Protein AF-A0A2N1XSC2-F1 (afdb_monomer)

Foldseek 3Di:
DDDPVPVVVVVVVVVVVVVVVVVVVVVVPPPPPPPPPDDDDDDDPPVDPDPVVVVVVVVVVVVVVVVVVVVVVVVVVVVVVVVVVVVVVVVVVVVVVVVVVVVVVVVVVVVVVVVVVVVVVVVVVVVVVVVVVVVVVVVVVVVVVVVVVVVVVVVVVVVVVVVVVVVVVVVVVVVVVVVVVVVVVVVVVVVVVVVVVVVVVVVVVPPPPPDDDDDDDDDDDDDDDDPPPPPPPPPPPVVVVVVPVVVVVVVVVVVVVVVVVVVVVVVVVVVVVVVVVVVVVVVVVVVVVVVVVVVVVVVVVVVVVVVVVVVVVVVVVVVVVVVVVVVVVVVVVVVVVVVVVVVVVVVVVVVVVLVVQVVVLLVQQLVLLLVLFDDDPPDDDFFKFKWKFAADLQQQTPAIDTPGGSPDPVVRVRSRVSSNSSPSGDHGPDSVSCVPDPRIHMDMHTSD

Mean predicted aligned error: 22.4 Å

Secondary structure (DSSP, 8-state):
---HHHHHHHHHHHHHHHHHHHHHHHHT-----------PPP---------HHHHHHHHHHHHHHHHHHHHHHHHHHHHHHHHHHHHHHHHHHHHHHHHHHHHHHHHHHHHHHHHHHHHHHHHHHHHHHHHHHHHHHHHHHHHHHHHHHHHHHHHHHHHHHHHHHHHHHHHHHHHHHHHHHHHHHHHHHHHHHHHHHHHHHHTSSSSS-SS---------------TT-SSSSSSSSTTTSHHHHHHHHHHHHHHHHHHHHHHHHHHHHHHHHHHHHHHHHHHHHHHHHHHHHHHHHHHHHHHHHHHHHHHHHHHHHHHHHHHHHHHHHHHHHHHHHHHHHHHHHHHHHHHHHHHHHHHHHHHHHHHHHHHH----TT--S---EEEEEEE-TTS-EEEEEEEE--S-HHHHHHHHHHHHHTPSPP--S-HHHIIIIISEEEEEE---

Sequence (448 aa):
MGNKLKFSRSFILALLLHLLLLSVFMLSFDSDSPIMESKPAPEMIEATVVDESRVEAEARRLKNQEQDRRLQEQQRQQALEAKRQQEEERLKQIRQQQVQEQQKAEALLKQRAEAAISEQKRLAELKQQQAQEAARLESMKKAQEQEQARLEQLKKQQETLKAQAARQTAADEKRKAEQAAKKLEQEKAAQKQAAADKLKAEQVAVEKRKQEEVSRQAAAQKLKAEQVAAEKRKQEEATRQKAADEKRKAEQAAKKLEQEKAAQKQAAAEKFKAEQAATEKRKAEQAEAERLAAAQRKQEAEEKRLAELARQQAEQLRQAETTRKKAAAEAEAERQKAQALRQAEQAKAEAARRQQAIDAASLAIKQKVTRSWIRPVAATGKLHCTIRVNLLSDGTVMNATVVKSSGDPIFDRSAENAVRKASPLPLPDDKALIASEFRSFTFEFSPD

Radius of gyration: 76.2 Å; Cα contacts (8 Å, |Δi|>4): 158; chains: 1; bounding box: 152×79×203 Å

Solvent-accessible surface area (backbone atoms only — not comparable to full-atom values): 25332 Å² total; per-residue (Å²): 141,90,69,75,73,64,58,51,55,57,49,52,52,51,51,52,52,50,51,52,51,50,52,52,49,61,75,64,64,75,83,78,70,80,72,81,77,70,77,80,70,83,80,72,88,71,84,67,82,76,57,64,69,58,55,52,52,49,54,51,49,53,53,51,53,51,50,53,50,52,51,51,53,50,51,51,50,52,53,51,50,52,50,52,51,52,51,51,52,50,52,50,51,51,51,51,49,52,52,50,53,50,50,52,51,51,52,51,50,49,53,51,50,52,50,51,52,52,49,51,49,52,52,50,50,50,51,50,49,52,50,51,50,51,51,49,50,51,52,51,50,52,51,51,52,51,49,51,53,50,54,50,50,50,49,52,52,52,52,51,51,50,52,50,50,52,48,50,53,52,50,50,51,52,50,52,50,52,51,49,50,51,50,53,50,51,50,51,50,51,49,50,50,53,48,52,53,47,54,60,52,54,74,68,59,74,86,77,79,85,80,83,85,88,80,78,94,82,79,89,87,81,85,89,85,78,96,78,75,86,83,77,70,82,80,70,61,76,70,60,61,67,66,55,59,58,55,53,54,55,52,54,54,52,52,50,55,51,51,51,54,52,51,51,52,49,54,52,52,50,50,52,51,53,50,51,53,52,51,52,50,51,52,50,54,50,53,50,52,50,50,51,52,52,49,50,54,48,50,55,52,49,51,51,50,51,52,49,51,51,48,53,50,53,49,52,50,51,49,52,50,51,52,50,52,51,53,50,52,50,52,49,53,49,50,52,50,53,49,51,50,50,50,53,50,50,52,50,52,50,51,51,52,50,49,51,45,51,54,53,25,52,50,48,34,51,52,44,26,56,73,44,42,66,83,56,94,82,68,79,76,95,57,46,32,32,35,39,37,33,33,46,98,80,25,40,60,75,45,61,44,76,77,38,77,49,85,42,72,68,54,47,53,36,52,37,49,7,50,58,63,29,46,56,40,62,68,62,91,51,66,69,55,38,68,72,57,51,34,64,37,73,49,77,51,56,88,116

pLDDT: mean 79.94, std 16.71, range [29.7, 96.19]

Structure (mmCIF, N/CA/C/O backbone):
data_AF-A0A2N1XSC2-F1
#
_entry.id   AF-A0A2N1XSC2-F1
#
loop_
_atom_site.group_PDB
_atom_site.id
_atom_site.type_symbol
_atom_site.label_atom_id
_atom_site.label_alt_id
_atom_site.label_comp_id
_atom_site.label_asym_id
_atom_site.label_entity_id
_atom_site.label_seq_id
_atom_site.pdbx_PDB_ins_code
_atom_site.Cartn_x
_atom_site.Cartn_y
_atom_site.Cartn_z
_atom_site.occupancy
_atom_site.B_iso_or_equiv
_atom_site.auth_seq_id
_atom_site.auth_comp_id
_atom_site.auth_asym_id
_atom_site.auth_atom_id
_atom_site.pdbx_PDB_model_num
ATOM 1 N N . MET A 1 1 ? -29.210 6.982 -48.493 1.00 52.16 1 MET A N 1
ATOM 2 C CA . MET A 1 1 ? -28.073 7.934 -48.540 1.00 52.16 1 MET A CA 1
ATOM 3 C C . MET A 1 1 ? -27.266 7.773 -47.254 1.00 52.16 1 MET A C 1
ATOM 5 O O . MET A 1 1 ? -27.825 8.054 -46.209 1.00 52.16 1 MET A O 1
ATOM 9 N N . GLY A 1 2 ? -26.027 7.258 -47.272 1.00 56.19 2 GLY A N 1
ATOM 10 C CA . GLY A 1 2 ? -25.336 7.011 -45.990 1.00 56.19 2 GLY A CA 1
ATOM 11 C C . GLY A 1 2 ? -23.876 6.545 -45.975 1.00 56.19 2 GLY A C 1
ATOM 12 O O . GLY A 1 2 ? -23.414 6.183 -44.906 1.00 56.19 2 GLY A O 1
ATOM 13 N N . ASN A 1 3 ? -23.123 6.562 -47.086 1.00 55.81 3 ASN A N 1
ATOM 14 C CA . ASN A 1 3 ? -21.733 6.053 -47.091 1.00 55.81 3 ASN A CA 1
ATOM 15 C C . ASN A 1 3 ? -20.649 7.050 -47.547 1.00 55.81 3 ASN A C 1
ATOM 17 O O . ASN A 1 3 ? -19.484 6.676 -47.648 1.00 55.81 3 ASN A O 1
ATOM 21 N N . LYS A 1 4 ? -20.969 8.335 -47.757 1.00 58.47 4 LYS A N 1
ATOM 22 C CA . LYS A 1 4 ? -19.961 9.330 -48.185 1.00 58.47 4 LYS A CA 1
ATOM 23 C C . LYS A 1 4 ? -19.020 9.807 -47.058 1.00 58.47 4 LYS A C 1
ATOM 25 O O . LYS A 1 4 ? -17.939 10.304 -47.343 1.00 58.47 4 LYS A O 1
ATOM 30 N N . LEU A 1 5 ? -19.374 9.601 -45.784 1.00 58.41 5 LEU A N 1
ATOM 31 C CA . LEU A 1 5 ? -18.612 10.117 -44.629 1.00 58.41 5 LEU A CA 1
ATOM 32 C C . LEU A 1 5 ? -17.408 9.252 -44.208 1.00 58.41 5 LEU A C 1
ATOM 34 O O . LEU A 1 5 ? -16.495 9.762 -43.562 1.00 58.41 5 LEU A O 1
ATOM 38 N N . LYS A 1 6 ? -17.371 7.958 -44.564 1.00 58.78 6 LYS A N 1
ATOM 39 C CA . LYS A 1 6 ? -16.270 7.057 -44.167 1.00 58.78 6 LYS A CA 1
ATOM 40 C C . LYS A 1 6 ? -15.035 7.213 -45.061 1.00 58.78 6 LYS A C 1
ATOM 42 O O . LYS A 1 6 ? -13.930 7.312 -44.540 1.00 58.78 6 LYS A O 1
ATOM 47 N N . PHE A 1 7 ? -15.220 7.341 -46.377 1.00 60.38 7 PHE A N 1
ATOM 48 C CA . PHE A 1 7 ? -14.106 7.523 -47.318 1.00 60.38 7 PHE A CA 1
ATOM 49 C C . PHE A 1 7 ? -13.428 8.894 -47.197 1.00 60.38 7 PHE A C 1
ATOM 51 O O . PHE A 1 7 ? -12.222 8.995 -47.397 1.00 60.38 7 PHE A O 1
ATOM 58 N N . SER A 1 8 ? -14.161 9.935 -46.782 1.00 68.75 8 SER A N 1
ATOM 59 C CA . SER A 1 8 ? -13.586 11.273 -46.591 1.00 68.75 8 SER A CA 1
ATOM 60 C C . SER A 1 8 ? -12.525 11.313 -45.487 1.00 68.75 8 SER A C 1
ATOM 62 O O . SER A 1 8 ? -11.564 12.062 -45.609 1.00 68.75 8 SER A O 1
ATOM 64 N N . ARG A 1 9 ? -12.659 10.507 -44.424 1.00 75.88 9 ARG A N 1
ATOM 65 C CA . ARG A 1 9 ? -11.682 10.480 -43.319 1.00 75.88 9 ARG A CA 1
ATOM 66 C C . ARG A 1 9 ? -10.369 9.820 -43.737 1.00 75.88 9 ARG A C 1
ATOM 68 O O . ARG A 1 9 ? -9.304 10.349 -43.439 1.00 75.88 9 ARG A O 1
ATOM 75 N N . SER A 1 10 ? -10.447 8.715 -44.476 1.00 81.62 10 SER A N 1
ATOM 76 C CA . SER A 1 10 ? -9.269 8.053 -45.048 1.00 81.62 10 SER A CA 1
ATOM 77 C C . SER A 1 10 ? -8.591 8.917 -46.112 1.00 81.62 10 SER A C 1
ATOM 79 O O . SER A 1 10 ? -7.368 8.972 -46.156 1.00 81.62 10 SER A O 1
ATOM 81 N N . PHE A 1 11 ? -9.372 9.645 -46.918 1.00 84.44 11 PHE A N 1
ATOM 82 C CA . PHE A 1 11 ? -8.839 10.573 -47.914 1.00 84.44 11 PHE A CA 1
ATOM 83 C C . PHE A 1 11 ? -8.109 11.764 -47.271 1.00 84.44 11 PHE A C 1
ATOM 85 O O . PHE A 1 11 ? -7.008 12.098 -47.693 1.00 84.44 11 PHE A O 1
ATOM 92 N N . ILE A 1 12 ? -8.661 12.355 -46.203 1.00 85.56 12 ILE A N 1
ATOM 93 C CA . ILE A 1 12 ? -8.011 13.454 -45.464 1.00 85.56 12 ILE A CA 1
ATOM 94 C C . ILE A 1 12 ? -6.718 12.981 -44.785 1.00 85.56 12 ILE A C 1
ATOM 96 O O . ILE A 1 12 ? -5.711 13.682 -44.837 1.00 85.56 12 ILE A O 1
ATOM 100 N N . LEU A 1 13 ? -6.717 11.785 -44.185 1.00 85.44 13 LEU A N 1
ATOM 101 C CA . LEU A 1 13 ? -5.511 11.212 -43.576 1.00 85.44 13 LEU A CA 1
ATOM 102 C C . LEU A 1 13 ? -4.427 10.903 -44.618 1.00 85.44 13 LEU A C 1
ATOM 104 O O . LEU A 1 13 ? -3.255 11.177 -44.373 1.00 85.44 13 LEU A O 1
ATOM 108 N N . ALA A 1 14 ? -4.810 10.392 -45.791 1.00 89.31 14 ALA A N 1
ATOM 109 C CA . ALA A 1 14 ? -3.878 10.174 -46.893 1.00 89.31 14 ALA A CA 1
ATOM 110 C C . ALA A 1 14 ? -3.302 11.498 -47.420 1.00 89.31 14 ALA A C 1
ATOM 112 O O . ALA A 1 14 ? -2.099 11.580 -47.660 1.00 89.31 14 ALA A O 1
ATOM 113 N N . LEU A 1 15 ? -4.131 12.540 -47.541 1.00 91.19 15 LEU A N 1
ATOM 114 C CA . LEU A 1 15 ? -3.702 13.870 -47.976 1.00 91.19 15 LEU A CA 1
ATOM 115 C C . LEU A 1 15 ? -2.722 14.506 -46.976 1.00 91.19 15 LEU A C 1
ATOM 117 O O . LEU A 1 15 ? -1.704 15.057 -47.384 1.00 91.19 15 LEU A O 1
ATOM 121 N N . LEU A 1 16 ? -2.987 14.378 -45.671 1.00 91.69 16 LEU A N 1
ATOM 122 C CA . LEU A 1 16 ? -2.093 14.856 -44.610 1.00 91.69 16 LEU A CA 1
ATOM 123 C C . LEU A 1 16 ? -0.750 14.122 -44.605 1.00 91.69 16 LEU A C 1
ATOM 125 O O . LEU A 1 16 ? 0.290 14.757 -44.452 1.00 91.69 16 LEU A O 1
ATOM 129 N N . LEU A 1 17 ? -0.758 12.803 -44.818 1.00 93.38 17 LEU A N 1
ATOM 130 C CA . LEU A 1 17 ? 0.470 12.015 -44.925 1.00 93.38 17 LEU A CA 1
ATOM 131 C C . LEU A 1 17 ? 1.309 12.441 -46.140 1.00 93.38 17 LEU A C 1
ATOM 133 O O . LEU A 1 17 ? 2.522 12.586 -46.021 1.00 93.38 17 LEU A O 1
ATOM 137 N N . HIS A 1 18 ? 0.668 12.682 -47.289 1.00 91.69 18 HIS A N 1
ATOM 138 C CA . HIS A 1 18 ? 1.361 13.157 -48.490 1.00 91.69 18 HIS A CA 1
ATOM 139 C C . HIS A 1 18 ? 1.913 14.574 -48.307 1.00 91.69 18 HIS A C 1
ATOM 141 O O . HIS A 1 18 ? 3.036 14.837 -48.722 1.00 91.69 18 HIS A O 1
ATOM 147 N N . LEU A 1 19 ? 1.177 15.470 -47.642 1.00 91.94 19 LEU A N 1
ATOM 148 C CA . LEU A 1 19 ? 1.661 16.812 -47.296 1.00 91.94 19 LEU A CA 1
ATOM 149 C C . LEU A 1 19 ? 2.869 16.769 -46.354 1.00 91.94 19 LEU A C 1
ATOM 151 O O . LEU A 1 19 ? 3.811 17.537 -46.532 1.00 91.94 19 LEU A O 1
ATOM 155 N N . LEU A 1 20 ? 2.877 15.848 -45.389 1.00 91.50 20 LEU A N 1
ATOM 156 C CA . LEU A 1 20 ? 4.007 15.656 -44.483 1.00 91.50 20 LEU A CA 1
ATOM 157 C C . LEU A 1 20 ? 5.233 15.098 -45.222 1.00 91.50 20 LEU A C 1
ATOM 159 O O . LEU A 1 20 ? 6.339 15.593 -45.026 1.00 91.50 20 LEU A O 1
ATOM 163 N N . LEU A 1 21 ? 5.040 14.133 -46.124 1.00 87.25 21 LEU A N 1
ATOM 164 C CA . LEU A 1 21 ? 6.103 13.609 -46.990 1.00 87.25 21 LEU A CA 1
ATOM 165 C C . LEU A 1 21 ? 6.672 14.680 -47.925 1.00 87.25 21 LEU A C 1
ATOM 167 O O . LEU A 1 21 ? 7.888 14.794 -48.045 1.00 87.25 21 LEU A O 1
ATOM 171 N N . LEU A 1 22 ? 5.812 15.497 -48.537 1.00 87.12 22 LEU A N 1
ATOM 172 C CA . LEU A 1 22 ? 6.229 16.629 -49.365 1.00 87.12 22 LEU A CA 1
ATOM 173 C C . LEU A 1 22 ? 6.995 17.671 -48.545 1.00 87.12 22 LEU A C 1
ATOM 175 O O . LEU A 1 22 ? 7.999 18.184 -49.023 1.00 87.12 22 LEU A O 1
ATOM 179 N N . SER A 1 23 ? 6.576 17.945 -47.306 1.00 84.25 23 SER A N 1
ATOM 180 C CA . SER A 1 23 ? 7.293 18.847 -46.399 1.00 84.25 23 SER A CA 1
ATOM 181 C C . SER A 1 23 ? 8.683 18.322 -46.038 1.00 84.25 23 SER A C 1
ATOM 183 O O . SER A 1 23 ? 9.630 19.101 -46.030 1.00 84.25 23 SER A O 1
ATOM 185 N N . VAL A 1 24 ? 8.826 17.023 -45.763 1.00 86.00 24 VAL A N 1
ATOM 186 C CA . VAL A 1 24 ? 10.134 16.402 -45.494 1.00 86.00 24 VAL A CA 1
ATOM 187 C C . VAL A 1 24 ? 11.008 16.402 -46.750 1.00 86.00 24 VAL A C 1
ATOM 189 O O . VAL A 1 24 ? 12.196 16.691 -46.664 1.00 86.00 24 VAL A O 1
ATOM 192 N N . PHE A 1 25 ? 10.427 16.145 -47.923 1.00 84.00 25 PHE A N 1
ATOM 193 C CA . PHE A 1 25 ? 11.146 16.181 -49.196 1.00 84.00 25 PHE A CA 1
ATOM 194 C C . PHE A 1 25 ? 11.641 17.591 -49.545 1.00 84.00 25 PHE A C 1
ATOM 196 O O . PHE A 1 25 ? 12.777 17.742 -49.977 1.00 84.00 25 PHE A O 1
ATOM 203 N N . MET A 1 26 ? 10.837 18.629 -49.291 1.00 81.25 26 MET A N 1
ATOM 204 C CA . MET A 1 26 ? 11.237 20.029 -49.493 1.00 81.25 26 MET A CA 1
ATOM 205 C C . MET A 1 26 ? 12.370 20.447 -48.548 1.00 81.25 26 MET A C 1
ATOM 207 O O . MET A 1 26 ? 13.281 21.152 -48.961 1.00 81.25 26 MET A O 1
ATOM 211 N N . LEU A 1 27 ? 12.355 19.966 -47.300 1.00 79.75 27 LEU A N 1
ATOM 212 C CA . LEU A 1 27 ? 13.450 20.187 -46.346 1.00 79.75 27 LEU A CA 1
ATOM 213 C C . LEU A 1 27 ? 14.715 19.379 -46.678 1.00 79.75 27 LEU A C 1
ATOM 215 O O . LEU A 1 27 ? 15.785 19.708 -46.179 1.00 79.75 27 LEU A O 1
ATOM 219 N N . SER A 1 28 ? 14.594 18.334 -47.500 1.00 73.06 28 SER A N 1
ATOM 220 C CA . SER A 1 28 ? 15.706 17.484 -47.935 1.00 73.06 28 SER A CA 1
ATOM 221 C C . SER A 1 28 ? 16.217 17.833 -49.338 1.00 73.06 28 SER A C 1
ATOM 223 O O . SER A 1 28 ? 17.126 17.162 -49.828 1.00 73.06 28 SER A O 1
ATOM 225 N N . PHE A 1 29 ? 15.647 18.853 -49.990 1.00 69.75 29 PHE A N 1
ATOM 226 C CA . PHE A 1 29 ? 16.109 19.352 -51.283 1.00 69.75 29 PHE A CA 1
ATOM 227 C C . PHE A 1 29 ? 17.255 20.348 -51.065 1.00 69.75 29 PHE A C 1
ATOM 229 O O . PHE A 1 29 ? 17.094 21.559 -51.197 1.00 69.75 29 PHE A O 1
ATOM 236 N N . ASP A 1 30 ? 18.413 19.816 -50.679 1.00 66.12 30 ASP A N 1
ATOM 237 C CA . ASP A 1 30 ? 19.683 20.531 -50.744 1.00 66.12 30 ASP A CA 1
ATOM 238 C C . ASP A 1 30 ? 20.138 20.499 -52.210 1.00 66.12 30 ASP A C 1
ATOM 240 O O . ASP A 1 30 ? 20.576 19.470 -52.731 1.00 66.12 30 ASP A O 1
ATOM 244 N N . SER A 1 31 ? 19.881 21.595 -52.926 1.00 57.72 31 SER A N 1
ATOM 245 C CA . SER A 1 31 ? 20.269 21.770 -54.328 1.00 57.72 31 SER A CA 1
ATOM 246 C C . SER A 1 31 ? 21.780 21.990 -54.410 1.00 57.72 31 SER A C 1
ATOM 248 O O . SER A 1 31 ? 22.244 23.107 -54.635 1.00 57.72 31 SER A O 1
ATOM 250 N N . ASP A 1 32 ? 22.551 20.916 -54.269 1.00 59.81 32 ASP A N 1
ATOM 251 C CA . ASP A 1 32 ? 23.956 20.904 -54.662 1.00 59.81 32 ASP A CA 1
ATOM 252 C C . ASP A 1 32 ? 23.999 20.841 -56.195 1.00 59.81 32 ASP A C 1
ATOM 254 O O . ASP A 1 32 ? 23.996 19.783 -56.828 1.00 59.81 32 ASP A O 1
ATOM 258 N N . SER A 1 33 ? 23.920 22.015 -56.825 1.00 60.69 33 SER A N 1
ATOM 259 C CA . SER A 1 33 ? 24.246 22.142 -58.242 1.00 60.69 33 SER A CA 1
ATOM 260 C C . SER A 1 33 ? 25.738 21.844 -58.370 1.00 60.69 33 SER A C 1
ATOM 262 O O . SER A 1 33 ? 26.524 22.604 -57.804 1.00 60.69 33 SER A O 1
ATOM 264 N N . PRO A 1 34 ? 26.170 20.791 -59.090 1.00 58.88 34 PRO A N 1
ATOM 265 C CA . PRO A 1 34 ? 27.587 20.589 -59.321 1.00 58.88 34 PRO A CA 1
ATOM 266 C C . PRO A 1 34 ? 28.064 21.755 -60.181 1.00 58.88 34 PRO A C 1
ATOM 268 O O . PRO A 1 34 ? 27.792 21.824 -61.382 1.00 58.88 34 PRO A O 1
ATOM 271 N N . ILE A 1 35 ? 28.743 22.709 -59.546 1.00 59.03 35 ILE A N 1
ATOM 272 C CA . ILE A 1 35 ? 29.540 23.700 -60.249 1.00 59.03 35 ILE A CA 1
ATOM 273 C C . ILE A 1 35 ? 30.511 22.877 -61.090 1.00 59.03 35 ILE A C 1
ATOM 275 O O . ILE A 1 35 ? 31.320 22.120 -60.558 1.00 59.03 35 ILE A O 1
ATOM 279 N N . MET A 1 36 ? 30.371 22.959 -62.413 1.00 54.28 36 MET A N 1
ATOM 280 C CA . MET A 1 36 ? 31.374 22.449 -63.332 1.00 54.28 36 MET A CA 1
ATOM 281 C C . MET A 1 36 ? 32.666 23.204 -63.042 1.00 54.28 36 MET A C 1
ATOM 283 O O . MET A 1 36 ? 32.873 24.320 -63.513 1.00 54.28 36 MET A O 1
ATOM 287 N N . GLU A 1 37 ? 33.505 22.596 -62.215 1.00 56.53 37 GLU A N 1
ATOM 288 C CA . GLU A 1 37 ? 34.844 23.054 -61.912 1.00 56.53 37 GLU A CA 1
ATOM 289 C C . GLU A 1 37 ? 35.671 22.891 -63.191 1.00 56.53 37 GLU A C 1
ATOM 291 O O . GLU A 1 37 ? 36.141 21.811 -63.557 1.00 56.53 37 GLU A O 1
ATOM 296 N N . SER A 1 38 ? 35.751 23.976 -63.958 1.00 54.72 38 SER A N 1
ATOM 297 C CA . SER A 1 38 ? 36.655 24.085 -65.090 1.00 54.72 38 SER A CA 1
ATOM 298 C C . SER A 1 38 ? 38.078 23.885 -64.580 1.00 54.72 38 SER A C 1
ATOM 300 O O . SER A 1 38 ? 38.538 24.656 -63.738 1.00 54.72 38 SER A O 1
ATOM 302 N N . LYS A 1 39 ? 38.762 22.858 -65.101 1.00 54.47 39 LYS A N 1
ATOM 303 C CA . LYS A 1 39 ? 40.196 22.601 -64.904 1.00 54.47 39 LYS A CA 1
ATOM 304 C C . LYS A 1 39 ? 40.982 23.921 -64.832 1.00 54.47 39 LYS A C 1
ATOM 306 O O . LYS A 1 39 ? 40.929 24.670 -65.813 1.00 54.47 39 LYS A O 1
ATOM 311 N N . PRO A 1 40 ? 41.741 24.192 -63.755 1.00 52.38 40 PRO A N 1
ATOM 312 C CA . PRO A 1 40 ? 42.667 25.309 -63.771 1.00 52.38 40 PRO A CA 1
ATOM 313 C C . PRO A 1 40 ? 43.710 25.048 -64.865 1.00 52.38 40 PRO A C 1
ATOM 315 O O . PRO A 1 40 ? 44.277 23.956 -64.970 1.00 52.38 40 PRO A O 1
ATOM 318 N N . ALA A 1 41 ? 43.897 26.040 -65.737 1.00 61.12 41 ALA A N 1
ATOM 319 C CA . ALA A 1 41 ? 45.005 26.086 -66.684 1.00 61.12 41 ALA A CA 1
ATOM 320 C C . ALA A 1 41 ? 46.338 25.967 -65.916 1.00 61.12 41 ALA A C 1
ATOM 322 O O . ALA A 1 41 ? 46.384 26.359 -64.748 1.00 61.12 41 ALA A O 1
ATOM 323 N N . PRO A 1 42 ? 47.404 25.414 -66.526 1.00 53.59 42 PRO A N 1
ATOM 324 C CA . PRO A 1 42 ? 48.675 25.211 -65.841 1.00 53.59 42 PRO A CA 1
ATOM 325 C C . PRO A 1 42 ? 49.160 26.524 -65.229 1.00 53.59 42 PRO A C 1
ATOM 327 O O . PRO A 1 42 ? 49.323 27.523 -65.929 1.00 53.59 42 PRO A O 1
ATOM 330 N N . GLU A 1 43 ? 49.355 26.487 -63.914 1.00 54.72 43 GLU A N 1
ATOM 331 C CA . GLU A 1 43 ? 49.942 27.545 -63.108 1.00 54.72 43 GLU A CA 1
ATOM 332 C C . GLU A 1 43 ? 51.317 27.869 -63.709 1.00 54.72 43 GLU A C 1
ATOM 334 O O . GLU A 1 43 ? 52.277 27.102 -63.590 1.00 54.72 43 GLU A O 1
ATOM 339 N N . MET A 1 44 ? 51.396 28.975 -64.455 1.00 44.50 44 MET A N 1
ATOM 340 C CA . MET A 1 44 ? 52.682 29.586 -64.750 1.00 44.50 44 MET A CA 1
ATOM 341 C C . MET A 1 44 ? 53.284 29.941 -63.399 1.00 44.50 44 MET A C 1
ATOM 343 O O . MET A 1 44 ? 52.638 30.612 -62.597 1.00 44.50 44 MET A O 1
ATOM 347 N N . ILE A 1 45 ? 54.498 29.457 -63.148 1.00 47.66 45 ILE A N 1
ATOM 348 C CA . ILE A 1 45 ? 55.282 29.790 -61.961 1.00 47.66 45 ILE A CA 1
ATOM 349 C C . ILE A 1 45 ? 55.640 31.273 -62.074 1.00 47.66 45 ILE A C 1
ATOM 351 O O . ILE A 1 45 ? 56.708 31.655 -62.549 1.00 47.66 45 ILE A O 1
ATOM 355 N N . GLU A 1 46 ? 54.696 32.120 -61.689 1.00 49.53 46 GLU A N 1
ATOM 356 C CA . GLU A 1 46 ? 54.912 33.525 -61.433 1.00 49.53 46 GLU A CA 1
ATOM 357 C C . GLU A 1 46 ? 55.504 33.590 -60.031 1.00 49.53 46 GLU A C 1
ATOM 359 O O . GLU A 1 46 ? 54.801 33.529 -59.020 1.00 49.53 46 GLU A O 1
ATOM 364 N N . ALA A 1 47 ? 56.836 33.622 -59.976 1.00 49.81 47 ALA A N 1
ATOM 365 C CA . ALA A 1 47 ? 57.581 33.903 -58.761 1.00 49.81 47 ALA A CA 1
ATOM 366 C C . ALA A 1 47 ? 57.255 35.337 -58.321 1.00 49.81 47 ALA A C 1
ATOM 368 O O . ALA A 1 47 ? 57.991 36.287 -58.585 1.00 49.81 47 ALA A O 1
ATOM 369 N N . THR A 1 48 ? 56.099 35.489 -57.683 1.00 64.31 48 THR A N 1
ATOM 370 C CA . THR A 1 48 ? 55.699 36.719 -57.024 1.00 64.31 48 THR A CA 1
ATOM 371 C C . THR A 1 48 ? 56.590 36.839 -55.802 1.00 64.31 48 THR A C 1
ATOM 373 O O . THR A 1 48 ? 56.643 35.926 -54.975 1.00 64.31 48 THR A O 1
ATOM 376 N N . VAL A 1 49 ? 57.329 37.942 -55.702 1.00 61.25 49 VAL A N 1
ATOM 377 C CA . VAL A 1 49 ? 58.093 38.269 -54.499 1.00 61.25 49 VAL A CA 1
ATOM 378 C C . VAL A 1 49 ? 57.083 38.387 -53.365 1.00 61.25 49 VAL A C 1
ATOM 380 O O . VAL A 1 49 ? 56.321 39.351 -53.295 1.00 61.25 49 VAL A O 1
ATOM 383 N N . VAL A 1 50 ? 57.015 37.353 -52.529 1.00 64.62 50 VAL A N 1
ATOM 384 C CA . VAL A 1 50 ? 56.174 37.352 -51.339 1.00 64.62 50 VAL A CA 1
ATOM 385 C C . VAL A 1 50 ? 56.723 38.439 -50.427 1.00 64.62 50 VAL A C 1
ATOM 387 O O . VAL A 1 50 ? 57.842 38.340 -49.931 1.00 64.62 50 VAL A O 1
ATOM 390 N N . ASP A 1 51 ? 55.949 39.508 -50.271 1.00 71.25 51 ASP A N 1
ATOM 391 C CA . ASP A 1 51 ? 56.273 40.618 -49.386 1.00 71.25 51 ASP A CA 1
ATOM 392 C C . ASP A 1 51 ? 56.311 40.095 -47.945 1.00 71.25 51 ASP A C 1
ATOM 394 O O . ASP A 1 51 ? 55.278 39.776 -47.346 1.00 71.25 51 ASP A O 1
ATOM 398 N N . GLU A 1 52 ? 57.526 39.968 -47.416 1.00 77.00 52 GLU A N 1
ATOM 399 C CA . GLU A 1 52 ? 57.836 39.420 -46.094 1.00 77.00 52 GLU A CA 1
ATOM 400 C C . GLU A 1 52 ? 57.006 40.099 -44.989 1.00 77.00 52 GLU A C 1
ATOM 402 O O . GLU A 1 52 ? 56.534 39.441 -44.060 1.00 77.00 52 GLU A O 1
ATOM 407 N N . SER A 1 53 ? 56.682 41.388 -45.156 1.00 83.31 53 SER A N 1
ATOM 408 C CA . SER A 1 53 ? 55.860 42.149 -44.210 1.00 83.31 53 SER A CA 1
ATOM 409 C C . SER A 1 53 ? 54.409 41.654 -44.112 1.00 83.31 53 SER A C 1
ATOM 411 O O . SER A 1 53 ? 53.812 41.680 -43.030 1.00 83.31 53 SER A O 1
ATOM 413 N N . ARG A 1 54 ? 53.826 41.161 -45.214 1.00 83.75 54 ARG A N 1
ATOM 414 C CA . ARG A 1 54 ? 52.452 40.631 -45.236 1.00 83.75 54 ARG A CA 1
ATOM 415 C C . ARG A 1 54 ? 52.372 39.248 -44.606 1.00 83.75 54 ARG A C 1
ATOM 417 O O . ARG A 1 54 ? 51.423 38.984 -43.872 1.00 83.75 54 ARG A O 1
ATOM 424 N N . VAL A 1 55 ? 53.387 38.413 -44.827 1.00 82.81 55 VAL A N 1
ATOM 425 C CA . VAL A 1 55 ? 53.497 37.092 -44.191 1.00 82.81 55 VAL A CA 1
ATOM 426 C C . VAL A 1 55 ? 53.670 37.238 -42.683 1.00 82.81 55 VAL A C 1
ATOM 428 O O . VAL A 1 55 ? 52.997 36.549 -41.920 1.00 82.81 55 VAL A O 1
ATOM 431 N N . GLU A 1 56 ? 54.500 38.181 -42.228 1.00 87.44 56 GLU A N 1
ATOM 432 C CA . GLU A 1 56 ? 54.624 38.478 -40.799 1.00 87.44 56 GLU A CA 1
ATOM 433 C C . GLU A 1 56 ? 53.323 39.019 -40.192 1.00 87.44 56 GLU A C 1
ATOM 435 O O . GLU A 1 56 ? 52.946 38.628 -39.082 1.00 87.44 56 GLU A O 1
ATOM 440 N N . ALA A 1 57 ? 52.615 39.908 -40.897 1.00 87.62 57 ALA A N 1
ATOM 441 C CA . ALA A 1 57 ? 51.332 40.442 -40.442 1.00 87.62 57 ALA A CA 1
ATOM 442 C C . ALA A 1 57 ? 50.264 39.342 -40.327 1.00 87.62 57 ALA A C 1
ATOM 444 O O . ALA A 1 57 ? 49.510 39.302 -39.350 1.00 87.62 57 ALA A O 1
ATOM 445 N N . GLU A 1 58 ? 50.223 38.420 -41.286 1.00 88.31 58 GLU A N 1
ATOM 446 C CA . GLU A 1 58 ? 49.296 37.291 -41.292 1.00 88.31 58 GLU A CA 1
ATOM 447 C C . GLU A 1 58 ? 49.657 36.247 -40.227 1.00 88.31 58 GLU A C 1
ATOM 449 O O . GLU A 1 58 ? 48.783 35.811 -39.478 1.00 88.31 58 GLU A O 1
ATOM 454 N N . ALA A 1 59 ? 50.945 35.942 -40.043 1.00 88.88 59 ALA A N 1
ATOM 455 C CA . ALA A 1 59 ? 51.425 35.082 -38.961 1.00 88.88 59 ALA A CA 1
ATOM 456 C C . ALA A 1 59 ? 51.088 35.658 -37.573 1.00 88.88 59 ALA A C 1
ATOM 458 O O . ALA A 1 59 ? 50.646 34.925 -36.685 1.00 88.88 59 ALA A O 1
ATOM 459 N N . ARG A 1 60 ? 51.229 36.979 -37.372 1.00 91.31 60 ARG A N 1
ATOM 460 C CA . ARG A 1 60 ? 50.801 37.658 -36.132 1.00 91.31 60 ARG A CA 1
ATOM 461 C C . ARG A 1 60 ? 49.287 37.594 -35.943 1.00 91.31 60 ARG A C 1
ATOM 463 O O . ARG A 1 60 ? 48.830 37.351 -34.829 1.00 91.31 60 ARG A O 1
ATOM 470 N N . ARG A 1 61 ? 48.509 37.777 -37.013 1.00 91.81 61 ARG A N 1
ATOM 471 C CA . ARG A 1 61 ? 47.043 37.678 -36.976 1.00 91.81 61 ARG A CA 1
ATOM 472 C C . ARG A 1 61 ? 46.584 36.272 -36.590 1.00 91.81 61 ARG A C 1
ATOM 474 O O . ARG A 1 61 ? 45.751 36.148 -35.697 1.00 91.81 61 ARG A O 1
ATOM 481 N N . LEU A 1 62 ? 47.157 35.237 -37.205 1.00 90.50 62 LEU A N 1
ATOM 482 C CA . LEU A 1 62 ? 46.877 33.835 -36.881 1.00 90.50 62 LEU A CA 1
ATOM 483 C C . LEU A 1 62 ? 47.259 33.514 -35.434 1.00 90.50 62 LEU A C 1
ATOM 485 O O . LEU A 1 62 ? 46.463 32.925 -34.708 1.00 90.50 62 LEU A O 1
ATOM 489 N N . LYS A 1 63 ? 48.425 33.981 -34.973 1.00 92.88 63 LYS A N 1
ATOM 490 C CA . LYS A 1 63 ? 48.866 33.803 -33.583 1.00 92.88 63 LYS A CA 1
ATOM 491 C C . LYS A 1 63 ? 47.913 34.456 -32.576 1.00 92.88 63 LYS A C 1
ATOM 493 O O . LYS A 1 63 ? 47.582 33.832 -31.570 1.00 92.88 63 LYS A O 1
ATOM 498 N N . ASN A 1 64 ? 47.447 35.677 -32.847 1.00 94.06 64 ASN A N 1
ATOM 499 C CA . ASN A 1 64 ? 46.465 36.358 -31.998 1.00 94.06 64 ASN A CA 1
ATOM 500 C C . ASN A 1 64 ? 45.118 35.615 -32.004 1.00 94.06 64 ASN A C 1
ATOM 502 O O . ASN A 1 64 ? 44.537 35.387 -30.948 1.00 94.06 64 ASN A O 1
ATOM 506 N N . GLN A 1 65 ? 44.663 35.154 -33.172 1.00 94.06 65 GLN A N 1
ATOM 507 C CA . GLN A 1 65 ? 43.419 34.393 -33.306 1.00 94.06 65 GLN A CA 1
ATOM 508 C C . GLN A 1 65 ? 43.474 33.045 -32.564 1.00 94.06 65 GLN A C 1
ATOM 510 O O . GLN A 1 65 ? 42.495 32.640 -31.936 1.00 94.06 65 GLN A O 1
ATOM 515 N N . GLU A 1 66 ? 44.617 32.354 -32.587 1.00 93.31 66 GLU A N 1
ATOM 516 C CA . GLU A 1 66 ? 44.833 31.147 -31.786 1.00 93.31 66 GLU A CA 1
ATOM 517 C C . GLU A 1 66 ? 44.837 31.438 -30.280 1.00 93.31 66 GLU A C 1
ATOM 519 O O . GLU A 1 66 ? 44.287 30.649 -29.507 1.00 93.31 66 GLU A O 1
ATOM 524 N N . GLN A 1 67 ? 45.430 32.556 -29.844 1.00 93.56 67 GLN A N 1
ATOM 525 C CA . GLN A 1 67 ? 45.408 32.969 -28.437 1.00 93.56 67 GLN A CA 1
ATOM 526 C C . GLN A 1 67 ? 43.987 33.283 -27.958 1.00 93.56 67 GLN A C 1
ATOM 528 O O . GLN A 1 67 ? 43.588 32.783 -26.904 1.00 93.56 67 GLN A O 1
ATOM 533 N N . ASP A 1 68 ? 43.207 34.020 -28.749 1.00 94.38 68 ASP A N 1
ATOM 534 C CA . ASP A 1 68 ? 41.807 34.326 -28.442 1.00 94.38 68 ASP A CA 1
ATOM 535 C C . ASP A 1 68 ? 40.965 33.050 -28.364 1.00 94.38 68 ASP A C 1
ATOM 537 O O . ASP A 1 68 ? 40.193 32.859 -27.420 1.00 94.38 68 ASP A O 1
ATOM 541 N N . ARG A 1 69 ? 41.168 32.118 -29.305 1.00 94.56 69 ARG A N 1
ATOM 542 C CA . ARG A 1 69 ? 40.494 30.815 -29.289 1.00 94.56 69 ARG A CA 1
ATOM 543 C C . ARG A 1 69 ? 40.847 30.009 -28.037 1.00 94.56 69 ARG A C 1
ATOM 545 O O . ARG A 1 69 ? 39.946 29.460 -27.407 1.00 94.56 69 ARG A O 1
ATOM 552 N N . ARG A 1 70 ? 42.124 29.959 -27.641 1.00 95.44 70 ARG A N 1
ATOM 553 C CA . ARG A 1 70 ? 42.552 29.274 -26.405 1.00 95.44 70 ARG A CA 1
ATOM 554 C C . ARG A 1 70 ? 41.928 29.904 -25.162 1.00 95.44 70 ARG A C 1
ATOM 556 O O . ARG A 1 70 ? 41.479 29.172 -24.282 1.00 95.44 70 ARG A O 1
ATOM 563 N N . LEU A 1 71 ? 41.863 31.234 -25.092 1.00 95.69 71 LEU A N 1
ATOM 564 C CA . LEU A 1 71 ? 41.222 31.937 -23.980 1.00 95.69 71 LEU A CA 1
ATOM 565 C C . LEU A 1 71 ? 39.721 31.626 -23.921 1.00 95.69 71 LEU A C 1
ATOM 567 O O . LEU A 1 71 ? 39.194 31.334 -22.849 1.00 95.69 71 LEU A O 1
ATOM 571 N N . GLN A 1 72 ? 39.039 31.628 -25.067 1.00 94.94 72 GLN A N 1
ATOM 572 C CA . GLN A 1 72 ? 37.619 31.294 -25.152 1.00 94.94 72 GLN A CA 1
ATOM 573 C C . GLN A 1 72 ? 37.349 29.832 -24.762 1.00 94.94 72 GLN A C 1
ATOM 575 O O . GLN A 1 72 ? 36.379 29.546 -24.057 1.00 94.94 72 GLN A O 1
ATOM 580 N N . GLU A 1 73 ? 38.212 28.900 -25.173 1.00 94.44 73 GLU A N 1
ATOM 581 C CA . GLU A 1 73 ? 38.142 27.492 -24.766 1.00 94.44 73 GLU A CA 1
ATOM 582 C C . GLU A 1 73 ? 38.353 27.331 -23.249 1.00 94.44 73 GLU A C 1
ATOM 584 O O . GLU A 1 73 ? 37.574 26.623 -22.607 1.00 94.44 73 GLU A O 1
ATOM 589 N N . GLN A 1 74 ? 39.316 28.043 -22.650 1.00 95.00 74 GLN A N 1
ATOM 590 C CA . GLN A 1 74 ? 39.524 28.058 -21.194 1.00 95.00 74 GLN A CA 1
ATOM 591 C C . GLN A 1 74 ? 38.326 28.645 -20.438 1.00 95.00 74 GLN A C 1
ATOM 593 O O . GLN A 1 74 ? 37.854 28.043 -19.474 1.00 95.00 74 GLN A O 1
ATOM 598 N N . GLN A 1 75 ? 37.781 29.777 -20.891 1.00 95.50 75 GLN A N 1
ATOM 599 C CA . GLN A 1 75 ? 36.580 30.375 -20.297 1.00 95.50 75 GLN A CA 1
ATOM 600 C C . GLN A 1 75 ? 35.3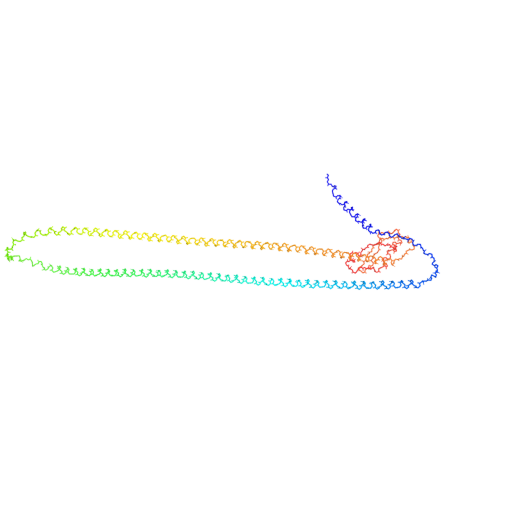80 29.430 -20.390 1.00 95.50 75 GLN A C 1
ATOM 602 O O . GLN A 1 75 ? 34.622 29.283 -19.431 1.00 95.50 75 GLN A O 1
ATOM 607 N N . ARG A 1 76 ? 35.220 28.738 -21.525 1.00 94.38 76 ARG A N 1
ATOM 608 C CA . ARG A 1 76 ? 34.169 27.733 -21.702 1.00 94.38 76 ARG A CA 1
ATOM 609 C C . ARG A 1 76 ? 34.345 26.561 -20.736 1.00 94.38 76 ARG A C 1
ATOM 611 O O . ARG A 1 76 ? 33.351 26.111 -20.170 1.00 94.38 76 ARG A O 1
ATOM 618 N N . GLN A 1 77 ? 35.570 26.077 -20.532 1.00 94.50 77 GLN A N 1
ATOM 619 C CA . GLN A 1 77 ? 35.858 25.015 -19.561 1.00 94.50 77 GLN A CA 1
ATOM 620 C C . GLN A 1 77 ? 35.538 25.461 -18.131 1.00 94.50 77 GLN A C 1
ATOM 622 O O . GLN A 1 77 ? 34.788 24.770 -17.446 1.00 94.50 77 GLN A O 1
ATOM 627 N N . GLN A 1 78 ? 35.990 26.648 -17.721 1.00 95.81 78 GLN A N 1
ATOM 628 C CA . GLN A 1 78 ? 35.687 27.208 -16.398 1.00 95.81 78 GLN A CA 1
ATOM 629 C C . GLN A 1 78 ? 34.180 27.396 -16.178 1.00 95.81 78 GLN A C 1
ATOM 631 O O . GLN A 1 78 ? 33.662 27.061 -15.115 1.00 95.81 78 GLN A O 1
ATOM 636 N N . ALA A 1 79 ? 33.444 27.869 -17.189 1.00 95.19 79 ALA A N 1
ATOM 637 C CA . ALA A 1 79 ? 31.991 28.013 -17.109 1.00 95.19 79 ALA A CA 1
ATOM 638 C C . ALA A 1 79 ? 31.275 26.657 -16.969 1.00 95.19 79 ALA A C 1
ATOM 640 O O . ALA A 1 79 ? 30.309 26.538 -16.213 1.00 95.19 79 ALA A O 1
ATOM 641 N N . LEU A 1 80 ? 31.747 25.621 -17.674 1.00 93.81 80 LEU A N 1
ATOM 642 C CA . LEU A 1 80 ? 31.217 24.262 -17.542 1.00 93.81 80 LEU A CA 1
ATOM 643 C C . LEU A 1 80 ? 31.524 23.662 -16.166 1.00 93.81 80 LEU A C 1
ATOM 645 O O . LEU A 1 80 ? 30.646 23.038 -15.574 1.00 93.81 80 LEU A O 1
ATOM 649 N N . GLU A 1 81 ? 32.732 23.862 -15.642 1.00 94.56 81 GLU A N 1
ATOM 650 C CA . GLU A 1 81 ? 33.111 23.415 -14.299 1.00 94.56 81 GLU A CA 1
ATOM 651 C C . GLU A 1 81 ? 32.283 24.110 -13.216 1.00 94.56 81 GLU A C 1
ATOM 653 O O . GLU A 1 81 ? 31.713 23.429 -12.363 1.00 94.56 81 GLU A O 1
ATOM 658 N N . ALA A 1 82 ? 32.114 25.432 -13.302 1.00 95.69 82 ALA A N 1
ATOM 659 C CA . ALA A 1 82 ? 31.258 26.190 -12.392 1.00 95.69 82 ALA A CA 1
ATOM 660 C C . ALA A 1 82 ? 29.802 25.697 -12.440 1.00 95.69 82 ALA A C 1
ATOM 662 O O . ALA A 1 82 ? 29.175 25.498 -11.399 1.00 95.69 82 ALA A O 1
ATOM 663 N N . LYS A 1 83 ? 29.270 25.417 -13.640 1.00 93.88 83 LYS A N 1
ATOM 664 C CA . LYS A 1 83 ? 27.920 24.857 -13.795 1.00 93.88 83 LYS A CA 1
ATOM 665 C C . LYS A 1 83 ? 27.802 23.465 -13.168 1.00 93.88 83 LYS A C 1
ATOM 667 O O . LYS A 1 83 ? 26.820 23.195 -12.482 1.00 93.88 83 LYS A O 1
ATOM 672 N N . ARG A 1 84 ? 28.803 22.596 -13.353 1.00 92.94 84 ARG A N 1
ATOM 673 C CA . ARG A 1 84 ? 28.840 21.266 -12.721 1.00 92.94 84 ARG A CA 1
ATOM 674 C C . ARG A 1 84 ? 28.883 21.360 -11.197 1.00 92.94 84 ARG A C 1
ATOM 676 O O . ARG A 1 84 ? 28.155 20.624 -10.540 1.00 92.94 84 ARG A O 1
ATOM 683 N N . GLN A 1 85 ? 29.686 22.267 -10.641 1.00 94.56 85 GLN A N 1
ATOM 684 C CA . GLN A 1 85 ? 29.747 22.501 -9.195 1.00 94.56 85 GLN A CA 1
ATOM 685 C C . GLN A 1 85 ? 28.407 23.008 -8.655 1.00 94.56 85 GLN A C 1
ATOM 687 O O . GLN A 1 85 ? 27.904 22.479 -7.668 1.00 94.56 85 GLN A O 1
ATOM 692 N N . GLN A 1 86 ? 27.780 23.963 -9.346 1.00 94.00 86 GLN A N 1
ATOM 693 C CA . GLN A 1 86 ? 26.464 24.477 -8.972 1.00 94.00 86 GLN A CA 1
ATOM 694 C C . GLN A 1 86 ? 25.383 23.384 -9.014 1.00 94.00 86 GLN A C 1
ATOM 696 O O . GLN A 1 86 ? 24.531 23.310 -8.126 1.00 94.00 86 GLN A O 1
ATOM 701 N N . GLU A 1 87 ? 25.398 22.522 -10.034 1.00 88.25 87 GLU A N 1
ATOM 702 C CA . GLU A 1 87 ? 24.494 21.371 -10.119 1.00 88.25 87 GLU A CA 1
ATOM 703 C C . GLU A 1 87 ? 24.747 20.372 -8.981 1.00 88.25 87 GLU A C 1
ATOM 705 O O . GLU A 1 87 ? 23.792 19.904 -8.358 1.00 88.25 87 GLU A O 1
ATOM 710 N N . GLU A 1 88 ? 26.010 20.093 -8.647 1.00 90.12 88 GLU A N 1
ATOM 711 C CA . GLU A 1 88 ? 26.376 19.209 -7.538 1.00 90.12 88 GLU A CA 1
ATOM 712 C C . GLU A 1 88 ? 25.934 19.771 -6.176 1.00 90.12 88 GLU A C 1
ATOM 714 O O . GLU A 1 88 ? 25.389 19.036 -5.350 1.00 90.12 88 GLU A O 1
ATOM 719 N N . GLU A 1 89 ? 26.105 21.072 -5.937 1.00 94.06 89 GLU A N 1
ATOM 720 C CA . GLU A 1 89 ? 25.615 21.740 -4.727 1.00 94.06 89 GLU A CA 1
ATOM 721 C C . GLU A 1 89 ? 24.091 21.701 -4.632 1.00 94.06 89 GLU A C 1
ATOM 723 O O . GLU A 1 89 ? 23.550 21.379 -3.571 1.00 94.06 89 GLU A O 1
ATOM 728 N N . ARG A 1 90 ? 23.382 21.936 -5.742 1.00 90.56 90 ARG A N 1
ATOM 729 C CA . ARG A 1 90 ? 21.922 21.780 -5.797 1.00 90.56 90 ARG A CA 1
ATOM 730 C C . ARG A 1 90 ? 21.494 20.352 -5.474 1.00 90.56 90 ARG A C 1
ATOM 732 O O . ARG A 1 90 ? 20.572 20.155 -4.687 1.00 90.56 90 ARG A O 1
ATOM 739 N N . LEU A 1 91 ? 22.181 19.351 -6.023 1.00 88.25 91 LEU A N 1
ATOM 740 C CA . LEU A 1 91 ? 21.949 17.937 -5.712 1.00 88.25 91 LEU A CA 1
ATOM 741 C C . LEU A 1 91 ? 22.199 17.628 -4.229 1.00 88.25 91 LEU A C 1
ATOM 743 O O . LEU A 1 91 ? 21.411 16.904 -3.617 1.00 88.25 91 LEU A O 1
ATOM 747 N N . LYS A 1 92 ? 23.251 18.196 -3.626 1.00 93.75 92 LYS A N 1
ATOM 748 C CA . LYS A 1 92 ? 23.526 18.071 -2.185 1.00 93.75 92 LYS A CA 1
ATOM 749 C C . LYS A 1 92 ? 22.420 18.707 -1.344 1.00 93.75 92 LYS A C 1
ATOM 751 O O . LYS A 1 92 ? 21.958 18.068 -0.402 1.00 93.75 92 LYS A O 1
ATOM 756 N N . GLN A 1 93 ? 21.955 19.904 -1.702 1.00 92.56 93 GLN A N 1
ATOM 757 C CA . GLN A 1 93 ? 20.851 20.583 -1.014 1.00 92.56 93 GLN A CA 1
ATOM 758 C C . GLN A 1 93 ? 19.548 19.783 -1.105 1.00 92.56 93 GLN A C 1
ATOM 760 O O . GLN A 1 93 ? 18.903 19.562 -0.084 1.00 92.56 93 GLN A O 1
ATOM 765 N N . ILE A 1 94 ? 19.195 19.277 -2.291 1.00 87.81 94 ILE A N 1
ATOM 766 C CA . ILE A 1 94 ? 18.005 18.432 -2.482 1.00 87.81 94 ILE A CA 1
ATOM 767 C C . ILE A 1 94 ? 18.115 17.158 -1.641 1.00 87.81 94 ILE A C 1
ATOM 769 O O . ILE A 1 94 ? 17.168 16.791 -0.951 1.00 87.81 94 ILE A O 1
ATOM 773 N N . ARG A 1 95 ? 19.280 16.495 -1.640 1.00 84.81 95 ARG A N 1
ATOM 774 C CA . ARG A 1 95 ? 19.503 15.298 -0.816 1.00 84.81 95 ARG A CA 1
ATOM 775 C C . ARG A 1 95 ? 19.361 15.609 0.675 1.00 84.81 95 ARG A C 1
ATOM 777 O O . ARG A 1 95 ? 18.735 14.838 1.395 1.00 84.81 95 ARG A O 1
ATOM 784 N N . GLN A 1 96 ? 19.912 16.728 1.143 1.00 91.31 96 GLN A N 1
ATOM 785 C CA . GLN A 1 96 ? 19.765 17.161 2.535 1.00 91.31 96 GLN A CA 1
ATOM 786 C C . GLN A 1 96 ? 18.306 17.465 2.889 1.00 91.31 96 GLN A C 1
ATOM 788 O O . GLN A 1 96 ? 17.843 17.033 3.942 1.00 91.31 96 GLN A O 1
ATOM 793 N N . GLN A 1 97 ? 17.568 18.143 2.007 1.00 89.62 97 GLN A N 1
ATOM 794 C CA . GLN A 1 97 ? 16.138 18.396 2.187 1.00 89.62 97 GLN A CA 1
ATOM 795 C C . GLN A 1 97 ? 15.346 17.089 2.272 1.00 89.62 97 GLN A C 1
ATOM 797 O O . GLN A 1 97 ? 14.579 16.918 3.213 1.00 89.62 97 GLN A O 1
ATOM 802 N N . GLN A 1 98 ? 15.595 16.132 1.374 1.00 86.06 98 GLN A N 1
ATOM 803 C CA . GLN A 1 98 ? 14.945 14.820 1.415 1.00 86.06 98 GLN A CA 1
ATOM 804 C C . GLN A 1 98 ? 15.231 14.071 2.719 1.00 86.06 98 GLN A C 1
ATOM 806 O O . GLN A 1 98 ? 14.316 13.502 3.308 1.00 86.06 98 GLN A O 1
ATOM 811 N N . VAL A 1 99 ? 16.476 14.095 3.206 1.00 90.31 99 VAL A N 1
ATOM 812 C CA . VAL A 1 99 ? 16.828 13.477 4.495 1.00 90.31 99 VAL A CA 1
ATOM 813 C C . VAL A 1 99 ? 16.102 14.171 5.649 1.00 90.31 99 VAL A C 1
ATOM 815 O O . VAL A 1 99 ? 15.558 13.494 6.517 1.00 90.31 99 VAL A O 1
ATOM 818 N N . GLN A 1 100 ? 16.029 15.504 5.656 1.00 90.50 100 GLN A N 1
ATOM 819 C CA . GLN A 1 100 ? 15.288 16.241 6.685 1.00 90.50 100 GLN A CA 1
ATOM 820 C C . GLN A 1 100 ? 13.783 15.959 6.638 1.00 90.50 100 GLN A C 1
ATOM 822 O O . GLN A 1 100 ? 13.156 15.808 7.684 1.00 90.50 100 GLN A O 1
ATOM 827 N N . GLU A 1 101 ? 13.187 15.884 5.449 1.00 86.44 101 GLU A N 1
ATOM 828 C CA . GLU A 1 101 ? 11.779 15.522 5.279 1.00 86.44 101 GLU A CA 1
ATOM 829 C C . GLU A 1 101 ? 11.509 14.093 5.747 1.00 86.44 101 GLU A C 1
ATOM 831 O O . GLU A 1 101 ? 10.540 13.866 6.472 1.00 86.44 101 GLU A O 1
ATOM 836 N N . GLN A 1 102 ? 12.394 13.146 5.423 1.00 82.62 102 GLN A N 1
ATOM 837 C CA . GLN A 1 102 ? 12.312 11.772 5.918 1.00 82.62 102 GLN A CA 1
ATOM 838 C C . GLN A 1 102 ? 12.417 11.713 7.442 1.00 82.62 102 GLN A C 1
ATOM 840 O O . GLN A 1 102 ? 11.592 11.063 8.077 1.00 82.62 102 GLN A O 1
ATOM 845 N N . GLN A 1 103 ? 13.361 12.438 8.044 1.00 88.12 103 GLN A N 1
ATOM 846 C CA . GLN A 1 103 ? 13.501 12.509 9.500 1.00 88.12 103 GLN A CA 1
ATOM 847 C C . GLN A 1 103 ? 12.268 13.125 10.167 1.00 88.12 103 GLN A C 1
ATOM 849 O O . GLN A 1 103 ? 11.795 12.608 11.177 1.00 88.12 103 GLN A O 1
ATOM 854 N N . LYS A 1 104 ? 11.705 14.200 9.599 1.00 90.31 104 LYS A N 1
ATOM 855 C CA . LYS A 1 104 ? 10.458 14.809 10.093 1.00 90.31 104 LYS A CA 1
ATOM 856 C C . LYS A 1 104 ? 9.279 13.846 9.971 1.00 90.31 104 LYS A C 1
ATOM 858 O O . LYS A 1 104 ? 8.482 13.748 10.902 1.00 90.31 104 LYS A O 1
ATOM 863 N N . ALA A 1 105 ? 9.172 13.125 8.857 1.00 81.94 105 ALA A N 1
ATOM 864 C CA . ALA A 1 105 ? 8.136 12.121 8.655 1.00 81.94 105 ALA A CA 1
ATOM 865 C C . ALA A 1 105 ? 8.282 10.957 9.648 1.00 81.94 105 ALA A C 1
ATOM 867 O O . ALA A 1 105 ? 7.298 10.554 10.262 1.00 81.94 105 ALA A O 1
ATOM 868 N N . GLU A 1 106 ? 9.501 10.461 9.869 1.00 87.31 106 GLU A N 1
ATOM 869 C CA . GLU A 1 106 ? 9.783 9.407 10.846 1.00 87.31 106 GLU A CA 1
ATOM 870 C C . GLU A 1 106 ? 9.478 9.869 12.278 1.00 87.31 106 GLU A C 1
ATOM 872 O O . GLU A 1 106 ? 8.822 9.148 13.030 1.00 87.31 106 GLU A O 1
ATOM 877 N N . ALA A 1 107 ? 9.884 11.087 12.648 1.00 90.00 107 ALA A N 1
ATOM 878 C CA . ALA A 1 107 ? 9.574 11.675 13.948 1.00 90.00 107 ALA A CA 1
ATOM 879 C C . ALA A 1 107 ? 8.058 11.817 14.156 1.00 90.00 107 ALA A C 1
ATOM 881 O O . ALA A 1 107 ? 7.546 11.456 15.215 1.00 90.00 107 ALA A O 1
ATOM 882 N N . LEU A 1 108 ? 7.321 12.260 13.131 1.00 91.94 108 LEU A N 1
ATOM 883 C CA . LEU A 1 108 ? 5.861 12.352 13.178 1.00 91.94 108 LEU A CA 1
ATOM 884 C C . LEU A 1 108 ? 5.203 10.972 13.318 1.00 91.94 108 LEU A C 1
ATOM 886 O O . LEU A 1 108 ? 4.229 10.828 14.058 1.00 91.94 108 LEU A O 1
ATOM 890 N N . LEU A 1 109 ? 5.721 9.949 12.631 1.00 88.38 109 LEU A N 1
ATOM 891 C CA . LEU A 1 109 ? 5.234 8.574 12.764 1.00 88.38 109 LEU A CA 1
ATOM 892 C C . LEU A 1 109 ? 5.482 8.022 14.170 1.00 88.38 109 LEU A C 1
ATOM 894 O O . LEU A 1 109 ? 4.565 7.438 14.747 1.00 88.38 109 LEU A O 1
ATOM 898 N N . LYS A 1 110 ? 6.667 8.254 14.750 1.00 86.81 110 LYS A N 1
ATOM 899 C CA . LYS A 1 110 ? 6.972 7.876 16.140 1.00 86.81 110 LYS A CA 1
ATOM 900 C C . LYS A 1 110 ? 6.051 8.587 17.123 1.00 86.81 110 LYS A C 1
ATOM 902 O O . LYS A 1 11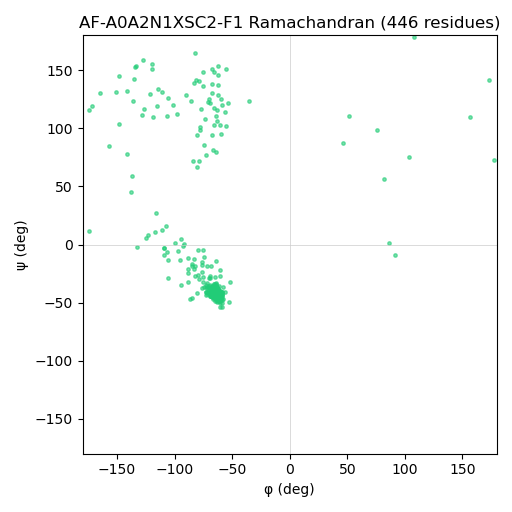0 ? 5.423 7.923 17.938 1.00 86.81 110 LYS A O 1
ATOM 907 N N . GLN A 1 111 ? 5.870 9.898 16.978 1.00 89.75 111 GLN A N 1
ATOM 908 C CA . GLN A 1 111 ? 4.974 10.674 17.835 1.00 89.75 111 GLN A CA 1
ATOM 909 C C . GLN A 1 111 ? 3.522 10.179 17.748 1.00 89.75 111 GLN A C 1
ATOM 911 O O . GLN A 1 111 ? 2.843 10.055 18.765 1.00 89.75 111 GLN A O 1
ATOM 916 N N . ARG A 1 112 ? 3.033 9.854 16.543 1.00 88.19 112 ARG A N 1
ATOM 917 C CA . ARG A 1 112 ? 1.693 9.273 16.357 1.00 88.19 112 ARG A CA 1
ATOM 918 C C . ARG A 1 112 ? 1.577 7.875 16.959 1.00 88.19 112 ARG A C 1
ATOM 920 O O . ARG A 1 112 ? 0.547 7.570 17.552 1.00 88.19 112 ARG A O 1
ATOM 927 N N . ALA A 1 113 ? 2.606 7.040 16.827 1.00 83.06 113 ALA A N 1
ATOM 928 C CA . ALA A 1 113 ? 2.632 5.711 17.431 1.00 83.06 113 ALA A CA 1
ATOM 929 C C . ALA A 1 113 ? 2.622 5.795 18.965 1.00 83.06 113 ALA A C 1
ATOM 931 O O . ALA A 1 113 ? 1.830 5.115 19.611 1.00 83.06 113 ALA A O 1
ATOM 932 N N . GLU A 1 114 ? 3.433 6.678 19.549 1.00 88.56 114 GLU A N 1
ATOM 933 C CA . GLU A 1 114 ? 3.443 6.946 20.990 1.00 88.56 114 GLU A CA 1
ATOM 934 C C . GLU A 1 114 ? 2.097 7.493 21.476 1.00 88.56 114 GLU A C 1
ATOM 936 O O . GLU A 1 114 ? 1.571 7.016 22.483 1.00 88.56 114 GLU A O 1
ATOM 941 N N . ALA A 1 115 ? 1.494 8.429 20.734 1.00 88.75 115 ALA A N 1
ATOM 942 C CA . ALA A 1 115 ? 0.165 8.948 21.036 1.00 88.75 115 ALA A CA 1
ATOM 943 C C . ALA A 1 115 ? -0.889 7.829 21.021 1.00 88.75 115 ALA A C 1
ATOM 945 O O . ALA A 1 115 ? -1.634 7.692 21.990 1.00 88.75 115 ALA A O 1
ATOM 946 N N . ALA A 1 116 ? -0.892 6.972 19.994 1.00 85.50 116 ALA A N 1
ATOM 947 C CA . ALA A 1 116 ? -1.812 5.840 19.887 1.00 85.50 116 ALA A CA 1
ATOM 948 C C . ALA A 1 116 ? -1.621 4.815 21.018 1.00 85.50 116 ALA A C 1
ATOM 950 O O . ALA A 1 116 ? -2.599 4.320 21.576 1.00 85.50 116 ALA A O 1
ATOM 951 N N . ILE A 1 117 ? -0.374 4.527 21.409 1.00 86.56 117 ILE A N 1
ATOM 952 C CA . ILE A 1 117 ? -0.074 3.665 22.563 1.00 86.56 117 ILE A CA 1
ATOM 953 C C . ILE A 1 117 ? -0.585 4.311 23.856 1.00 86.56 117 ILE A C 1
ATOM 955 O O . ILE A 1 117 ? -1.167 3.627 24.698 1.00 86.56 117 ILE A O 1
ATOM 959 N N . SER A 1 118 ? -0.389 5.621 24.032 1.00 89.00 118 SER A N 1
ATOM 960 C CA . SER A 1 118 ? -0.867 6.341 25.217 1.00 89.00 118 SER A CA 1
ATOM 961 C C . SER A 1 118 ? -2.397 6.363 25.299 1.00 89.00 118 SER A C 1
ATOM 963 O O . SER A 1 118 ? -2.961 6.169 26.375 1.00 89.00 118 SER A O 1
ATOM 965 N N . GLU A 1 119 ? -3.073 6.515 24.161 1.00 88.62 119 GLU A N 1
ATOM 966 C CA . GLU A 1 119 ? -4.527 6.471 24.058 1.00 88.62 119 GLU A CA 1
ATOM 967 C C . GLU A 1 119 ? -5.054 5.062 24.344 1.00 88.62 119 GLU A C 1
ATOM 969 O O . GLU A 1 119 ? -5.951 4.905 25.169 1.00 88.62 119 GLU A O 1
ATOM 974 N N . GLN A 1 120 ? -4.441 4.019 23.771 1.00 85.75 120 GLN A N 1
ATOM 975 C CA . GLN A 1 120 ? -4.782 2.633 24.100 1.00 85.75 120 GLN A CA 1
ATOM 976 C C . GLN A 1 120 ? -4.594 2.325 25.586 1.00 85.75 120 GLN A C 1
ATOM 978 O O . GLN A 1 120 ? -5.451 1.668 26.174 1.00 85.75 120 GLN A O 1
ATOM 983 N N . LYS A 1 121 ? -3.517 2.815 26.213 1.00 91.56 121 LYS A N 1
ATOM 984 C CA . LYS A 1 121 ? -3.307 2.667 27.661 1.00 91.56 121 LYS A CA 1
ATOM 985 C C . LYS A 1 121 ? -4.407 3.361 28.462 1.00 91.56 121 LYS A C 1
ATOM 987 O O . LYS A 1 121 ? -4.975 2.726 29.343 1.00 91.56 121 LYS A O 1
ATOM 992 N N . ARG A 1 122 ? -4.770 4.604 28.119 1.00 93.81 122 ARG A N 1
ATOM 993 C CA . ARG A 1 122 ? -5.888 5.322 28.763 1.00 93.81 122 ARG A CA 1
ATOM 994 C C . ARG A 1 122 ? -7.216 4.583 28.602 1.00 93.81 122 ARG A C 1
ATOM 996 O O . ARG A 1 122 ? -7.975 4.483 29.558 1.00 93.81 122 ARG A O 1
ATOM 1003 N N . LEU A 1 123 ? -7.491 4.036 27.418 1.00 88.69 123 LEU A N 1
ATOM 1004 C CA . LEU A 1 123 ? -8.700 3.248 27.164 1.00 88.69 123 LEU A CA 1
ATOM 1005 C C . LEU A 1 123 ? -8.707 1.930 27.949 1.00 88.69 123 LEU A C 1
ATOM 1007 O O . LEU A 1 123 ? -9.755 1.525 28.449 1.00 88.69 123 LEU A O 1
ATOM 1011 N N . ALA A 1 124 ? -7.561 1.257 28.066 1.00 88.94 124 ALA A N 1
ATOM 1012 C CA . ALA A 1 124 ? -7.427 0.047 28.872 1.00 88.94 124 ALA A CA 1
ATOM 1013 C C . ALA A 1 124 ? -7.625 0.343 30.366 1.00 88.94 124 ALA A C 1
ATOM 1015 O O . ALA A 1 124 ? -8.357 -0.382 31.036 1.00 88.94 124 ALA A O 1
ATOM 1016 N N . GLU A 1 125 ? -7.044 1.435 30.862 1.00 93.38 125 GLU A N 1
ATOM 1017 C CA . GLU A 1 125 ? -7.208 1.892 32.242 1.00 93.38 125 GLU A CA 1
ATOM 1018 C C . GLU A 1 125 ? -8.663 2.278 32.536 1.00 93.38 125 GLU A C 1
ATOM 1020 O O . GLU A 1 125 ? -9.219 1.838 33.539 1.00 93.38 125 GLU A O 1
ATOM 1025 N N . LEU A 1 126 ? -9.332 2.990 31.621 1.00 91.94 126 LEU A N 1
ATOM 1026 C CA . LEU A 1 126 ? -10.755 3.314 31.746 1.00 91.94 126 LEU A CA 1
ATOM 1027 C C . LEU A 1 126 ? -11.625 2.049 31.786 1.00 91.94 126 LEU A C 1
ATOM 1029 O O . LEU A 1 126 ? -12.507 1.936 32.634 1.00 91.94 126 LEU A O 1
ATOM 1033 N N . LYS A 1 127 ? -11.362 1.065 30.915 1.00 90.31 127 LYS A N 1
ATOM 1034 C CA . LYS A 1 127 ? -12.064 -0.231 30.947 1.00 90.31 127 LYS A CA 1
ATOM 1035 C C . LYS A 1 127 ? -11.819 -0.978 32.254 1.00 90.31 127 LYS A C 1
ATOM 1037 O O . LYS A 1 127 ? -12.741 -1.594 32.782 1.00 90.31 127 LYS A O 1
ATOM 1042 N N . GLN A 1 128 ? -10.598 -0.927 32.782 1.00 92.62 128 GLN A N 1
ATOM 1043 C CA . GLN A 1 128 ? -10.268 -1.544 34.061 1.00 92.62 128 GLN A CA 1
ATOM 1044 C C . GLN A 1 128 ? -10.997 -0.851 35.218 1.00 92.62 128 GLN A C 1
ATOM 1046 O O . GLN A 1 128 ? -11.552 -1.541 36.069 1.00 92.62 128 GLN A O 1
ATOM 1051 N N . GLN A 1 129 ? -11.060 0.483 35.225 1.00 92.50 129 GLN A N 1
ATOM 1052 C CA . GLN A 1 129 ? -11.828 1.253 36.208 1.00 92.50 129 GLN A CA 1
ATOM 1053 C C . GLN A 1 129 ? -13.322 0.928 36.128 1.00 92.50 129 GLN A C 1
ATOM 1055 O O . GLN A 1 129 ? -13.930 0.634 37.152 1.00 92.50 129 GLN A O 1
ATOM 1060 N N . GLN A 1 130 ? -13.897 0.875 34.923 1.00 90.75 130 GLN A N 1
ATOM 1061 C CA . GLN A 1 130 ? -15.293 0.472 34.724 1.00 90.75 130 GLN A CA 1
ATOM 1062 C C . GLN A 1 130 ? -15.554 -0.958 35.207 1.00 90.75 130 GLN A C 1
ATOM 1064 O O . GLN A 1 130 ? -16.565 -1.210 35.858 1.00 90.75 130 GLN A O 1
ATOM 1069 N N . ALA A 1 131 ? -14.643 -1.898 34.939 1.00 89.81 131 ALA A N 1
ATOM 1070 C CA . ALA A 1 131 ? -14.759 -3.270 35.425 1.00 89.81 131 ALA A CA 1
ATOM 1071 C C . ALA A 1 131 ? -14.664 -3.346 36.959 1.00 89.81 131 ALA A C 1
ATOM 1073 O O . ALA A 1 131 ? -15.425 -4.082 37.585 1.00 89.81 131 ALA A O 1
ATOM 1074 N N . GLN A 1 132 ? -13.771 -2.567 37.577 1.00 92.38 132 GLN A N 1
ATOM 1075 C CA . GLN A 1 132 ? -13.657 -2.468 39.034 1.00 92.38 132 GLN A CA 1
ATOM 1076 C C . GLN A 1 132 ? -14.901 -1.837 39.664 1.00 92.38 132 GLN A C 1
ATOM 1078 O O . GLN A 1 132 ? -15.385 -2.327 40.682 1.00 92.38 132 GLN A O 1
ATOM 1083 N N . GLU A 1 1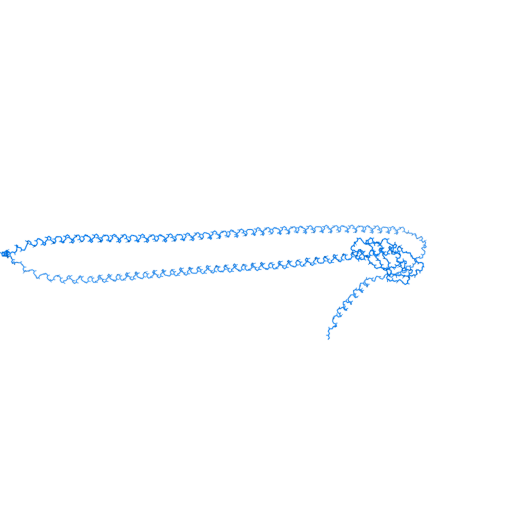33 ? -15.443 -0.777 39.066 1.00 91.00 133 GLU A N 1
ATOM 1084 C CA . GLU A 1 133 ? -16.663 -0.124 39.535 1.00 91.00 133 GLU A CA 1
ATOM 1085 C C . GLU A 1 133 ? -17.879 -1.044 39.387 1.00 91.00 133 GLU A C 1
ATOM 1087 O O . GLU A 1 133 ? -18.658 -1.183 40.330 1.00 91.00 133 GLU A O 1
ATOM 1092 N N . ALA A 1 134 ? -17.997 -1.756 38.263 1.00 90.50 134 ALA A N 1
ATOM 1093 C CA . ALA A 1 134 ? -19.025 -2.771 38.054 1.00 90.50 134 ALA A CA 1
ATOM 1094 C C . ALA A 1 134 ? -18.917 -3.910 39.081 1.00 90.50 134 ALA A C 1
ATOM 1096 O O . ALA A 1 134 ? -19.920 -4.273 39.697 1.00 90.50 134 ALA A O 1
ATOM 1097 N N . ALA A 1 135 ? -17.708 -4.422 39.338 1.00 92.88 135 ALA A N 1
ATOM 1098 C CA . ALA A 1 135 ? -17.473 -5.440 40.361 1.00 92.88 135 ALA A CA 1
ATOM 1099 C C . ALA A 1 135 ? -17.806 -4.924 41.771 1.00 92.88 135 ALA A C 1
ATOM 1101 O O . ALA A 1 135 ? -18.403 -5.640 42.579 1.00 92.88 135 ALA A O 1
ATOM 1102 N N . ARG A 1 136 ? -17.479 -3.660 42.070 1.00 94.75 136 ARG A N 1
ATOM 1103 C CA . ARG A 1 136 ? -17.832 -3.013 43.337 1.00 94.75 136 ARG A CA 1
ATOM 1104 C C . ARG A 1 136 ? -19.346 -2.880 43.476 1.00 94.75 136 ARG A C 1
ATOM 1106 O O . ARG A 1 136 ? -19.876 -3.259 44.516 1.00 94.75 136 ARG A O 1
ATOM 1113 N N . LEU A 1 137 ? -20.048 -2.424 42.441 1.00 91.81 137 LEU A N 1
ATOM 1114 C CA . LEU A 1 137 ? -21.511 -2.355 42.413 1.00 91.81 137 LEU A CA 1
ATOM 1115 C C . LEU A 1 137 ? -22.151 -3.735 42.600 1.00 91.81 137 LEU A C 1
ATOM 1117 O O . LEU A 1 137 ? -23.098 -3.863 43.372 1.00 91.81 137 LEU A O 1
ATOM 1121 N N . GLU A 1 138 ? -21.624 -4.775 41.951 1.00 93.38 138 GLU A N 1
ATOM 1122 C CA . GLU A 1 138 ? -22.112 -6.146 42.122 1.00 93.38 138 GLU A CA 1
ATOM 1123 C C . GLU A 1 138 ? -21.883 -6.655 43.553 1.00 93.38 138 GLU A C 1
ATOM 1125 O O . GLU A 1 138 ? -22.791 -7.230 44.154 1.00 93.38 138 GLU A O 1
ATOM 1130 N N . SER A 1 139 ? -20.711 -6.386 44.141 1.00 93.12 139 SER A N 1
ATOM 1131 C CA . SER A 1 139 ? -20.436 -6.721 45.544 1.00 93.12 139 SER A CA 1
ATOM 1132 C C . SER A 1 139 ? -21.366 -5.982 46.509 1.00 93.12 139 SER A C 1
ATOM 1134 O O . SER A 1 139 ? -21.854 -6.583 47.464 1.00 93.12 139 SER A O 1
ATOM 1136 N N . MET A 1 140 ? -21.685 -4.713 46.228 1.00 94.00 140 MET A N 1
ATOM 1137 C CA . MET A 1 140 ? -22.610 -3.916 47.034 1.00 94.00 140 MET A CA 1
ATOM 1138 C C . MET A 1 140 ? -24.033 -4.469 46.952 1.00 94.00 140 MET A C 1
ATOM 1140 O O . MET A 1 140 ? -24.696 -4.594 47.978 1.00 94.00 140 MET A O 1
ATOM 1144 N N . LYS A 1 141 ? -24.480 -4.862 45.751 1.00 93.94 141 LYS A N 1
ATOM 1145 C CA . LYS A 1 141 ? -25.778 -5.520 45.549 1.00 93.94 141 LYS A CA 1
ATOM 1146 C C . LYS A 1 141 ? -25.854 -6.842 46.305 1.00 93.94 141 LYS A C 1
ATOM 1148 O O . LYS A 1 141 ? -26.801 -7.034 47.056 1.00 93.94 141 LYS A O 1
ATOM 1153 N N . LYS A 1 142 ? -24.840 -7.708 46.185 1.00 93.75 142 LYS A N 1
ATOM 1154 C CA . LYS A 1 142 ? -24.785 -8.976 46.936 1.00 93.75 142 LYS A CA 1
ATOM 1155 C C . LYS A 1 142 ? -24.786 -8.748 48.447 1.00 93.75 142 LYS A C 1
ATOM 1157 O O . LYS A 1 142 ? -25.475 -9.468 49.160 1.00 93.75 142 LYS A O 1
ATOM 1162 N N . ALA A 1 143 ? -24.059 -7.743 48.937 1.00 93.19 143 ALA A N 1
ATOM 1163 C CA . ALA A 1 143 ? -24.057 -7.390 50.355 1.00 93.19 143 ALA A CA 1
ATOM 1164 C C . ALA A 1 143 ? -25.439 -6.908 50.829 1.00 93.19 143 ALA A C 1
ATOM 1166 O O . ALA A 1 143 ? -25.918 -7.374 51.860 1.00 93.19 143 ALA A O 1
ATOM 1167 N N . GLN A 1 144 ? -26.115 -6.045 50.059 1.00 93.12 144 GLN A N 1
ATOM 1168 C CA . GLN A 1 144 ? -27.487 -5.623 50.361 1.00 93.12 144 GLN A CA 1
ATOM 1169 C C . GLN A 1 144 ? -28.471 -6.794 50.342 1.00 93.12 144 GLN A C 1
ATOM 1171 O O . GLN A 1 144 ? -29.328 -6.882 51.216 1.00 93.12 144 GLN A O 1
ATOM 1176 N N . GLU A 1 145 ? -28.351 -7.698 49.373 1.00 92.62 145 GLU A N 1
ATOM 1177 C CA . GLU A 1 145 ? -29.216 -8.872 49.249 1.00 92.62 145 GLU A CA 1
ATOM 1178 C C . GLU A 1 145 ? -29.012 -9.833 50.433 1.00 92.62 145 GLU A C 1
ATOM 1180 O O . GLU A 1 145 ? -29.977 -10.309 51.029 1.00 92.62 145 GLU A O 1
ATOM 1185 N N . GLN A 1 146 ? -27.759 -10.038 50.859 1.00 92.69 146 GLN A N 1
ATOM 1186 C CA . GLN A 1 146 ? -27.433 -10.787 52.075 1.00 92.69 146 GLN A CA 1
ATOM 1187 C C . GLN A 1 146 ? -27.963 -10.111 53.342 1.00 92.69 146 GLN A C 1
ATOM 1189 O O . GLN A 1 146 ? -28.469 -10.791 54.234 1.00 92.69 146 GLN A O 1
ATOM 1194 N N . GLU A 1 147 ? -27.863 -8.787 53.442 1.00 92.38 147 GLU A N 1
ATOM 1195 C CA . GLU A 1 147 ? -28.389 -8.042 54.583 1.00 92.38 147 GLU A CA 1
ATOM 1196 C C . GLU A 1 147 ? -29.919 -8.112 54.638 1.00 92.38 147 GLU A C 1
ATOM 1198 O O . GLU A 1 147 ? -30.480 -8.384 55.699 1.00 92.38 147 GLU A O 1
ATOM 1203 N N . GLN A 1 148 ? -30.601 -7.977 53.498 1.00 92.56 148 GLN A N 1
ATOM 1204 C CA . GLN A 1 148 ? -32.047 -8.176 53.400 1.00 92.56 148 GLN A CA 1
ATOM 1205 C C . GLN A 1 148 ? -32.450 -9.601 53.789 1.00 92.56 148 GLN A C 1
ATOM 1207 O O . GLN A 1 148 ? -33.347 -9.768 54.617 1.00 92.56 148 GLN A O 1
ATOM 1212 N N . ALA A 1 149 ? -31.753 -10.619 53.279 1.00 94.50 149 ALA A N 1
ATOM 1213 C CA . ALA A 1 149 ? -31.996 -12.012 53.647 1.00 94.50 149 ALA A CA 1
ATOM 1214 C C . ALA A 1 149 ? -31.781 -12.251 55.153 1.00 94.50 149 ALA A C 1
ATOM 1216 O O . ALA A 1 149 ? -32.574 -12.943 55.798 1.00 94.50 149 ALA A O 1
ATOM 1217 N N . ARG A 1 150 ? -30.751 -11.629 55.746 1.00 95.50 150 ARG A N 1
ATOM 1218 C CA . ARG A 1 150 ? -30.483 -11.691 57.189 1.00 95.50 150 ARG A CA 1
ATOM 1219 C C . ARG A 1 150 ? -31.582 -11.005 57.996 1.00 95.50 150 ARG A C 1
ATOM 1221 O O . ARG A 1 150 ? -32.023 -11.564 58.998 1.00 95.50 150 ARG A O 1
ATOM 1228 N N . LEU A 1 151 ? -32.047 -9.829 57.572 1.00 93.00 151 LEU A N 1
ATOM 1229 C CA . LEU A 1 151 ? -33.158 -9.116 58.210 1.00 93.00 151 LEU A CA 1
ATOM 1230 C C . LEU A 1 151 ? -34.464 -9.917 58.124 1.00 93.00 151 LEU A C 1
ATOM 1232 O O . LEU A 1 151 ? -35.214 -9.970 59.100 1.00 93.00 151 LEU A O 1
ATOM 1236 N N . GLU A 1 152 ? -34.733 -10.574 56.996 1.00 94.25 152 GLU A N 1
ATOM 1237 C CA . GLU A 1 152 ? -35.900 -11.442 56.833 1.00 94.25 152 GLU A CA 1
ATOM 1238 C C . GLU A 1 152 ? -35.807 -12.692 57.721 1.00 94.25 152 GLU A C 1
ATOM 1240 O O . GLU A 1 152 ? -36.778 -13.042 58.395 1.00 94.25 152 GLU A O 1
ATOM 1245 N N . GLN A 1 153 ? -34.632 -13.330 57.801 1.00 93.25 153 GLN A N 1
ATOM 1246 C CA . GLN A 1 153 ? -34.387 -14.417 58.752 1.00 93.25 153 GLN A CA 1
ATOM 1247 C C . GLN A 1 153 ? -34.597 -13.965 60.196 1.00 93.25 153 GLN A C 1
ATOM 1249 O O . GLN A 1 153 ? -35.237 -14.680 60.966 1.00 93.25 153 GLN A O 1
ATOM 1254 N N . LEU A 1 154 ? -34.104 -12.778 60.561 1.00 94.00 154 LEU A N 1
ATOM 1255 C CA . LEU A 1 154 ? -34.270 -12.231 61.904 1.00 94.00 154 LEU A CA 1
ATOM 1256 C C . LEU A 1 154 ? -35.754 -11.993 62.221 1.00 94.00 154 LEU A C 1
ATOM 1258 O O . LEU A 1 154 ? -36.212 -12.350 63.305 1.00 94.00 154 LEU A O 1
ATOM 1262 N N . LYS A 1 155 ? -36.526 -11.459 61.262 1.00 94.31 155 LYS A N 1
ATOM 1263 C CA . LYS A 1 155 ? -37.985 -11.303 61.387 1.00 94.31 155 LYS A CA 1
ATOM 1264 C C . LYS A 1 155 ? -38.682 -12.648 61.571 1.00 94.31 155 LYS A C 1
ATOM 1266 O O . LYS A 1 155 ? -39.457 -12.786 62.514 1.00 94.31 155 LYS A O 1
ATOM 1271 N N . LYS A 1 156 ? -38.366 -13.653 60.745 1.00 93.56 156 LYS A N 1
ATOM 1272 C CA . LYS A 1 156 ? -38.921 -15.012 60.880 1.00 93.56 156 LYS A CA 1
ATOM 1273 C C . LYS A 1 156 ? -38.585 -15.619 62.240 1.00 93.56 156 LYS A C 1
ATOM 1275 O O . LYS A 1 156 ? -39.473 -16.150 62.902 1.00 93.56 156 LYS A O 1
ATOM 1280 N N . GLN A 1 157 ? -37.341 -15.501 62.707 1.00 91.25 157 GLN A N 1
ATOM 1281 C CA . GLN A 1 157 ? -36.954 -15.951 64.048 1.00 91.25 157 GLN A CA 1
ATOM 1282 C C . GLN A 1 157 ? -37.758 -15.231 65.133 1.00 91.25 157 GLN A C 1
ATOM 1284 O O . GLN A 1 157 ? -38.278 -15.881 66.037 1.00 91.25 157 GLN A O 1
ATOM 1289 N N . GLN A 1 158 ? -37.920 -13.911 65.027 1.00 91.19 158 GLN A N 1
ATOM 1290 C CA . GLN A 1 158 ? -38.678 -13.129 65.999 1.00 91.19 158 GLN A CA 1
ATOM 1291 C C . GLN A 1 158 ? -40.167 -13.508 66.016 1.00 91.19 158 GLN A C 1
ATOM 1293 O O . GLN A 1 158 ? -40.747 -13.631 67.093 1.00 91.19 158 GLN A O 1
ATOM 1298 N N . GLU A 1 159 ? -40.788 -13.731 64.856 1.00 91.31 159 GLU A N 1
ATOM 1299 C CA . GLU A 1 159 ? -42.162 -14.241 64.763 1.00 91.31 159 GLU A CA 1
ATOM 1300 C C . GLU A 1 159 ? -42.287 -15.639 65.366 1.00 91.31 159 GLU A C 1
ATOM 1302 O O . GLU A 1 159 ? -43.225 -15.902 66.117 1.00 91.31 159 GLU A O 1
ATOM 1307 N N . THR A 1 160 ? -41.311 -16.513 65.114 1.00 92.06 160 THR A N 1
ATOM 1308 C CA . THR A 1 160 ? -41.292 -17.869 65.674 1.00 92.06 160 THR A CA 1
ATOM 1309 C C . THR A 1 160 ? -41.176 -17.830 67.199 1.00 92.06 160 THR A C 1
ATOM 1311 O O . THR A 1 160 ? -41.931 -18.515 67.887 1.00 92.06 160 THR A O 1
ATOM 1314 N N . LEU A 1 161 ? -40.292 -16.985 67.740 1.00 92.56 161 LEU A N 1
ATOM 1315 C CA . LEU A 1 161 ? -40.141 -16.772 69.181 1.00 92.56 161 LEU A CA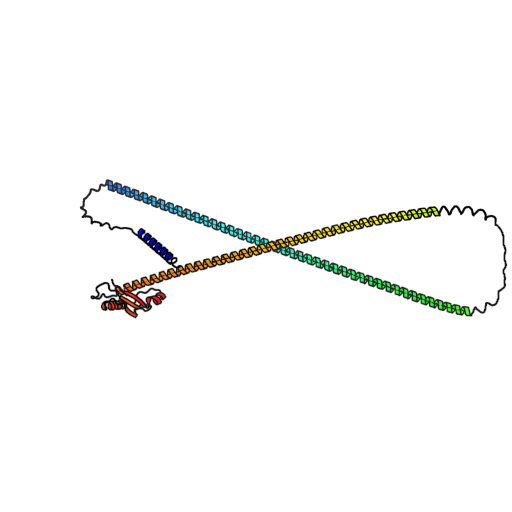 1
ATOM 1316 C C . LEU A 1 161 ? -41.413 -16.183 69.802 1.00 92.56 161 LEU A C 1
ATOM 1318 O O . LEU A 1 161 ? -41.851 -16.654 70.848 1.00 92.56 161 LEU A O 1
ATOM 1322 N N . LYS A 1 162 ? -42.057 -15.206 69.148 1.00 91.75 162 LYS A N 1
ATOM 1323 C CA . LYS A 1 162 ? -43.350 -14.659 69.594 1.00 91.75 162 LYS A CA 1
ATOM 1324 C C . LYS A 1 162 ? -44.449 -15.722 69.587 1.00 91.75 162 LYS A C 1
ATOM 1326 O O . LYS A 1 162 ? -45.209 -15.808 70.545 1.00 91.75 162 LYS A O 1
ATOM 1331 N N . ALA A 1 163 ? -44.518 -16.553 68.548 1.00 89.44 163 ALA A N 1
ATOM 1332 C CA . ALA A 1 163 ? -45.479 -17.648 68.462 1.00 89.44 163 ALA A CA 1
ATOM 1333 C C . ALA A 1 163 ? -45.225 -18.721 69.534 1.00 89.44 163 ALA A C 1
ATOM 1335 O O . ALA A 1 163 ? -46.174 -19.232 70.125 1.00 89.44 163 ALA A O 1
ATOM 1336 N N . GLN A 1 164 ? -43.960 -19.046 69.824 1.00 89.62 164 GLN A N 1
ATOM 1337 C CA . GLN A 1 164 ? -43.592 -19.942 70.924 1.00 89.62 164 GLN A CA 1
ATOM 1338 C C . GLN A 1 164 ? -43.969 -19.350 72.284 1.00 89.62 164 GLN A C 1
ATOM 1340 O O . GLN A 1 164 ? -44.590 -20.050 73.080 1.00 89.62 164 GLN A O 1
ATOM 1345 N N . ALA A 1 165 ? -43.676 -18.070 72.523 1.00 88.88 165 ALA A N 1
ATOM 1346 C CA . ALA A 1 165 ? -44.065 -17.376 73.747 1.00 88.88 165 ALA A CA 1
ATOM 1347 C C . ALA A 1 165 ? -45.593 -17.359 73.920 1.00 88.88 165 ALA A C 1
ATOM 1349 O O . ALA A 1 165 ? -46.081 -17.724 74.981 1.00 88.88 165 ALA A O 1
ATOM 1350 N N . ALA A 1 166 ? -46.357 -17.048 72.866 1.00 88.94 166 ALA A N 1
ATOM 1351 C CA . ALA A 1 166 ? -47.823 -17.079 72.896 1.00 88.94 166 ALA A CA 1
ATOM 1352 C C . ALA A 1 166 ? -48.386 -18.491 73.152 1.00 88.94 166 ALA A C 1
ATOM 1354 O O . ALA A 1 166 ? -49.384 -18.660 73.852 1.00 88.94 166 ALA A O 1
ATOM 1355 N N . ARG A 1 167 ? -47.741 -19.533 72.608 1.00 87.94 167 ARG A N 1
ATOM 1356 C CA . ARG A 1 167 ? -48.096 -20.931 72.901 1.00 87.94 167 ARG A CA 1
ATOM 1357 C C . ARG A 1 167 ? -47.790 -21.302 74.349 1.00 87.94 167 ARG A C 1
ATOM 1359 O O . ARG A 1 167 ? -48.597 -21.996 74.958 1.00 87.94 167 ARG A O 1
ATOM 1366 N N . GLN A 1 168 ? -46.660 -20.851 74.895 1.00 88.00 168 GLN A N 1
ATOM 1367 C CA . GLN A 1 168 ? -46.307 -21.065 76.300 1.00 88.00 168 GLN A CA 1
ATOM 1368 C C . GLN A 1 168 ? -47.289 -20.351 77.231 1.00 88.00 168 GLN A C 1
ATOM 1370 O O . GLN A 1 168 ? -47.823 -20.993 78.128 1.00 88.00 168 GLN A O 1
ATOM 1375 N N . THR A 1 169 ? -47.622 -19.083 76.970 1.00 87.56 169 THR A N 1
ATOM 1376 C CA . THR A 1 169 ? -48.606 -18.345 77.776 1.00 87.56 169 THR A CA 1
ATOM 1377 C C . THR A 1 169 ? -49.982 -19.007 77.719 1.00 87.56 169 THR A C 1
ATOM 1379 O O . THR A 1 169 ? -50.599 -19.202 78.761 1.00 87.56 169 THR A O 1
ATOM 1382 N N . ALA A 1 170 ? -50.437 -19.444 76.538 1.00 87.25 170 ALA A N 1
ATOM 1383 C CA . ALA A 1 170 ? -51.701 -20.170 76.398 1.00 87.25 170 ALA A CA 1
ATOM 1384 C C . ALA A 1 170 ? -51.681 -21.538 77.110 1.00 87.25 170 ALA A C 1
ATOM 1386 O O . ALA A 1 170 ? -52.679 -21.947 77.708 1.00 87.25 170 ALA A O 1
ATOM 1387 N N . ALA A 1 171 ? -50.553 -22.257 77.074 1.00 86.81 171 ALA A N 1
ATOM 1388 C CA . ALA A 1 171 ? -50.386 -23.517 77.796 1.00 86.81 171 ALA A CA 1
ATOM 1389 C C . ALA A 1 171 ? -50.391 -23.307 79.320 1.00 86.81 171 ALA A C 1
ATOM 1391 O O . ALA A 1 171 ? -51.047 -24.067 80.035 1.00 86.81 171 ALA A O 1
ATOM 1392 N N . ASP A 1 172 ? -49.725 -22.262 79.813 1.00 83.19 172 ASP A N 1
ATOM 1393 C CA . ASP A 1 172 ? -49.698 -21.895 81.230 1.00 83.19 172 ASP A CA 1
ATOM 1394 C C . ASP A 1 172 ? -51.072 -21.434 81.726 1.00 83.19 172 ASP A C 1
ATOM 1396 O O . ASP A 1 172 ? -51.501 -21.838 82.808 1.00 83.19 172 ASP A O 1
ATOM 1400 N N . GLU A 1 173 ? -51.805 -20.645 80.937 1.00 86.50 173 GLU A N 1
ATOM 1401 C CA . GLU A 1 173 ? -53.193 -20.267 81.228 1.00 86.50 173 GLU A CA 1
ATOM 1402 C C . GLU A 1 173 ? -54.110 -21.488 81.277 1.00 86.50 173 GLU A C 1
ATOM 1404 O O . GLU A 1 173 ? -54.873 -21.642 82.232 1.00 86.50 173 GLU A O 1
ATOM 1409 N N . LYS A 1 174 ? -53.991 -22.407 80.311 1.00 87.44 174 LYS A N 1
ATOM 1410 C CA . LYS A 1 174 ? -54.753 -23.662 80.308 1.00 87.44 174 LYS A CA 1
ATOM 1411 C C . LYS A 1 174 ? -54.431 -24.514 81.537 1.00 87.44 174 LYS A C 1
ATOM 1413 O O . LYS A 1 174 ? -55.344 -25.048 82.162 1.00 87.44 174 LYS A O 1
ATOM 1418 N N . ARG A 1 175 ? -53.156 -24.598 81.931 1.00 88.31 175 ARG A N 1
ATOM 1419 C CA . ARG A 1 175 ? -52.719 -25.332 83.129 1.00 88.31 175 ARG A CA 1
ATOM 1420 C C . ARG A 1 175 ? -53.246 -24.687 84.412 1.00 88.31 175 ARG A C 1
ATOM 1422 O O . ARG A 1 175 ? -53.712 -25.405 85.294 1.00 88.31 175 ARG A O 1
ATOM 1429 N N . LYS A 1 176 ? -53.235 -23.352 84.509 1.00 85.50 176 LYS A N 1
ATOM 1430 C CA . LYS A 1 176 ? -53.845 -22.606 85.626 1.00 85.50 176 LYS A CA 1
ATOM 1431 C C . LYS A 1 176 ? -55.360 -22.815 85.684 1.00 85.50 176 LYS A C 1
ATOM 1433 O O . LYS A 1 176 ? -55.887 -23.049 86.768 1.00 85.50 176 LYS A O 1
ATOM 1438 N N . ALA A 1 177 ? -56.048 -22.786 84.543 1.00 81.88 177 ALA A N 1
ATOM 1439 C CA . ALA A 1 177 ? -57.485 -23.039 84.457 1.00 81.88 177 ALA A CA 1
ATOM 1440 C C . ALA A 1 177 ? -57.839 -24.476 84.876 1.00 81.88 177 ALA A C 1
ATOM 1442 O O . ALA A 1 177 ? -58.770 -24.676 85.652 1.00 81.88 177 ALA A O 1
ATOM 1443 N N . GLU A 1 178 ? -57.062 -25.474 84.444 1.00 83.31 178 GLU A N 1
ATOM 1444 C CA . GLU A 1 178 ? -57.248 -26.873 84.849 1.00 83.31 178 GLU A CA 1
ATOM 1445 C C . GLU A 1 178 ? -56.984 -27.075 86.351 1.00 83.31 178 GLU A C 1
ATOM 1447 O O . GLU A 1 178 ? -57.737 -27.770 87.031 1.00 83.31 178 GLU A O 1
ATOM 1452 N N . GLN A 1 179 ? -55.952 -26.428 86.904 1.00 82.00 179 GLN A N 1
ATOM 1453 C CA . GLN A 1 179 ? -55.685 -26.442 88.346 1.00 82.00 179 GLN A CA 1
ATOM 1454 C C . GLN A 1 179 ? -56.804 -25.768 89.150 1.00 82.00 179 GLN A C 1
ATOM 1456 O O . GLN A 1 179 ? -57.190 -26.283 90.199 1.00 82.00 179 GLN A O 1
ATOM 1461 N N . ALA A 1 180 ? -57.343 -24.643 88.672 1.00 82.12 180 ALA A N 1
ATOM 1462 C CA . ALA A 1 180 ? -58.480 -23.970 89.296 1.00 82.12 180 ALA A CA 1
ATOM 1463 C C . ALA A 1 180 ? -59.748 -24.836 89.240 1.00 82.12 180 ALA A C 1
ATOM 1465 O O . ALA A 1 180 ? -60.447 -24.952 90.244 1.00 82.12 180 ALA A O 1
ATOM 1466 N N . ALA A 1 181 ? -60.002 -25.507 88.111 1.00 82.31 181 ALA A N 1
ATOM 1467 C CA . ALA A 1 181 ? -61.109 -26.449 87.966 1.00 82.31 181 ALA A CA 1
ATOM 1468 C C . ALA A 1 181 ? -60.972 -27.642 88.926 1.00 82.31 181 ALA A C 1
ATOM 1470 O O . ALA A 1 181 ? -61.928 -27.958 89.629 1.00 82.31 181 ALA A O 1
ATOM 1471 N N . LYS A 1 182 ? -59.775 -28.238 89.042 1.00 84.94 182 LYS A N 1
ATOM 1472 C CA . LYS A 1 182 ? -59.494 -29.309 90.015 1.00 84.94 182 LYS A CA 1
ATOM 1473 C C . LYS A 1 182 ? -59.688 -28.847 91.459 1.00 84.94 182 LYS A C 1
ATOM 1475 O O . LYS A 1 182 ? -60.279 -29.578 92.246 1.00 84.94 182 LYS A O 1
ATOM 1480 N N . LYS A 1 183 ? -59.240 -27.636 91.816 1.00 83.00 183 LYS A N 1
ATOM 1481 C CA . LYS A 1 183 ? -59.482 -27.063 93.154 1.00 83.00 183 LYS A CA 1
ATOM 1482 C C . LYS A 1 183 ? -60.971 -26.848 93.423 1.00 83.00 183 LYS A C 1
ATOM 1484 O O . LYS A 1 183 ? -61.437 -27.212 94.494 1.00 83.00 183 LYS A O 1
ATOM 1489 N N . LEU A 1 184 ? -61.719 -26.316 92.456 1.00 77.75 184 LEU A N 1
ATOM 1490 C CA . LEU A 1 184 ? -63.167 -26.124 92.573 1.00 77.75 184 LEU A CA 1
ATOM 1491 C C . LEU A 1 184 ? -63.905 -27.466 92.707 1.00 77.75 184 LEU A C 1
ATOM 1493 O O . LEU A 1 184 ? -64.872 -27.571 93.454 1.00 77.75 184 LEU A O 1
ATOM 1497 N N . GLU A 1 185 ? -63.465 -28.499 91.990 1.00 79.94 185 GLU A N 1
ATOM 1498 C CA . GLU A 1 185 ? -64.021 -29.849 92.094 1.00 79.94 185 GLU A CA 1
ATOM 1499 C C . GLU A 1 185 ? -63.724 -30.480 93.460 1.00 79.94 185 GLU A C 1
ATOM 1501 O O . GLU A 1 185 ? -64.633 -31.023 94.085 1.00 79.94 185 GLU A O 1
ATOM 1506 N N . GLN A 1 186 ? -62.497 -30.332 93.969 1.00 76.94 186 GLN A N 1
ATOM 1507 C CA . GLN A 1 186 ? -62.125 -30.739 95.328 1.00 76.94 186 GLN A CA 1
ATOM 1508 C C . GLN A 1 186 ? -62.934 -29.990 96.393 1.00 76.94 186 GLN A C 1
ATOM 1510 O O . GLN A 1 186 ? -63.408 -30.606 97.343 1.00 76.94 186 GLN A O 1
ATOM 1515 N N . GLU A 1 187 ? -63.149 -28.685 96.222 1.00 76.88 187 GLU A N 1
ATOM 1516 C CA . GLU A 1 187 ? -63.963 -27.874 97.130 1.00 76.88 187 GLU A CA 1
ATOM 1517 C C . GLU A 1 187 ? -65.438 -28.289 97.083 1.00 76.88 187 GLU A C 1
ATOM 1519 O O . GLU A 1 187 ? -66.065 -28.453 98.125 1.00 76.88 187 GLU A O 1
ATOM 1524 N N . LYS A 1 188 ? -65.992 -28.556 95.894 1.00 77.88 188 LYS A N 1
ATOM 1525 C CA . LYS A 1 188 ? -67.349 -29.104 95.746 1.00 77.88 188 LYS A CA 1
ATOM 1526 C C . LYS A 1 188 ? -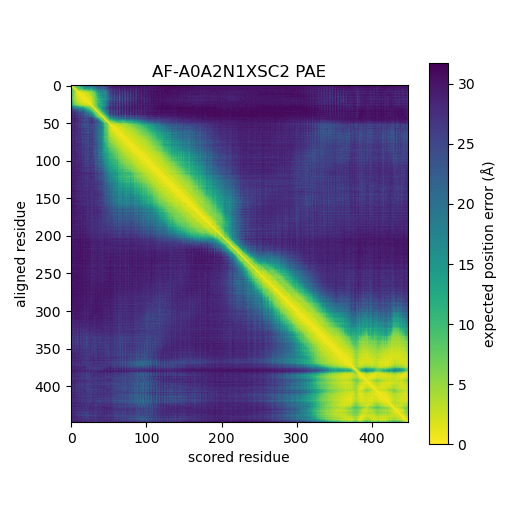67.474 -30.504 96.343 1.00 77.88 188 LYS A C 1
ATOM 1528 O O . LYS A 1 188 ? -68.511 -30.812 96.924 1.00 77.88 188 LYS A O 1
ATOM 1533 N N . ALA A 1 189 ? -66.454 -31.351 96.220 1.00 75.69 189 ALA A N 1
ATOM 1534 C CA . ALA A 1 189 ? -66.424 -32.663 96.858 1.00 75.69 189 ALA A CA 1
ATOM 1535 C C . ALA A 1 189 ? -66.370 -32.534 98.390 1.00 75.69 189 ALA A C 1
ATOM 1537 O O . ALA A 1 189 ? -67.153 -33.185 99.074 1.00 75.69 189 ALA A O 1
ATOM 1538 N N . ALA A 1 190 ? -65.548 -31.624 98.924 1.00 72.62 190 ALA A N 1
ATOM 1539 C CA . ALA A 1 190 ? -65.489 -31.317 100.353 1.00 72.62 190 ALA A CA 1
ATOM 1540 C C . ALA A 1 190 ? -66.804 -30.713 100.877 1.00 72.62 190 ALA A C 1
ATOM 1542 O O . ALA A 1 190 ? -67.267 -31.095 101.947 1.00 72.62 190 ALA A O 1
ATOM 1543 N N . GLN A 1 191 ? -67.458 -29.833 100.112 1.00 71.81 191 GLN A N 1
ATOM 1544 C CA . GLN A 1 191 ? -68.781 -29.297 100.449 1.00 71.81 191 GLN A CA 1
ATOM 1545 C C . GLN A 1 191 ? -69.870 -30.370 100.388 1.00 71.81 191 GLN A C 1
ATOM 1547 O O . GLN A 1 191 ? -70.757 -30.369 101.234 1.00 71.81 191 GLN A O 1
ATOM 1552 N N . LYS A 1 192 ? -69.813 -31.312 99.436 1.00 68.94 192 LYS A N 1
ATOM 1553 C CA . LYS A 1 192 ? -70.720 -32.472 99.405 1.00 68.94 192 LYS A CA 1
ATOM 1554 C C . LYS A 1 192 ? -70.483 -33.411 100.586 1.00 68.94 192 LYS A C 1
ATOM 1556 O O . LYS A 1 192 ? -71.458 -33.901 101.143 1.00 68.94 192 LYS A O 1
ATOM 1561 N N . GLN A 1 193 ? -69.232 -33.616 100.996 1.00 66.25 193 GLN A N 1
ATOM 1562 C CA . GLN A 1 193 ? -68.880 -34.368 102.202 1.00 66.25 193 GLN A CA 1
ATOM 1563 C C . GLN A 1 193 ? -69.434 -33.663 103.454 1.00 66.25 193 GLN A C 1
ATOM 1565 O O . GLN A 1 193 ? -70.184 -34.265 104.211 1.00 66.25 193 GLN A O 1
ATOM 1570 N N . ALA A 1 194 ? -69.194 -32.355 103.598 1.00 62.84 194 ALA A N 1
ATOM 1571 C CA . ALA A 1 194 ? -69.703 -31.548 104.707 1.00 62.84 194 ALA A CA 1
ATOM 1572 C C . ALA A 1 194 ? -71.241 -31.445 104.720 1.00 62.84 194 ALA A C 1
ATOM 1574 O O . ALA A 1 194 ? -71.851 -31.415 105.786 1.00 62.84 194 ALA A O 1
ATOM 1575 N N . ALA A 1 195 ? -71.892 -31.421 103.554 1.00 60.38 195 ALA A N 1
ATOM 1576 C CA . ALA A 1 195 ? -73.348 -31.465 103.436 1.00 60.38 195 ALA A CA 1
ATOM 1577 C C . ALA A 1 195 ? -73.910 -32.859 103.754 1.00 60.38 195 ALA A C 1
ATOM 1579 O O . ALA A 1 195 ? -74.973 -32.946 104.361 1.00 60.38 195 ALA A O 1
ATOM 1580 N N . ALA A 1 196 ? -73.202 -33.939 103.409 1.00 59.88 196 ALA A N 1
ATOM 1581 C CA . ALA A 1 196 ? -73.552 -35.297 103.820 1.00 59.88 196 ALA A CA 1
ATOM 1582 C C . ALA A 1 196 ? -73.382 -35.492 105.338 1.00 59.88 196 ALA A C 1
ATOM 1584 O O . ALA A 1 196 ? -74.223 -36.134 105.965 1.00 59.88 196 ALA A O 1
ATOM 1585 N N . ASP A 1 197 ? -72.367 -34.875 105.944 1.00 58.56 197 ASP A N 1
ATOM 1586 C CA . ASP A 1 197 ? -72.174 -34.859 107.398 1.00 58.56 197 ASP A CA 1
ATOM 1587 C C . ASP A 1 197 ? -73.235 -33.989 108.097 1.00 58.56 197 ASP A C 1
ATOM 1589 O O . ASP A 1 197 ? -73.753 -34.361 109.151 1.00 58.56 197 ASP A O 1
ATOM 1593 N N . LYS A 1 198 ? -73.662 -32.881 107.472 1.00 56.12 198 LYS A N 1
ATOM 1594 C CA . LYS A 1 198 ? -74.762 -32.032 107.960 1.00 56.12 198 LYS A CA 1
ATOM 1595 C C . LYS A 1 198 ? -76.137 -32.702 107.825 1.00 56.12 198 LYS A C 1
ATOM 1597 O O . LYS A 1 198 ? -76.941 -32.587 108.741 1.00 56.12 198 LYS A O 1
ATOM 1602 N N . LEU A 1 199 ? -76.391 -33.468 106.761 1.00 54.28 199 LEU A N 1
ATOM 1603 C CA . LEU A 1 199 ? -77.610 -34.277 106.598 1.00 54.28 199 LEU A CA 1
ATOM 1604 C C . LEU A 1 199 ? -77.659 -35.469 107.569 1.00 54.28 199 LEU A C 1
ATOM 1606 O O . LEU A 1 199 ? -78.743 -35.844 108.010 1.00 54.28 199 LEU A O 1
ATOM 1610 N N . LYS A 1 200 ? -76.506 -36.013 107.980 1.00 53.62 200 LYS A N 1
ATOM 1611 C CA . LYS A 1 200 ? -76.427 -36.999 109.073 1.00 53.62 200 LYS A CA 1
ATOM 1612 C C . LYS A 1 200 ? -76.585 -36.366 110.463 1.00 53.62 200 LYS A C 1
ATOM 1614 O O . LYS A 1 200 ? -77.107 -37.021 111.359 1.00 53.62 200 LYS A O 1
ATOM 1619 N N . ALA A 1 201 ? -76.217 -35.094 110.640 1.00 48.28 201 ALA A N 1
ATOM 1620 C CA . ALA A 1 201 ? -76.477 -34.338 111.871 1.00 48.28 201 ALA A CA 1
ATOM 1621 C C . ALA A 1 201 ? -77.931 -33.824 111.976 1.00 48.28 201 ALA A C 1
ATOM 1623 O O . ALA A 1 201 ? -78.475 -33.721 113.074 1.00 48.28 201 ALA A O 1
ATOM 1624 N N . GLU A 1 202 ? -78.597 -33.553 110.850 1.00 47.03 202 GLU A N 1
ATOM 1625 C CA . GLU A 1 202 ? -79.989 -33.081 110.800 1.00 47.03 202 GLU A CA 1
ATOM 1626 C C . GLU A 1 202 ? -81.016 -34.229 110.915 1.00 47.03 202 GLU A C 1
ATOM 1628 O O . GLU A 1 202 ? -82.139 -34.004 111.358 1.00 47.03 202 GLU A O 1
ATOM 1633 N N . GLN A 1 203 ? -80.609 -35.484 110.675 1.00 42.81 203 GLN A N 1
ATOM 1634 C CA . GLN A 1 203 ? -81.406 -36.685 110.986 1.00 42.81 203 GLN A CA 1
ATOM 1635 C C . GLN A 1 203 ? -81.369 -37.113 112.470 1.00 42.81 203 GLN A C 1
ATOM 1637 O O . GLN A 1 203 ? -82.126 -37.995 112.860 1.00 42.81 203 GLN A O 1
ATOM 1642 N N . VAL A 1 204 ? -80.570 -36.454 113.322 1.00 50.09 204 VAL A N 1
ATOM 1643 C CA . VAL A 1 204 ? -80.567 -36.648 114.793 1.00 50.09 204 VAL A CA 1
ATOM 1644 C C . VAL A 1 204 ? -81.215 -35.457 115.534 1.00 50.09 204 VAL A C 1
ATOM 1646 O O . VAL A 1 204 ? -81.469 -35.520 116.733 1.00 50.09 204 VAL A O 1
ATOM 1649 N N . ALA A 1 205 ? -81.569 -34.375 114.830 1.00 43.91 205 ALA A N 1
ATOM 1650 C CA . ALA A 1 205 ? -82.042 -33.121 115.433 1.00 43.91 205 ALA A CA 1
ATOM 1651 C C . ALA A 1 205 ? -83.534 -32.796 115.195 1.00 43.91 205 ALA A C 1
ATOM 1653 O O . ALA A 1 205 ? -83.973 -31.686 115.502 1.00 43.91 205 ALA A O 1
ATOM 1654 N N . VAL A 1 206 ? -84.332 -33.751 114.698 1.00 45.22 206 VAL A N 1
ATOM 1655 C CA . VAL A 1 206 ? -85.794 -33.594 114.509 1.00 45.22 206 VAL A CA 1
ATOM 1656 C C . VAL A 1 206 ? -86.616 -34.177 115.677 1.00 45.22 206 VAL A C 1
ATOM 1658 O O . VAL A 1 206 ? -87.807 -33.903 115.792 1.00 45.22 206 VAL A O 1
ATOM 1661 N N . GLU A 1 207 ? -85.983 -34.842 116.649 1.00 42.41 207 GLU A N 1
ATOM 1662 C CA . GLU A 1 207 ? -86.661 -35.435 117.821 1.00 42.41 207 GLU A CA 1
ATOM 1663 C C . GLU A 1 207 ? -86.418 -34.681 119.148 1.00 42.41 2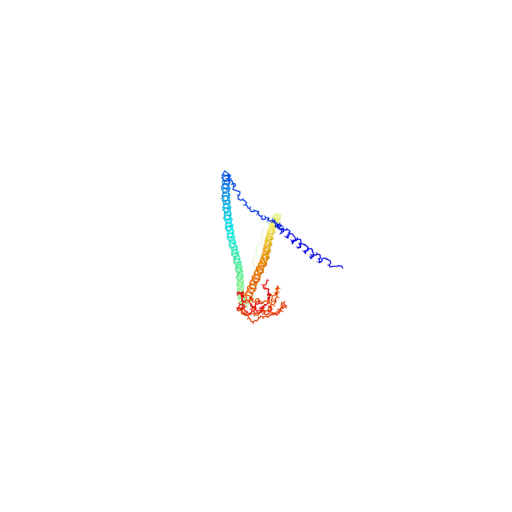07 GLU A C 1
ATOM 1665 O O . GLU A 1 207 ? -86.715 -35.172 120.232 1.00 42.41 207 GLU A O 1
ATOM 1670 N N . LYS A 1 208 ? -85.926 -33.433 119.085 1.00 43.22 208 LYS A N 1
ATOM 1671 C CA . LYS A 1 208 ? -85.809 -32.532 120.252 1.00 43.22 208 LYS A CA 1
ATOM 1672 C C . LYS A 1 208 ? -86.235 -31.095 119.930 1.00 43.22 208 LYS A C 1
ATOM 1674 O O . LYS A 1 208 ? -85.565 -30.127 120.274 1.00 43.22 208 LYS A O 1
ATOM 1679 N N . ARG A 1 209 ? -87.367 -30.957 119.236 1.00 45.59 209 ARG A N 1
ATOM 1680 C CA . ARG A 1 209 ? -88.154 -29.713 119.130 1.00 45.59 209 ARG A CA 1
ATOM 1681 C C . ARG A 1 209 ? -89.645 -30.029 119.262 1.00 45.59 209 ARG A C 1
ATOM 1683 O O . ARG A 1 209 ? -90.450 -29.776 118.376 1.00 45.59 209 ARG A O 1
ATOM 1690 N N . LYS A 1 210 ? -89.986 -30.621 120.405 1.00 43.53 210 LYS A N 1
ATOM 1691 C CA . LYS A 1 210 ? -91.327 -30.648 120.999 1.00 43.53 210 LYS A CA 1
ATOM 1692 C C . LYS A 1 210 ? -91.157 -30.504 122.506 1.00 43.53 210 LYS A C 1
ATOM 1694 O O . LYS A 1 210 ? -91.162 -31.504 123.206 1.00 43.53 210 LYS A O 1
ATOM 1699 N N . GLN A 1 211 ? -90.918 -29.278 122.961 1.00 29.83 211 GLN A N 1
ATOM 1700 C CA . GLN A 1 211 ? -91.238 -28.748 124.291 1.00 29.83 211 GLN A CA 1
ATOM 1701 C C . GLN A 1 211 ? -90.610 -27.354 124.412 1.00 29.83 211 GLN A C 1
ATOM 1703 O O . GLN A 1 211 ? -89.513 -27.126 123.912 1.00 29.83 211 GLN A O 1
ATOM 1708 N N . GLU A 1 212 ? -91.342 -26.453 125.062 1.00 35.78 212 GLU A N 1
ATOM 1709 C CA . GLU A 1 212 ? -90.928 -25.102 125.470 1.00 35.78 212 GLU A CA 1
ATOM 1710 C C . GLU A 1 212 ? -91.004 -24.003 124.406 1.00 35.78 212 GLU A C 1
ATOM 1712 O O . GLU A 1 212 ? -90.089 -23.225 124.152 1.00 35.78 212 GLU A O 1
ATOM 1717 N N . GLU A 1 213 ? -92.213 -23.864 123.873 1.00 30.11 213 GLU A N 1
ATOM 1718 C CA . GLU A 1 213 ? -92.840 -22.549 123.810 1.00 30.11 213 GLU A CA 1
ATOM 1719 C C . GLU A 1 213 ? -93.462 -22.254 125.196 1.00 30.11 213 GLU A C 1
ATOM 1721 O O . GLU A 1 213 ? -94.031 -23.159 125.806 1.00 30.11 213 GLU A O 1
ATOM 1726 N N . VAL A 1 214 ? -93.381 -20.995 125.655 1.00 30.44 214 VAL A N 1
ATOM 1727 C CA . VAL A 1 214 ? -93.978 -20.399 126.882 1.00 30.44 214 VAL A CA 1
ATOM 1728 C C . VAL A 1 214 ? -93.021 -20.161 128.070 1.00 30.44 214 VAL A C 1
ATOM 1730 O O . VAL A 1 214 ? -93.126 -20.763 129.130 1.00 30.44 214 VAL A O 1
ATOM 1733 N N . SER A 1 215 ? -92.191 -19.120 127.945 1.00 42.22 215 SER A N 1
ATOM 1734 C CA . SER A 1 215 ? -92.037 -18.077 128.983 1.00 42.22 215 SER A CA 1
ATOM 1735 C C . SER A 1 215 ? -91.504 -16.793 128.326 1.00 42.22 215 SER A C 1
ATOM 1737 O O . SER A 1 215 ? -90.313 -16.653 128.066 1.00 42.22 215 SER A O 1
ATOM 1739 N N . ARG A 1 216 ? -92.409 -15.975 127.771 1.00 38.38 216 ARG A N 1
ATOM 1740 C CA . ARG A 1 216 ? -92.800 -14.640 128.284 1.00 38.38 216 ARG A CA 1
ATOM 1741 C C . ARG A 1 216 ? -91.611 -13.712 128.565 1.00 38.38 216 ARG A C 1
ATOM 1743 O O . ARG A 1 216 ? -90.821 -13.952 129.461 1.00 38.38 216 ARG A O 1
ATOM 1750 N N . GLN A 1 217 ? -91.427 -12.647 127.787 1.00 31.81 217 GLN A N 1
ATOM 1751 C CA . GLN A 1 217 ? -92.152 -11.368 127.921 1.00 31.81 217 GLN A CA 1
ATOM 1752 C C . GLN A 1 217 ? -92.244 -10.839 129.364 1.00 31.81 217 GLN A C 1
ATOM 1754 O O . GLN A 1 217 ? -93.237 -11.040 130.054 1.00 31.81 217 GLN A O 1
ATOM 1759 N N . ALA A 1 218 ? -91.210 -10.095 129.752 1.00 29.77 218 ALA A N 1
ATOM 1760 C CA . ALA A 1 218 ? -91.214 -8.867 130.554 1.00 29.77 218 ALA A CA 1
ATOM 1761 C C . ALA A 1 218 ? -89.803 -8.267 130.336 1.00 29.77 218 ALA A C 1
ATOM 1763 O O . ALA A 1 218 ? -88.828 -9.000 130.377 1.00 29.77 218 ALA A O 1
ATOM 1764 N N . ALA A 1 219 ? -89.579 -7.004 129.995 1.00 30.89 219 ALA A N 1
ATOM 1765 C CA . ALA A 1 219 ? -90.223 -5.836 130.543 1.00 30.89 219 ALA A CA 1
ATOM 1766 C C . ALA A 1 219 ? -90.279 -4.698 129.518 1.00 30.89 219 ALA A C 1
ATOM 1768 O O . ALA A 1 219 ? -89.286 -4.295 128.912 1.00 30.89 219 ALA A O 1
ATOM 1769 N N . ALA A 1 220 ? -91.480 -4.146 129.403 1.00 30.72 220 ALA A N 1
ATOM 1770 C CA . ALA A 1 220 ? -91.683 -2.758 129.061 1.00 30.72 220 ALA A CA 1
ATOM 1771 C C . ALA A 1 220 ? -91.064 -1.862 130.145 1.00 30.72 220 ALA A C 1
ATOM 1773 O O . ALA A 1 220 ? -91.148 -2.199 131.323 1.00 30.72 220 ALA A O 1
ATOM 1774 N N . GLN A 1 221 ? -90.524 -0.711 129.738 1.00 29.70 221 GLN A N 1
ATOM 1775 C CA . GLN A 1 221 ? -90.777 0.625 130.306 1.00 29.70 221 GLN A CA 1
ATOM 1776 C C . GLN A 1 221 ? -89.594 1.553 129.995 1.00 29.70 221 GLN A C 1
ATOM 1778 O O . GLN A 1 221 ? -88.539 1.462 130.609 1.00 29.70 221 GLN A O 1
ATOM 1783 N N . LYS A 1 222 ? -89.802 2.534 129.114 1.00 34.53 222 LYS A N 1
ATOM 1784 C CA . LYS A 1 222 ? -90.041 3.912 129.565 1.00 34.53 222 LYS A CA 1
ATOM 1785 C C . LYS A 1 222 ? -90.376 4.815 128.384 1.00 34.53 222 LYS A C 1
ATOM 1787 O O . LYS A 1 222 ? -89.579 5.068 127.490 1.00 34.53 222 LYS A O 1
ATOM 1792 N N . LEU A 1 223 ? -91.607 5.299 128.438 1.00 34.44 223 LEU A N 1
ATOM 1793 C CA . LEU A 1 223 ? -92.095 6.461 127.726 1.00 34.44 223 LEU A CA 1
ATOM 1794 C C . LEU A 1 223 ? -91.429 7.744 128.254 1.00 34.44 223 LEU A C 1
ATOM 1796 O O . LEU A 1 223 ? -91.217 7.879 129.456 1.00 34.44 223 LEU A O 1
ATOM 1800 N N . LYS A 1 224 ? -91.324 8.710 127.332 1.00 39.47 224 LYS A N 1
ATOM 1801 C CA . LYS A 1 224 ? -91.525 10.161 127.515 1.00 39.47 224 LYS A CA 1
ATOM 1802 C C . LYS A 1 224 ? -90.428 10.980 128.206 1.00 39.47 224 LYS A C 1
ATOM 1804 O O . LYS A 1 224 ? -90.436 11.162 129.413 1.00 39.47 224 LYS A O 1
ATOM 1809 N N . ALA A 1 225 ? -89.629 11.624 127.366 1.00 33.38 225 ALA A N 1
ATOM 1810 C CA . ALA A 1 225 ? -89.336 13.064 127.340 1.00 33.38 225 ALA A CA 1
ATOM 1811 C C . ALA A 1 225 ? -88.525 13.242 126.044 1.00 33.38 225 ALA A C 1
ATOM 1813 O O . ALA A 1 225 ? -87.577 12.506 125.828 1.00 33.38 225 ALA A O 1
ATOM 1814 N N . GLU A 1 226 ? -88.915 14.007 125.029 1.00 38.88 226 GLU A N 1
ATOM 1815 C CA . GLU A 1 226 ? -88.773 15.462 125.016 1.00 38.88 226 GLU A CA 1
ATOM 1816 C C . GLU A 1 226 ? -89.273 15.960 123.642 1.00 38.88 226 GLU A C 1
ATOM 1818 O O . GLU A 1 226 ? -88.519 16.294 122.730 1.00 38.88 226 GLU A O 1
ATOM 1823 N N . GLN A 1 227 ? -90.593 15.929 123.447 1.00 39.50 227 GLN A N 1
ATOM 1824 C CA . GLN A 1 227 ? -91.259 16.534 122.289 1.00 39.50 227 GLN A CA 1
ATOM 1825 C C . GLN A 1 227 ? -91.432 18.044 122.505 1.00 39.50 227 GLN A C 1
ATOM 1827 O O . GLN A 1 227 ? -92.551 18.526 122.640 1.00 39.50 227 GLN A O 1
ATOM 1832 N N . VAL A 1 228 ? -90.320 18.787 122.553 1.00 51.06 228 VAL A N 1
ATOM 1833 C CA . VAL A 1 228 ? -90.335 20.269 122.549 1.00 51.06 228 VAL A CA 1
ATOM 1834 C C . VAL A 1 228 ? -89.330 20.884 121.549 1.00 51.06 228 VAL A C 1
ATOM 1836 O O . VAL A 1 228 ? -89.338 22.085 121.323 1.00 51.06 228 VAL A O 1
ATOM 1839 N N . ALA A 1 229 ? -88.528 20.101 120.817 1.00 46.22 229 ALA A N 1
ATOM 1840 C CA . ALA A 1 229 ? -87.489 20.647 119.923 1.00 46.22 229 ALA A CA 1
ATOM 1841 C C . ALA A 1 229 ? -87.682 20.353 118.416 1.00 46.22 229 ALA A C 1
ATOM 1843 O O . ALA A 1 229 ? -86.711 20.307 117.662 1.00 46.22 229 ALA A O 1
ATOM 1844 N N . ALA A 1 230 ? -88.920 20.154 117.949 1.00 47.03 230 ALA A N 1
ATOM 1845 C CA . ALA A 1 230 ? -89.216 19.838 116.541 1.00 47.03 230 ALA A CA 1
ATOM 1846 C C . ALA A 1 230 ? -89.574 21.057 115.663 1.00 47.03 230 ALA A C 1
ATOM 1848 O O . ALA A 1 230 ? -89.873 20.887 114.482 1.00 47.03 230 ALA A O 1
ATOM 1849 N N . GLU A 1 231 ? -89.495 22.281 116.194 1.00 52.03 231 GLU A N 1
ATOM 1850 C CA . GLU A 1 231 ? -89.998 23.480 115.502 1.00 52.03 231 GLU A CA 1
ATOM 1851 C C . GLU A 1 231 ? -88.924 24.531 115.164 1.00 52.03 231 GLU A C 1
ATOM 1853 O O . GLU A 1 231 ? -89.238 25.616 114.694 1.00 52.03 231 GLU A O 1
ATOM 1858 N N . LYS A 1 232 ? -87.627 24.208 115.307 1.00 50.06 232 LYS A N 1
ATOM 1859 C CA . LYS A 1 232 ? -86.537 25.150 114.963 1.00 50.06 232 LYS A CA 1
ATOM 1860 C C . LYS A 1 232 ? -85.482 24.640 113.971 1.00 50.06 232 LYS A C 1
ATOM 1862 O O . LYS A 1 232 ? -84.525 25.349 113.695 1.00 50.06 232 LYS A O 1
ATOM 1867 N N . ARG A 1 233 ? -85.643 23.444 113.386 1.00 52.94 233 ARG A N 1
ATOM 1868 C CA . ARG A 1 233 ? -84.684 22.878 112.401 1.00 52.94 233 ARG A CA 1
ATOM 1869 C C . ARG A 1 233 ? -85.168 22.814 110.948 1.00 52.94 233 ARG A C 1
ATOM 1871 O O . ARG A 1 233 ? -84.385 22.458 110.080 1.00 52.94 233 ARG A O 1
ATOM 1878 N N . LYS A 1 234 ? -86.411 23.202 110.642 1.00 55.03 234 LYS A N 1
ATOM 1879 C CA . LYS A 1 234 ? -86.940 23.173 109.260 1.00 55.03 234 LYS A CA 1
ATOM 1880 C C . LYS A 1 234 ? -86.776 24.475 108.459 1.00 55.03 234 LYS A C 1
ATOM 1882 O O . LYS A 1 234 ? -87.144 24.490 107.291 1.00 55.03 234 LYS A O 1
ATOM 1887 N N . GLN A 1 235 ? -86.205 25.540 109.031 1.00 47.31 235 GLN A N 1
ATOM 1888 C CA . GLN A 1 235 ? -86.044 26.830 108.334 1.00 47.31 235 GLN A CA 1
ATOM 1889 C C . GLN A 1 235 ? -84.603 27.210 107.934 1.00 47.31 235 GLN A C 1
ATOM 1891 O O . GLN A 1 235 ? -84.439 28.185 107.211 1.00 47.31 235 GLN A O 1
ATOM 1896 N N . GLU A 1 236 ? -83.569 26.427 108.272 1.00 53.12 236 GLU A N 1
ATOM 1897 C CA . GLU A 1 236 ? -82.170 26.729 107.879 1.00 53.12 236 GLU A CA 1
ATOM 1898 C C . GLU A 1 236 ? -81.594 25.837 106.760 1.00 53.12 236 GLU A C 1
ATOM 1900 O O . GLU A 1 236 ? -80.581 26.182 106.156 1.00 53.12 236 GLU A O 1
ATOM 1905 N N . GLU A 1 237 ? -82.231 24.716 106.409 1.00 50.25 237 GLU A N 1
ATOM 1906 C CA . GLU A 1 237 ? -81.696 23.793 105.389 1.00 50.25 237 GLU A CA 1
ATOM 1907 C C . GLU A 1 237 ? -82.132 24.153 103.950 1.00 50.25 237 GLU A C 1
ATOM 1909 O O . GLU A 1 237 ? -81.442 23.838 102.979 1.00 50.25 237 GLU A O 1
ATOM 1914 N N . ALA A 1 238 ? -83.220 24.915 103.792 1.00 51.59 238 ALA A N 1
ATOM 1915 C CA . ALA A 1 238 ? -83.788 25.268 102.485 1.00 51.59 238 ALA A CA 1
ATOM 1916 C C . ALA A 1 238 ? -83.018 26.367 101.716 1.00 51.59 238 ALA A C 1
ATOM 1918 O O . ALA A 1 238 ? -83.209 26.525 100.508 1.00 51.59 238 ALA A O 1
ATOM 1919 N N . THR A 1 239 ? -82.124 27.116 102.367 1.00 53.78 239 THR A N 1
ATOM 1920 C CA . THR A 1 239 ? -81.304 28.164 101.725 1.00 53.78 239 THR A CA 1
ATOM 1921 C C . THR A 1 239 ? -79.917 27.673 101.303 1.00 53.78 239 THR A C 1
ATOM 1923 O O . THR A 1 239 ? -79.264 28.317 100.484 1.00 53.78 239 THR A O 1
ATOM 1926 N N . ARG A 1 240 ? -79.477 26.494 101.765 1.00 55.25 240 ARG A N 1
ATOM 1927 C CA . ARG A 1 240 ? -78.139 25.957 101.461 1.00 55.25 240 ARG A CA 1
ATOM 1928 C C . ARG A 1 240 ? -78.075 25.133 100.169 1.00 55.25 240 ARG A C 1
ATOM 1930 O O . ARG A 1 240 ? -77.019 25.063 99.548 1.00 55.25 240 ARG A O 1
ATOM 1937 N N . GLN A 1 241 ? -79.195 24.563 99.717 1.00 56.94 241 GLN A N 1
ATOM 1938 C CA . GLN A 1 241 ? -79.247 23.742 98.496 1.00 56.94 241 GLN A CA 1
ATOM 1939 C C . GLN A 1 241 ? -79.350 24.553 97.194 1.00 56.94 241 GLN A C 1
ATOM 1941 O O . GLN A 1 241 ? -78.819 24.126 96.175 1.00 56.94 241 GLN A O 1
ATOM 1946 N N . LYS A 1 242 ? -79.915 25.768 97.212 1.00 54.34 242 LYS A N 1
ATOM 1947 C CA . LYS A 1 242 ? -80.032 26.595 95.992 1.00 54.34 242 LYS A CA 1
ATOM 1948 C C . LYS A 1 242 ? -78.716 27.260 95.554 1.00 54.34 242 LYS A C 1
ATOM 1950 O O . LYS A 1 242 ? -78.543 27.514 94.371 1.00 54.34 242 LYS A O 1
ATOM 1955 N N . ALA A 1 243 ? -77.759 27.463 96.463 1.00 55.66 243 ALA A N 1
ATOM 1956 C CA . ALA A 1 243 ? -76.457 28.064 96.142 1.00 55.66 243 ALA A CA 1
ATOM 1957 C C . ALA A 1 243 ? -75.406 27.059 95.613 1.00 55.66 243 ALA A C 1
ATOM 1959 O O . ALA A 1 243 ? -74.398 27.461 95.032 1.00 55.66 243 ALA A O 1
ATOM 1960 N N . ALA A 1 244 ? -75.614 25.750 95.799 1.00 56.62 244 ALA A N 1
ATOM 1961 C CA . ALA A 1 244 ? -74.653 24.718 95.398 1.00 56.62 244 ALA A CA 1
ATOM 1962 C C . ALA A 1 244 ? -74.850 24.226 93.948 1.00 56.62 244 ALA A C 1
ATOM 1964 O O . ALA A 1 244 ? -73.870 23.916 93.267 1.00 56.62 244 ALA A O 1
ATOM 1965 N N . ASP A 1 245 ? -76.089 24.206 93.448 1.00 55.72 245 ASP A N 1
ATOM 1966 C CA . ASP A 1 245 ? -76.407 23.710 92.099 1.00 55.72 245 ASP A CA 1
ATOM 1967 C C . ASP A 1 245 ? -76.104 24.721 90.980 1.00 55.72 245 ASP A C 1
ATOM 1969 O O . ASP A 1 245 ? -75.782 24.331 89.854 1.00 55.72 245 ASP A O 1
ATOM 1973 N N . GLU A 1 246 ? -76.124 26.020 91.280 1.00 59.28 246 GLU A N 1
ATOM 1974 C CA . GLU A 1 246 ? -75.816 27.074 90.305 1.00 59.28 246 GLU A CA 1
ATOM 1975 C C . GLU A 1 246 ? -74.304 27.162 90.018 1.00 59.28 246 GLU A C 1
ATOM 1977 O O . GLU A 1 246 ? -73.875 27.288 88.868 1.00 59.28 246 GLU A O 1
ATOM 1982 N N . LYS A 1 247 ? -73.472 26.944 91.045 1.00 58.09 247 LYS A N 1
ATOM 1983 C CA . LYS A 1 247 ? -72.006 26.929 90.923 1.00 58.09 247 LYS A CA 1
ATOM 1984 C C . LYS A 1 247 ? -71.496 25.717 90.127 1.00 58.09 247 LYS A C 1
ATOM 1986 O O . LYS A 1 247 ? -70.553 25.837 89.349 1.00 58.09 247 LYS A O 1
ATOM 1991 N N . ARG A 1 248 ? -72.157 24.560 90.255 1.00 60.47 248 ARG A N 1
ATOM 1992 C CA . ARG A 1 248 ? -71.773 23.308 89.575 1.00 60.47 248 ARG A CA 1
ATOM 1993 C C . ARG A 1 248 ? -72.128 23.306 88.081 1.00 60.47 248 ARG A C 1
ATOM 1995 O O . ARG A 1 248 ? -71.378 22.749 87.280 1.00 60.47 248 ARG A O 1
ATOM 2002 N N . LYS A 1 249 ? -73.222 23.976 87.689 1.00 59.16 249 LYS A N 1
ATOM 2003 C CA . LYS A 1 249 ? -73.593 24.176 86.274 1.00 59.16 249 LYS A CA 1
ATOM 2004 C C . LYS A 1 249 ? -72.677 25.178 85.562 1.00 59.16 249 LYS A C 1
ATOM 2006 O O . LYS A 1 249 ? -72.306 24.932 84.416 1.00 59.16 249 LYS A O 1
ATOM 2011 N N . ALA A 1 250 ? -72.253 26.246 86.243 1.00 59.59 250 ALA A N 1
ATOM 2012 C CA . ALA A 1 250 ? -71.300 27.213 85.691 1.00 59.59 250 ALA A CA 1
ATOM 2013 C C . ALA A 1 250 ? -69.901 26.599 85.464 1.00 59.59 250 ALA A C 1
ATOM 2015 O O . ALA A 1 250 ? -69.278 26.828 84.427 1.00 59.59 250 ALA A O 1
ATOM 2016 N N . GLU A 1 251 ? -69.431 25.748 86.380 1.00 60.12 251 GLU A N 1
ATOM 2017 C CA . GLU A 1 251 ? -68.112 25.107 86.279 1.00 60.12 251 GLU A CA 1
ATOM 2018 C C . GLU A 1 251 ? -68.055 24.012 85.193 1.00 60.12 251 GLU A C 1
ATOM 2020 O O . GLU A 1 251 ? -67.068 23.895 84.466 1.00 60.12 251 GLU A O 1
ATOM 2025 N N . GLN A 1 252 ? -69.131 23.238 85.009 1.00 55.91 252 GLN A N 1
ATOM 2026 C CA . GLN A 1 252 ? -69.208 22.216 83.955 1.00 55.91 252 GLN A CA 1
ATOM 2027 C C . GLN A 1 252 ? -69.343 22.809 82.544 1.00 55.91 252 GLN A C 1
ATOM 2029 O O . GLN A 1 252 ? -68.810 22.236 81.589 1.00 55.91 252 GLN A O 1
ATOM 2034 N N . ALA A 1 253 ? -70.016 23.955 82.404 1.00 63.81 253 ALA A N 1
ATOM 2035 C CA . ALA A 1 253 ? -70.104 24.677 81.137 1.00 63.81 253 ALA A CA 1
ATOM 2036 C C . ALA A 1 253 ? -68.746 25.280 80.728 1.00 63.81 253 ALA A C 1
ATOM 2038 O O . ALA A 1 253 ? -68.348 25.160 79.568 1.00 63.81 253 ALA A O 1
ATOM 2039 N N . ALA A 1 254 ? -67.991 25.836 81.684 1.00 66.00 254 ALA A N 1
ATOM 2040 C CA . ALA A 1 254 ? -66.646 26.360 81.435 1.00 66.00 254 ALA A CA 1
ATOM 2041 C C . ALA A 1 254 ? -65.660 25.257 81.001 1.00 66.00 254 ALA A C 1
ATOM 2043 O O . ALA A 1 254 ? -64.934 25.425 80.021 1.00 66.00 254 ALA A O 1
ATOM 2044 N N . LYS A 1 255 ? -65.700 24.087 81.654 1.00 68.75 255 LYS A N 1
ATOM 2045 C CA . LYS A 1 255 ? -64.807 22.957 81.343 1.00 68.75 255 LYS A CA 1
ATOM 2046 C C . LYS A 1 255 ? -65.049 22.346 79.957 1.00 68.75 255 LYS A C 1
ATOM 2048 O O . LYS A 1 255 ? -64.092 21.967 79.289 1.00 68.75 255 LYS A O 1
ATOM 2053 N N . LYS A 1 256 ? -66.305 22.274 79.494 1.00 66.69 256 LYS A N 1
ATOM 2054 C CA . LYS A 1 256 ? -66.632 21.785 78.139 1.00 66.69 256 LYS A CA 1
ATOM 2055 C C . LYS A 1 256 ? -66.182 22.753 77.044 1.00 66.69 256 LYS A C 1
ATOM 2057 O O . LYS A 1 256 ? -65.628 22.307 76.046 1.00 66.69 256 LYS A O 1
ATOM 2062 N N . LEU A 1 257 ? -66.355 24.060 77.253 1.00 63.94 257 LEU A N 1
ATOM 2063 C CA . LEU A 1 257 ? -65.920 25.080 76.293 1.00 63.94 257 LEU A CA 1
ATOM 2064 C C . LEU A 1 257 ? -64.387 25.120 76.157 1.00 63.94 257 LEU A C 1
ATOM 2066 O O . LEU A 1 257 ? -63.854 25.331 75.069 1.00 63.94 257 LEU A O 1
ATOM 2070 N N . GLU A 1 258 ? -63.670 24.903 77.261 1.00 69.31 258 GLU A N 1
ATOM 2071 C CA . GLU A 1 258 ? -62.209 24.828 77.268 1.00 69.31 258 GLU A CA 1
ATOM 2072 C C . GLU A 1 258 ? -61.696 23.553 76.578 1.00 69.31 258 GLU A C 1
ATOM 2074 O O . GLU A 1 258 ? -60.782 23.623 75.754 1.00 69.31 258 GLU A O 1
ATOM 2079 N N . GLN A 1 259 ? -62.339 22.406 76.823 1.00 64.94 259 GLN A N 1
ATOM 2080 C CA . GLN A 1 259 ? -62.022 21.144 76.145 1.00 64.94 259 GLN A CA 1
ATOM 2081 C C . GLN A 1 259 ? -62.313 21.192 74.636 1.00 64.94 259 GLN A C 1
ATOM 2083 O O . GLN A 1 259 ? -61.514 20.691 73.847 1.00 64.94 259 GLN A O 1
ATOM 2088 N N . GLU A 1 260 ? -63.398 21.840 74.211 1.00 67.12 260 GLU A N 1
ATOM 2089 C CA . GLU A 1 260 ? -63.749 21.987 72.793 1.00 67.12 260 GLU A CA 1
ATOM 2090 C C . GLU A 1 260 ? -62.790 22.933 72.051 1.00 67.12 260 GLU A C 1
ATOM 2092 O O . GLU A 1 260 ? -62.339 22.627 70.945 1.00 67.12 260 GLU A O 1
ATOM 2097 N N . LYS A 1 261 ? -62.378 24.042 72.683 1.00 69.69 261 LYS A N 1
ATOM 2098 C CA . LYS A 1 261 ? -61.355 24.946 72.127 1.00 69.69 261 LYS A CA 1
ATOM 2099 C C . LYS A 1 261 ? -59.970 24.297 72.067 1.00 69.69 261 LYS A C 1
ATOM 2101 O O . LYS A 1 261 ? -59.225 24.553 71.119 1.00 69.69 261 LYS A O 1
ATOM 2106 N N . ALA A 1 262 ? -59.618 23.457 73.041 1.00 67.62 262 ALA A N 1
ATOM 2107 C CA . ALA A 1 262 ? -58.376 22.687 73.018 1.00 67.62 262 ALA A CA 1
ATOM 2108 C C . ALA A 1 262 ? -58.389 21.625 71.903 1.00 67.62 262 ALA A C 1
ATOM 2110 O O . ALA A 1 262 ? -57.422 21.530 71.145 1.00 67.62 262 ALA A O 1
ATOM 2111 N N . ALA A 1 263 ? -59.504 20.908 71.732 1.00 68.62 263 ALA A N 1
ATOM 2112 C CA . ALA A 1 263 ? -59.681 19.924 70.665 1.00 68.62 263 ALA A CA 1
ATOM 2113 C C . ALA A 1 263 ? -59.662 20.567 69.264 1.00 68.62 263 ALA A C 1
ATOM 2115 O O . ALA A 1 263 ? -58.991 20.059 68.366 1.00 68.62 263 ALA A O 1
ATOM 2116 N N . GLN A 1 264 ? -60.309 21.725 69.075 1.00 69.06 264 GLN A N 1
ATOM 2117 C CA . GLN A 1 264 ? -60.261 22.456 67.801 1.00 69.06 264 GLN A CA 1
ATOM 2118 C C . GLN A 1 264 ? -58.855 22.975 67.469 1.00 69.06 264 GLN A C 1
ATOM 2120 O O . GLN A 1 264 ? -58.430 22.886 66.317 1.00 69.06 264 GLN A O 1
ATOM 2125 N N . LYS A 1 265 ? -58.099 23.473 68.458 1.00 69.50 265 LYS A N 1
ATOM 2126 C CA . LYS A 1 265 ? -56.708 23.909 68.239 1.00 69.50 265 LYS A CA 1
ATOM 2127 C C . LYS A 1 265 ? -55.780 22.747 67.884 1.00 69.50 265 LYS A C 1
ATOM 2129 O O . LYS A 1 265 ? -54.920 22.914 67.023 1.00 69.50 265 LYS A O 1
ATOM 2134 N N . GLN A 1 266 ? -55.960 21.579 68.500 1.00 69.12 266 GLN A N 1
ATOM 2135 C CA . GLN A 1 266 ? -55.179 20.384 68.166 1.00 69.12 266 GLN A CA 1
ATOM 2136 C C . GLN A 1 266 ? -55.528 19.847 66.771 1.00 69.12 266 GLN A C 1
ATOM 2138 O O . GLN A 1 266 ? -54.618 19.620 65.978 1.00 69.12 266 GLN A O 1
ATOM 2143 N N . ALA A 1 267 ? -56.814 19.766 66.417 1.00 67.69 267 ALA A N 1
ATOM 2144 C CA . ALA A 1 267 ? -57.248 19.332 65.087 1.00 67.69 267 ALA A CA 1
ATOM 2145 C C . ALA A 1 267 ? -56.785 20.285 63.964 1.00 67.69 267 ALA A C 1
ATOM 2147 O O . ALA A 1 267 ? -56.401 19.836 62.883 1.00 67.69 267 ALA A O 1
ATOM 2148 N N . ALA A 1 268 ? -56.776 21.601 64.212 1.00 68.75 268 ALA A N 1
ATOM 2149 C CA . ALA A 1 268 ? -56.252 22.585 63.264 1.00 68.75 268 ALA A CA 1
ATOM 2150 C C . ALA A 1 268 ? -54.723 22.485 63.103 1.00 68.75 268 ALA A C 1
ATOM 2152 O O . ALA A 1 268 ? -54.216 22.540 61.982 1.00 68.75 268 ALA A O 1
ATOM 2153 N N . ALA A 1 269 ? -53.986 22.282 64.201 1.00 71.25 269 ALA A N 1
ATOM 2154 C CA . ALA A 1 269 ? -52.536 22.097 64.164 1.00 71.25 269 ALA A CA 1
ATOM 2155 C C . ALA A 1 269 ? -52.126 20.788 63.463 1.00 71.25 269 ALA A C 1
ATOM 2157 O O . ALA A 1 269 ? -51.117 20.756 62.758 1.00 71.25 269 ALA A O 1
ATOM 2158 N N . GLU A 1 270 ? -52.906 19.719 63.622 1.00 74.12 270 GLU A N 1
ATOM 2159 C CA . GLU A 1 270 ? -52.652 18.428 62.980 1.00 74.12 270 GLU A CA 1
ATOM 2160 C C . GLU A 1 270 ? -52.947 18.468 61.474 1.00 74.12 270 GLU A C 1
ATOM 2162 O O . GLU A 1 270 ? -52.132 17.995 60.682 1.00 74.12 270 GLU A O 1
ATOM 2167 N N . LYS A 1 271 ? -54.035 19.134 61.052 1.00 68.94 271 LYS A N 1
ATOM 2168 C CA . LYS A 1 271 ? -54.316 19.375 59.625 1.00 68.94 271 LYS A CA 1
ATOM 2169 C C . LYS A 1 271 ? -53.231 20.207 58.945 1.00 68.94 271 LYS A C 1
ATOM 2171 O O . LYS A 1 271 ? -52.799 19.844 57.856 1.00 68.94 271 LYS A O 1
ATOM 2176 N N . PHE A 1 272 ? -52.744 21.265 59.594 1.00 72.75 272 PHE A N 1
ATOM 2177 C CA . PHE A 1 272 ? -51.672 22.097 59.041 1.00 72.75 272 PHE A CA 1
ATOM 2178 C C . PHE A 1 272 ? -50.351 21.323 58.899 1.00 72.75 272 PHE A C 1
ATOM 2180 O O . PHE A 1 272 ? -49.688 21.413 57.868 1.00 72.75 272 PHE A O 1
ATOM 2187 N N . LYS A 1 273 ? -49.991 20.491 59.887 1.00 72.56 273 LYS A N 1
ATOM 2188 C CA . LYS A 1 273 ? -48.809 19.617 59.793 1.00 72.56 273 LYS A CA 1
ATOM 2189 C C . LYS A 1 273 ? -48.961 18.536 58.719 1.00 72.56 273 LYS A C 1
ATOM 2191 O O . LYS A 1 273 ? -47.999 18.262 58.005 1.00 72.56 273 LYS A O 1
ATOM 2196 N N . ALA A 1 274 ? -50.148 17.946 58.578 1.00 72.06 274 ALA A N 1
ATOM 2197 C CA . ALA A 1 274 ? -50.430 16.961 57.534 1.00 72.06 274 ALA A CA 1
ATOM 2198 C C . ALA A 1 274 ? -50.357 17.578 56.125 1.00 72.06 274 ALA A C 1
ATOM 2200 O O . ALA A 1 274 ? -49.803 16.968 55.212 1.00 72.06 274 ALA A O 1
ATOM 2201 N N . GLU A 1 275 ? -50.855 18.804 55.955 1.00 76.19 275 GLU A N 1
ATOM 2202 C CA . GLU A 1 275 ? -50.794 19.540 54.692 1.00 76.19 275 GLU A CA 1
ATOM 2203 C C . GLU A 1 275 ? -49.356 19.952 54.339 1.00 76.19 275 GLU A C 1
ATOM 2205 O O . GLU A 1 275 ? -48.917 19.751 53.205 1.00 76.19 275 GLU A O 1
ATOM 2210 N N . GLN A 1 276 ? -48.566 20.420 55.311 1.00 70.31 276 GLN A N 1
ATOM 2211 C CA . GLN A 1 276 ? -47.143 20.710 55.100 1.00 70.31 276 GLN A CA 1
ATOM 2212 C C . GLN A 1 276 ? -46.339 19.456 54.723 1.00 70.31 276 GLN A C 1
ATOM 2214 O O . GLN A 1 276 ? -45.600 19.486 53.738 1.00 70.31 276 GLN A O 1
ATOM 2219 N N . ALA A 1 277 ? -46.546 18.333 55.420 1.00 73.88 277 ALA A N 1
ATOM 2220 C CA . ALA A 1 277 ? -45.879 17.067 55.109 1.00 73.88 277 ALA A CA 1
ATOM 2221 C C . ALA A 1 277 ? -46.270 16.521 53.722 1.00 73.88 277 ALA A C 1
ATOM 2223 O O . ALA A 1 277 ? -45.418 16.028 52.982 1.00 73.88 277 ALA A O 1
ATOM 2224 N N . ALA A 1 278 ? -47.542 16.646 53.326 1.00 75.56 278 ALA A N 1
ATOM 2225 C CA . ALA A 1 278 ? -47.999 16.252 51.992 1.00 75.56 278 ALA A CA 1
ATOM 2226 C C . ALA A 1 278 ? -47.391 17.133 50.885 1.00 75.56 278 ALA A C 1
ATOM 2228 O O . ALA A 1 278 ? -47.052 16.636 49.807 1.00 75.56 278 ALA A O 1
ATOM 2229 N N . THR A 1 279 ? -47.220 18.430 51.152 1.00 74.94 279 THR A N 1
ATOM 2230 C CA . THR A 1 279 ? -46.648 19.382 50.190 1.00 74.94 279 THR A CA 1
ATOM 2231 C C . THR A 1 279 ? -45.141 19.177 50.020 1.00 74.94 279 THR A C 1
ATOM 2233 O O . THR A 1 279 ? -44.649 19.202 48.892 1.00 74.94 279 THR A O 1
ATOM 2236 N N . GLU A 1 280 ? -44.403 18.914 51.102 1.00 80.12 280 GLU A N 1
ATOM 2237 C CA . GLU A 1 280 ? -42.983 18.545 51.022 1.00 80.12 280 GLU A CA 1
ATOM 2238 C C . GLU A 1 280 ? -42.775 17.211 50.306 1.00 80.12 280 GLU A C 1
ATOM 2240 O O . GLU A 1 280 ? -41.900 17.117 49.447 1.00 80.12 280 GLU A O 1
ATOM 2245 N N . LYS A 1 281 ? -43.620 16.207 50.571 1.00 77.75 281 LYS A N 1
ATOM 2246 C CA . LYS A 1 281 ? -43.534 14.911 49.887 1.00 77.75 281 LYS A CA 1
ATOM 2247 C C . LYS A 1 281 ? -43.779 15.037 48.379 1.00 77.75 281 LYS A C 1
ATOM 2249 O O . LYS A 1 281 ? -43.025 14.469 47.597 1.00 77.75 281 LYS A O 1
ATOM 2254 N N . ARG A 1 282 ? -44.761 15.848 47.958 1.00 78.94 282 ARG A N 1
ATOM 2255 C CA . ARG A 1 282 ? -44.994 16.159 46.533 1.00 78.94 282 ARG A CA 1
ATOM 2256 C C . ARG A 1 282 ? -43.823 16.899 45.891 1.00 78.94 282 ARG A C 1
ATOM 2258 O O . ARG A 1 282 ? -43.462 16.578 44.764 1.00 78.94 282 ARG A O 1
ATOM 2265 N N . LYS A 1 283 ? -43.221 17.868 46.590 1.00 81.06 283 LYS A N 1
ATOM 2266 C CA . LYS A 1 283 ? -42.030 18.579 46.094 1.00 81.06 283 LYS A CA 1
ATOM 2267 C C . LYS A 1 283 ? -40.822 17.646 45.967 1.00 81.06 283 LYS A C 1
ATOM 2269 O O . LYS A 1 283 ? -40.085 17.756 44.993 1.00 81.06 283 LYS A O 1
ATOM 2274 N N . ALA A 1 284 ? -40.645 16.717 46.907 1.00 77.81 284 ALA A N 1
ATOM 2275 C CA . ALA A 1 284 ? -39.590 15.710 46.856 1.00 77.81 284 ALA A CA 1
ATOM 2276 C C . ALA A 1 284 ? -39.792 14.721 45.693 1.00 77.81 284 ALA A C 1
ATOM 2278 O O . ALA A 1 284 ? -38.864 14.519 44.916 1.00 77.81 284 ALA A O 1
ATOM 2279 N N . GLU A 1 285 ? -41.006 14.188 45.506 1.00 79.81 285 GLU A N 1
ATOM 2280 C CA . GLU A 1 285 ? -41.337 13.299 44.378 1.00 79.81 285 GLU A CA 1
ATOM 2281 C C . GLU A 1 285 ? -41.188 14.003 43.020 1.00 79.81 285 GLU A C 1
ATOM 2283 O O . GLU A 1 285 ? -40.672 13.412 42.073 1.00 79.81 285 GLU A O 1
ATOM 2288 N N . GLN A 1 286 ? -41.584 15.277 42.909 1.00 77.19 286 GLN A N 1
ATOM 2289 C CA . GLN A 1 286 ? -41.395 16.058 41.681 1.00 77.19 286 GLN A CA 1
ATOM 2290 C C . GLN A 1 286 ? -39.915 16.320 41.378 1.00 77.19 286 GLN A C 1
ATOM 2292 O O . GLN A 1 286 ? -39.493 16.146 40.236 1.00 77.19 286 GLN A O 1
ATOM 2297 N N . ALA A 1 287 ? -39.116 16.683 42.385 1.00 80.06 287 ALA A N 1
ATOM 2298 C CA . ALA A 1 287 ? -37.679 16.888 42.215 1.00 80.06 287 ALA A CA 1
ATOM 2299 C C . ALA A 1 287 ? -36.948 15.582 41.860 1.00 80.06 287 ALA A C 1
ATOM 2301 O O . ALA A 1 287 ? -36.022 15.588 41.048 1.00 80.06 287 ALA A O 1
ATOM 2302 N N . GLU A 1 288 ? -37.360 14.450 42.432 1.00 79.25 288 GLU A N 1
ATOM 2303 C CA . GLU A 1 288 ? -36.807 13.138 42.098 1.00 79.25 288 GLU A CA 1
ATOM 2304 C C . GLU A 1 288 ? -37.189 12.707 40.675 1.00 79.25 288 GLU A C 1
ATOM 2306 O O . GLU A 1 288 ? -36.313 12.309 39.905 1.00 79.25 288 GLU A O 1
ATOM 2311 N N . ALA A 1 289 ? -38.455 12.882 40.278 1.00 82.00 289 ALA A N 1
ATOM 2312 C CA . ALA A 1 289 ? -38.920 12.608 38.920 1.00 82.00 289 ALA A CA 1
ATOM 2313 C C . ALA A 1 289 ? -38.208 13.479 37.870 1.00 82.00 289 ALA A C 1
ATOM 2315 O O . ALA A 1 289 ? -37.821 12.983 36.810 1.00 82.00 289 ALA A O 1
ATOM 2316 N N . GLU A 1 290 ? -37.972 14.760 38.166 1.00 84.06 290 GLU A N 1
ATOM 2317 C CA . GLU A 1 290 ? -37.239 15.666 37.278 1.00 84.06 290 GLU A CA 1
ATOM 2318 C C . GLU A 1 290 ? -35.756 15.284 37.164 1.00 84.06 290 GLU A C 1
ATOM 2320 O O . GLU A 1 290 ? -35.199 15.295 36.064 1.00 84.06 290 GLU A O 1
ATOM 2325 N N . ARG A 1 291 ? -35.114 14.857 38.262 1.00 80.19 291 ARG A N 1
ATOM 2326 C CA . ARG A 1 291 ? -33.734 14.342 38.230 1.00 80.19 291 ARG A CA 1
ATOM 2327 C C . ARG A 1 291 ? -33.624 13.043 37.440 1.00 80.19 291 ARG A C 1
ATOM 2329 O O . ARG A 1 291 ? -32.671 12.901 36.673 1.00 80.19 291 ARG A O 1
ATOM 2336 N N . LEU A 1 292 ? -34.588 12.130 37.578 1.00 83.06 292 LEU A N 1
ATOM 2337 C CA . LEU A 1 292 ? -34.618 10.882 36.812 1.00 83.06 292 LEU A CA 1
ATOM 2338 C C . LEU A 1 292 ? -34.815 11.157 35.313 1.00 83.06 292 LEU A C 1
ATOM 2340 O O . LEU A 1 292 ? -34.072 10.631 34.487 1.00 83.06 292 LEU A O 1
ATOM 2344 N N . ALA A 1 293 ? -35.749 12.047 34.961 1.00 82.62 293 ALA A N 1
ATOM 2345 C CA . ALA A 1 293 ? -35.991 12.453 33.577 1.00 82.62 293 ALA A CA 1
ATOM 2346 C C . ALA A 1 293 ? -34.785 13.194 32.970 1.00 82.62 293 ALA A C 1
ATOM 2348 O O . ALA A 1 293 ? -34.433 12.972 31.810 1.00 82.62 293 ALA A O 1
ATOM 2349 N N . ALA A 1 294 ? -34.109 14.048 33.745 1.00 82.12 294 ALA A N 1
ATOM 2350 C CA . ALA A 1 294 ? -32.885 14.720 33.314 1.00 82.12 294 ALA A CA 1
ATOM 2351 C C . ALA A 1 294 ? -31.715 13.736 33.131 1.00 82.12 294 ALA A C 1
ATOM 2353 O O . ALA A 1 294 ? -30.934 13.892 32.192 1.00 82.12 294 ALA A O 1
ATOM 2354 N N . ALA A 1 295 ? -31.600 12.715 33.987 1.00 80.00 295 ALA A N 1
ATOM 2355 C CA . ALA A 1 295 ? -30.598 11.660 33.852 1.00 80.00 295 ALA A CA 1
ATOM 2356 C C . ALA A 1 295 ? -30.846 10.794 32.606 1.00 80.00 295 ALA A C 1
ATOM 2358 O O . ALA A 1 295 ? -29.919 10.583 31.827 1.00 80.00 295 ALA A O 1
ATOM 2359 N N . GLN A 1 296 ? -32.095 10.383 32.358 1.00 81.44 296 GLN A N 1
ATOM 2360 C CA . GLN A 1 296 ? -32.468 9.624 31.158 1.00 81.44 296 GLN A CA 1
ATOM 2361 C C . GLN A 1 296 ? -32.215 10.421 29.873 1.00 81.44 296 GLN A C 1
ATOM 2363 O O . GLN A 1 296 ? -31.585 9.912 28.952 1.00 81.44 296 GLN A O 1
ATOM 2368 N N . ARG A 1 297 ? -32.591 11.708 29.829 1.00 82.50 297 ARG A N 1
ATOM 2369 C CA . ARG A 1 297 ? -32.302 12.577 28.671 1.00 82.50 297 ARG A CA 1
ATOM 2370 C C . ARG A 1 297 ? -30.804 12.744 28.412 1.00 82.50 297 ARG A C 1
ATOM 2372 O O . ARG A 1 297 ? -30.400 12.837 27.256 1.00 82.50 297 ARG A O 1
ATOM 2379 N N . LYS A 1 298 ? -29.978 12.793 29.464 1.00 81.12 298 LYS A N 1
ATOM 2380 C CA . LYS A 1 298 ? -28.514 12.839 29.321 1.00 81.12 298 LYS A CA 1
ATOM 2381 C C . LYS A 1 298 ? -27.961 11.527 28.768 1.00 81.12 298 LYS A C 1
ATOM 2383 O O . LYS A 1 298 ? -27.161 11.588 27.842 1.00 81.12 298 LYS A O 1
ATOM 2388 N N . GLN A 1 299 ? -28.421 10.381 29.272 1.00 77.56 299 GLN A N 1
ATOM 2389 C CA . GLN A 1 299 ? -28.006 9.069 28.768 1.00 77.56 299 GLN A CA 1
ATOM 2390 C C . GLN A 1 299 ? -28.418 8.858 27.307 1.00 77.56 299 GLN A C 1
ATOM 2392 O O . GLN A 1 299 ? -27.577 8.494 26.493 1.00 77.56 299 GLN A O 1
ATOM 2397 N N . GLU A 1 300 ? -29.656 9.190 26.931 1.00 81.00 300 GLU A N 1
ATOM 2398 C CA . GLU A 1 300 ? -30.103 9.105 25.534 1.00 81.00 300 GLU A CA 1
ATOM 2399 C C . GLU A 1 300 ? -29.331 10.058 24.608 1.00 81.00 300 GLU A C 1
ATOM 2401 O O . GLU A 1 300 ? -29.037 9.716 23.462 1.00 81.00 300 GLU A O 1
ATOM 2406 N N . ALA A 1 301 ? -29.001 11.270 25.069 1.00 80.12 301 ALA A N 1
ATOM 2407 C CA . ALA A 1 301 ? -28.212 12.221 24.287 1.00 80.12 301 ALA A CA 1
ATOM 2408 C C . ALA A 1 301 ? -26.758 11.754 24.105 1.00 80.12 301 ALA A C 1
ATOM 2410 O O . ALA A 1 301 ? -26.179 11.944 23.032 1.00 80.12 301 ALA A O 1
ATOM 2411 N N . GLU A 1 302 ? -26.172 11.140 25.132 1.00 79.06 302 GLU A N 1
ATOM 2412 C CA . GLU A 1 302 ? -24.831 10.560 25.081 1.00 79.06 302 GLU A CA 1
ATOM 2413 C C . GLU A 1 302 ? -24.789 9.322 24.177 1.00 79.06 302 GLU A C 1
ATOM 2415 O O . GLU A 1 302 ? -23.922 9.234 23.310 1.00 79.06 302 GLU A O 1
ATOM 2420 N N . GLU A 1 303 ? -25.776 8.428 24.278 1.00 78.19 303 GLU A N 1
ATOM 2421 C CA . GLU A 1 303 ? -25.905 7.251 23.415 1.00 78.19 303 GLU A CA 1
ATOM 2422 C C . GLU A 1 303 ? -26.101 7.647 21.946 1.00 78.19 303 GLU A C 1
ATOM 2424 O O . GLU A 1 303 ? -25.439 7.102 21.062 1.00 78.19 303 GLU A O 1
ATOM 2429 N N . LYS A 1 304 ? -26.932 8.662 21.665 1.00 86.31 304 LYS A N 1
ATOM 2430 C CA . LYS A 1 304 ? -27.098 9.201 20.305 1.00 86.31 304 LYS A CA 1
ATOM 2431 C C . LYS A 1 304 ? -25.801 9.796 19.758 1.00 86.31 304 LYS A C 1
ATOM 2433 O O . LYS A 1 304 ? -25.470 9.532 18.604 1.00 86.31 304 LYS A O 1
ATOM 2438 N N . ARG A 1 305 ? -25.042 10.543 20.569 1.00 83.62 305 ARG A N 1
ATOM 2439 C CA . ARG A 1 305 ? -23.726 11.075 20.169 1.00 83.62 305 ARG A CA 1
ATOM 2440 C C . ARG A 1 305 ? -22.713 9.967 19.906 1.00 83.62 305 ARG A C 1
ATOM 2442 O O . ARG A 1 305 ? -21.980 10.042 18.924 1.00 83.62 305 ARG A O 1
ATOM 2449 N N . LEU A 1 306 ? -22.685 8.934 20.748 1.00 82.31 306 LEU A N 1
ATOM 2450 C CA . LEU A 1 306 ? -21.791 7.792 20.574 1.00 82.31 306 LEU A CA 1
ATOM 2451 C C . LEU A 1 306 ? -22.154 6.992 19.313 1.00 82.31 306 LEU A C 1
ATOM 2453 O O . LEU A 1 306 ? -21.270 6.615 18.546 1.00 82.31 306 LEU A O 1
ATOM 2457 N N . ALA A 1 307 ? -23.449 6.789 19.057 1.00 79.69 307 ALA A N 1
ATOM 2458 C CA . ALA A 1 307 ? -23.947 6.129 17.854 1.00 79.69 307 ALA A CA 1
ATOM 2459 C C . ALA A 1 307 ? -23.649 6.937 16.579 1.00 79.69 307 ALA A C 1
ATOM 2461 O O . ALA A 1 307 ? -23.297 6.356 15.552 1.00 79.69 307 ALA A O 1
ATOM 2462 N N . GLU A 1 308 ? -23.756 8.266 16.628 1.00 84.94 308 GLU A N 1
ATOM 2463 C CA . GLU A 1 308 ? -23.394 9.144 15.513 1.00 84.94 308 GLU A CA 1
ATOM 2464 C C . GLU A 1 308 ? -21.884 9.121 15.241 1.00 84.94 308 GLU A C 1
ATOM 2466 O O . GLU A 1 308 ? -21.478 8.929 14.095 1.00 84.94 308 GLU A O 1
ATOM 2471 N N . LEU A 1 309 ? -21.051 9.203 16.284 1.00 81.56 309 LEU A N 1
ATOM 2472 C CA . LEU A 1 309 ? -19.595 9.095 16.162 1.00 81.56 309 LEU A CA 1
ATOM 2473 C C . LEU A 1 309 ? -19.179 7.733 15.584 1.00 81.56 309 LEU A C 1
ATOM 2475 O O . LEU A 1 309 ? -18.343 7.670 14.684 1.00 81.56 309 LEU A O 1
ATOM 2479 N N . ALA A 1 310 ? -19.801 6.645 16.046 1.00 78.75 310 ALA A N 1
ATOM 2480 C CA . ALA A 1 310 ? -19.558 5.303 15.524 1.00 78.75 310 ALA A CA 1
ATOM 2481 C C . ALA A 1 310 ? -19.970 5.176 14.047 1.00 78.75 310 ALA A C 1
ATOM 2483 O O . ALA A 1 310 ? -19.256 4.553 13.260 1.00 78.75 310 ALA A O 1
ATOM 2484 N N . ARG A 1 311 ? -21.087 5.798 13.638 1.00 83.94 311 ARG A N 1
ATOM 2485 C CA . ARG A 1 311 ? -21.507 5.853 12.226 1.00 83.94 311 ARG A CA 1
ATOM 2486 C C . ARG A 1 311 ? -20.524 6.651 11.372 1.00 83.94 311 ARG A C 1
ATOM 2488 O O . ARG A 1 311 ? -20.138 6.161 10.315 1.00 83.94 311 ARG A O 1
ATOM 2495 N N . GLN A 1 312 ? -20.071 7.813 11.843 1.00 86.00 312 GLN A N 1
ATOM 2496 C CA . GLN A 1 312 ? -19.076 8.632 11.144 1.00 86.00 312 GLN A CA 1
ATOM 2497 C C . GLN A 1 312 ? -17.739 7.895 10.990 1.00 86.00 312 GLN A C 1
ATOM 2499 O O . GLN A 1 312 ? -17.176 7.873 9.898 1.00 86.00 312 GLN A O 1
ATOM 2504 N N . GLN A 1 313 ? -17.254 7.225 12.041 1.00 77.62 313 GLN A N 1
ATOM 2505 C CA . GLN A 1 313 ? -16.035 6.412 11.971 1.00 77.62 313 GLN A CA 1
ATOM 2506 C C . GLN A 1 313 ? -16.192 5.225 11.012 1.00 77.62 313 GLN A C 1
ATOM 2508 O O . GLN A 1 313 ? -15.302 4.966 10.203 1.00 77.62 313 GLN A O 1
ATOM 2513 N N . ALA A 1 314 ? -17.329 4.523 11.051 1.00 77.38 314 ALA A N 1
ATOM 2514 C CA . ALA A 1 314 ? -17.604 3.421 10.132 1.00 77.38 314 ALA A CA 1
ATOM 2515 C C . ALA A 1 314 ? -17.680 3.894 8.670 1.00 77.38 314 ALA A C 1
ATOM 2517 O O . ALA A 1 314 ? -17.184 3.211 7.772 1.00 77.38 314 ALA A O 1
ATOM 2518 N N . GLU A 1 315 ? -18.266 5.064 8.421 1.00 84.19 315 GLU A N 1
ATOM 2519 C CA . GLU A 1 315 ? -18.319 5.665 7.092 1.00 84.19 315 GLU A CA 1
ATOM 2520 C C . GLU A 1 315 ? -16.935 6.114 6.612 1.00 84.19 315 GLU A C 1
ATOM 2522 O O . GLU A 1 315 ? -16.559 5.788 5.488 1.00 84.19 315 GLU A O 1
ATOM 2527 N N . GLN A 1 316 ? -16.129 6.753 7.465 1.00 83.38 316 GLN A N 1
ATOM 2528 C CA . GLN A 1 316 ? -14.749 7.120 7.135 1.00 83.38 316 GLN A CA 1
ATOM 2529 C C . GLN A 1 316 ? -13.874 5.899 6.839 1.00 83.38 316 GLN A C 1
ATOM 2531 O O . GLN A 1 316 ? -13.099 5.926 5.886 1.00 83.38 316 GLN A O 1
ATOM 2536 N N . LEU A 1 317 ? -14.015 4.809 7.602 1.00 80.88 317 LEU A N 1
ATOM 2537 C CA . LEU A 1 317 ? -13.296 3.561 7.339 1.00 80.88 317 LEU A CA 1
ATOM 2538 C C . LEU A 1 317 ? -13.728 2.930 6.012 1.00 80.88 317 LEU A C 1
ATOM 2540 O O . LEU A 1 317 ? -12.868 2.518 5.236 1.00 80.88 317 LEU A O 1
ATOM 2544 N N . ARG A 1 318 ? -15.033 2.907 5.706 1.00 83.19 318 ARG A N 1
ATOM 2545 C CA . ARG A 1 318 ? -15.538 2.436 4.405 1.00 83.19 318 ARG A CA 1
ATOM 2546 C C . ARG A 1 318 ? -15.018 3.298 3.263 1.00 83.19 318 ARG A C 1
ATOM 2548 O O . ARG A 1 318 ? -14.547 2.754 2.269 1.00 83.19 318 ARG A O 1
ATOM 2555 N N . GLN A 1 319 ? -15.066 4.621 3.406 1.00 86.00 319 GLN A N 1
ATOM 2556 C CA . GLN A 1 319 ? -14.521 5.541 2.414 1.00 86.00 319 GLN A CA 1
ATOM 2557 C C . GLN A 1 319 ? -13.027 5.266 2.223 1.00 86.00 319 GLN A C 1
ATOM 2559 O O . GLN A 1 319 ? -12.639 4.918 1.115 1.00 86.00 319 GLN A O 1
ATOM 2564 N N . ALA A 1 320 ? -12.220 5.263 3.287 1.00 83.69 320 ALA A N 1
ATOM 2565 C CA . ALA A 1 320 ? -10.788 4.970 3.226 1.00 83.69 320 ALA A CA 1
ATOM 2566 C C . ALA A 1 320 ? -10.474 3.602 2.595 1.00 83.69 320 ALA A C 1
ATOM 2568 O O . ALA A 1 320 ? -9.549 3.494 1.788 1.00 83.69 320 ALA A O 1
ATOM 2569 N N . GLU A 1 321 ? -11.250 2.560 2.904 1.00 83.94 321 GLU A N 1
ATOM 2570 C CA . GLU A 1 321 ? -11.099 1.239 2.293 1.00 83.94 321 GLU A CA 1
ATOM 2571 C C . GLU A 1 321 ? -11.441 1.269 0.798 1.00 83.94 321 GLU A C 1
ATOM 2573 O O . GLU A 1 321 ? -10.699 0.709 -0.009 1.00 83.94 321 GLU A O 1
ATOM 2578 N N . THR A 1 322 ? -12.514 1.959 0.398 1.00 82.38 322 THR A N 1
ATOM 2579 C CA . THR A 1 322 ? -12.859 2.114 -1.022 1.00 82.38 322 THR A CA 1
ATOM 2580 C C . THR A 1 322 ? -11.815 2.923 -1.783 1.00 82.38 322 THR A C 1
ATOM 2582 O O . THR A 1 322 ? -11.449 2.524 -2.888 1.00 82.38 322 THR A O 1
ATOM 2585 N N . THR A 1 323 ? -11.271 4.001 -1.208 1.00 86.12 323 THR A N 1
ATOM 2586 C CA . THR A 1 323 ? -10.189 4.776 -1.831 1.00 86.12 323 THR A CA 1
ATOM 2587 C C . THR A 1 323 ? -8.925 3.937 -1.940 1.00 86.12 323 THR A C 1
ATOM 2589 O O . THR A 1 323 ? -8.291 3.931 -2.989 1.00 86.12 323 THR A O 1
ATOM 2592 N N . ARG A 1 324 ? -8.589 3.153 -0.905 1.00 85.31 324 ARG A N 1
ATOM 2593 C CA . ARG A 1 324 ? -7.438 2.240 -0.924 1.00 85.31 324 ARG A CA 1
ATOM 2594 C C . ARG A 1 324 ? -7.603 1.134 -1.964 1.00 85.31 324 ARG A C 1
ATOM 2596 O O . ARG A 1 324 ? -6.650 0.844 -2.676 1.00 85.31 324 ARG A O 1
ATOM 2603 N N . LYS A 1 325 ? -8.792 0.536 -2.080 1.00 82.31 325 LYS A N 1
ATOM 2604 C CA . LYS A 1 325 ? -9.102 -0.480 -3.099 1.00 82.31 325 LYS A CA 1
ATOM 2605 C C . LYS A 1 325 ? -9.041 0.099 -4.511 1.00 82.31 325 LYS A C 1
ATOM 2607 O O . LYS A 1 325 ? -8.451 -0.528 -5.382 1.00 82.31 325 LYS A O 1
ATOM 2612 N N . LYS A 1 326 ? -9.587 1.301 -4.731 1.00 86.88 326 LYS A N 1
ATOM 2613 C CA . LYS A 1 326 ? -9.492 2.007 -6.020 1.00 86.88 326 LYS A CA 1
ATOM 2614 C C . LYS A 1 326 ? -8.043 2.342 -6.376 1.00 86.88 326 LYS A C 1
ATOM 2616 O O . LYS A 1 326 ? -7.613 1.994 -7.465 1.00 86.88 326 LYS A O 1
ATOM 2621 N N . ALA A 1 327 ? -7.279 2.913 -5.444 1.00 87.56 327 ALA A N 1
ATOM 2622 C CA . ALA A 1 327 ? -5.865 3.225 -5.650 1.00 87.56 327 ALA A CA 1
ATOM 2623 C C . ALA A 1 327 ? -5.018 1.964 -5.898 1.00 87.56 327 ALA A C 1
ATOM 2625 O O . ALA A 1 327 ? -4.130 1.977 -6.743 1.00 87.56 327 ALA A O 1
ATOM 2626 N N . ALA A 1 328 ? -5.306 0.857 -5.202 1.00 87.00 328 ALA A N 1
ATOM 2627 C CA . ALA A 1 328 ? -4.635 -0.420 -5.436 1.00 87.00 328 ALA A CA 1
ATOM 2628 C C . ALA A 1 328 ? -4.965 -1.000 -6.821 1.00 87.00 328 ALA A C 1
ATOM 2630 O O . ALA A 1 328 ? -4.053 -1.422 -7.525 1.00 87.00 328 ALA A O 1
ATOM 2631 N N . ALA A 1 329 ? -6.238 -0.975 -7.231 1.00 87.50 329 ALA A N 1
ATOM 2632 C CA . ALA A 1 329 ? -6.663 -1.441 -8.551 1.00 87.50 329 ALA A CA 1
ATOM 2633 C C . ALA A 1 329 ? -6.080 -0.580 -9.684 1.00 87.50 329 ALA A C 1
ATOM 2635 O O . ALA A 1 329 ? -5.662 -1.108 -10.711 1.00 87.50 329 ALA A O 1
ATOM 2636 N N . GLU A 1 330 ? -6.010 0.738 -9.494 1.00 87.00 330 GLU A N 1
ATOM 2637 C CA . GLU A 1 330 ? -5.406 1.661 -10.457 1.00 87.00 330 GLU A CA 1
ATOM 2638 C C . GLU A 1 330 ? -3.890 1.447 -10.569 1.00 87.00 330 GLU A C 1
ATOM 2640 O O . GLU A 1 330 ? -3.377 1.308 -11.678 1.00 87.00 330 GLU A O 1
ATOM 2645 N N . ALA A 1 331 ? -3.189 1.296 -9.439 1.00 87.44 331 ALA A N 1
ATOM 2646 C CA . ALA A 1 331 ? -1.762 0.979 -9.423 1.00 87.44 331 ALA A CA 1
ATOM 2647 C C . ALA A 1 331 ? -1.455 -0.393 -10.048 1.00 87.44 331 ALA A C 1
ATOM 2649 O O . ALA A 1 331 ? -0.438 -0.559 -10.722 1.00 87.44 331 ALA A O 1
ATOM 2650 N N . GLU A 1 332 ? -2.319 -1.391 -9.848 1.00 87.19 332 GLU A N 1
ATOM 2651 C CA . GLU A 1 332 ? -2.180 -2.695 -10.499 1.00 87.19 332 GLU A CA 1
ATOM 2652 C C . GLU A 1 332 ? -2.413 -2.594 -12.011 1.00 87.19 332 GLU A C 1
ATOM 2654 O O . GLU A 1 332 ? -1.605 -3.105 -12.787 1.00 87.19 332 GLU A O 1
ATOM 2659 N N . ALA A 1 333 ? -3.450 -1.874 -12.445 1.00 91.06 333 ALA A N 1
ATOM 2660 C CA . ALA A 1 333 ? -3.716 -1.639 -13.861 1.00 91.06 333 ALA A CA 1
ATOM 2661 C C . ALA A 1 333 ? -2.564 -0.881 -14.542 1.00 91.06 333 ALA A C 1
ATOM 2663 O O . ALA A 1 333 ? -2.195 -1.198 -15.674 1.00 91.06 333 ALA A O 1
ATOM 2664 N N . GLU A 1 334 ? -1.961 0.096 -13.863 1.00 90.44 334 GLU A N 1
ATOM 2665 C CA . GLU A 1 334 ? -0.787 0.813 -14.362 1.00 90.44 334 GLU A CA 1
ATOM 2666 C C . GLU A 1 334 ? 0.441 -0.103 -14.458 1.00 90.44 334 GLU A C 1
ATOM 2668 O O . GLU A 1 334 ? 1.119 -0.111 -15.486 1.00 90.44 334 GLU A O 1
ATOM 2673 N N . ARG A 1 335 ? 0.688 -0.953 -13.450 1.00 92.25 335 ARG A N 1
ATOM 2674 C CA . ARG A 1 335 ? 1.763 -1.962 -13.493 1.00 92.25 335 ARG A CA 1
ATOM 2675 C C . ARG A 1 335 ? 1.577 -2.953 -14.636 1.00 92.25 335 ARG A C 1
ATOM 2677 O O . ARG A 1 335 ? 2.540 -3.230 -15.347 1.00 92.25 335 ARG A O 1
ATOM 2684 N N . GLN A 1 336 ? 0.358 -3.450 -14.845 1.00 92.94 336 GLN A N 1
ATOM 2685 C CA . GLN A 1 336 ? 0.047 -4.360 -15.949 1.00 92.94 336 GLN A CA 1
ATOM 2686 C C . GLN A 1 336 ? 0.257 -3.678 -17.307 1.00 92.94 336 GLN A C 1
ATOM 2688 O O . GLN A 1 336 ? 0.880 -4.262 -18.191 1.00 92.94 336 GLN A O 1
ATOM 2693 N N . LYS A 1 337 ? -0.175 -2.419 -17.468 1.00 92.88 337 LYS A N 1
ATOM 2694 C CA . LYS A 1 337 ? 0.087 -1.633 -18.687 1.00 92.88 337 LYS A CA 1
ATOM 2695 C C . LYS A 1 337 ? 1.582 -1.409 -18.914 1.00 92.88 337 LYS A C 1
ATOM 2697 O O . LYS A 1 337 ? 2.059 -1.610 -20.027 1.00 92.88 337 LYS A O 1
ATOM 2702 N N . ALA A 1 338 ? 2.331 -1.037 -17.877 1.00 92.50 338 ALA A N 1
ATOM 2703 C CA . ALA A 1 338 ? 3.775 -0.840 -17.966 1.00 92.50 338 ALA A CA 1
ATOM 2704 C C . ALA A 1 338 ? 4.506 -2.144 -18.325 1.00 92.50 338 ALA A C 1
ATOM 2706 O O . ALA A 1 338 ? 5.419 -2.135 -19.150 1.00 92.50 338 ALA A O 1
ATOM 2707 N N . GLN A 1 339 ? 4.086 -3.277 -17.757 1.00 94.50 339 GLN A N 1
ATOM 2708 C CA . GLN A 1 339 ? 4.629 -4.590 -18.097 1.00 94.50 339 GLN A CA 1
ATOM 2709 C C . GLN A 1 339 ? 4.293 -4.988 -19.538 1.00 94.50 339 GLN A C 1
ATOM 2711 O O . GLN A 1 339 ? 5.184 -5.432 -20.256 1.00 94.50 339 GLN A O 1
ATOM 2716 N N . ALA A 1 340 ? 3.053 -4.777 -19.985 1.00 94.25 340 ALA A N 1
ATOM 2717 C CA . ALA A 1 340 ? 2.640 -5.058 -21.357 1.00 94.25 340 ALA A CA 1
ATOM 2718 C C . ALA A 1 340 ? 3.407 -4.198 -22.375 1.00 94.25 340 ALA A C 1
ATOM 2720 O O . ALA A 1 340 ? 3.841 -4.707 -23.405 1.00 94.25 340 ALA A O 1
ATOM 2721 N N . LEU A 1 341 ? 3.640 -2.915 -22.072 1.00 94.38 341 LEU A N 1
ATOM 2722 C CA . LEU A 1 341 ? 4.462 -2.035 -22.906 1.00 94.38 341 LEU A CA 1
ATOM 2723 C C . LEU A 1 341 ? 5.916 -2.512 -22.972 1.00 94.38 341 LEU A C 1
ATOM 2725 O O . LEU A 1 341 ? 6.462 -2.602 -24.068 1.00 94.38 341 LEU A O 1
ATOM 2729 N N . ARG A 1 342 ? 6.517 -2.890 -21.835 1.00 94.94 342 ARG A N 1
ATOM 2730 C CA . ARG A 1 342 ? 7.880 -3.451 -21.802 1.00 94.94 342 ARG A CA 1
ATOM 2731 C C . ARG A 1 342 ? 7.984 -4.752 -22.591 1.00 94.94 342 ARG A C 1
ATOM 2733 O O . ARG A 1 342 ? 8.936 -4.923 -23.340 1.00 94.94 342 ARG A O 1
ATOM 2740 N N . GLN A 1 343 ? 7.007 -5.648 -22.461 1.00 93.81 343 GLN A N 1
ATOM 2741 C CA . GLN A 1 343 ? 6.965 -6.893 -23.232 1.00 93.81 343 GLN A CA 1
ATOM 2742 C C . GLN A 1 343 ? 6.796 -6.621 -24.730 1.00 93.81 343 GLN A C 1
ATOM 2744 O O . GLN A 1 343 ? 7.478 -7.239 -25.541 1.00 93.81 343 GLN A O 1
ATOM 2749 N N . ALA A 1 344 ? 5.939 -5.670 -25.111 1.00 94.00 344 ALA A N 1
ATOM 2750 C CA . ALA A 1 344 ? 5.764 -5.280 -26.506 1.00 94.00 344 ALA A CA 1
ATOM 2751 C C . ALA A 1 344 ? 7.031 -4.633 -27.092 1.00 94.00 344 ALA A C 1
ATOM 2753 O O . ALA A 1 344 ? 7.372 -4.885 -28.246 1.00 94.00 344 ALA A O 1
ATOM 2754 N N . GLU A 1 345 ? 7.741 -3.816 -26.314 1.00 92.62 345 GLU A N 1
ATOM 2755 C CA . GLU A 1 345 ? 9.018 -3.220 -26.711 1.00 92.62 345 GLU A CA 1
ATOM 2756 C C . GLU A 1 345 ? 10.116 -4.281 -26.851 1.00 92.62 345 GLU A C 1
ATOM 2758 O O . GLU A 1 345 ? 10.816 -4.303 -27.861 1.00 92.62 345 GLU A O 1
ATOM 2763 N N . GLN A 1 346 ? 10.211 -5.212 -25.897 1.00 93.62 346 GLN A N 1
ATOM 2764 C CA . GLN A 1 346 ? 11.136 -6.346 -25.962 1.00 93.62 346 GLN A CA 1
ATOM 2765 C C . GLN A 1 346 ? 10.857 -7.232 -27.177 1.00 93.62 346 GLN A C 1
ATOM 2767 O O . GLN A 1 346 ? 11.781 -7.521 -27.930 1.00 93.62 346 GLN A O 1
ATOM 2772 N N . ALA A 1 347 ? 9.594 -7.583 -27.429 1.00 93.94 347 ALA A N 1
ATOM 2773 C CA . ALA A 1 347 ? 9.206 -8.378 -28.591 1.00 93.94 347 ALA A CA 1
ATOM 2774 C C . ALA A 1 347 ? 9.529 -7.660 -29.913 1.00 93.94 347 ALA A C 1
ATOM 2776 O O . ALA A 1 347 ? 10.006 -8.284 -30.858 1.00 93.94 347 ALA A O 1
ATOM 2777 N N . LYS A 1 348 ? 9.326 -6.336 -29.985 1.00 94.31 348 LYS A N 1
ATOM 2778 C CA . LYS A 1 348 ? 9.729 -5.531 -31.152 1.00 94.31 348 LYS A CA 1
ATOM 2779 C C . LYS A 1 348 ? 11.245 -5.504 -31.335 1.00 94.31 348 LYS A C 1
ATOM 2781 O O . LYS A 1 348 ? 11.714 -5.651 -32.460 1.00 94.31 348 LYS A O 1
ATOM 2786 N N . ALA A 1 349 ? 12.005 -5.321 -30.257 1.00 93.62 349 ALA A N 1
ATOM 2787 C CA . ALA A 1 349 ? 13.464 -5.307 -30.304 1.00 93.62 349 ALA A CA 1
ATOM 2788 C C . ALA A 1 349 ? 14.033 -6.676 -30.706 1.00 93.62 349 ALA A C 1
ATOM 2790 O O . ALA A 1 349 ? 14.960 -6.745 -31.510 1.00 93.62 349 ALA A O 1
ATOM 2791 N N . GLU A 1 350 ? 13.460 -7.763 -30.193 1.00 91.38 350 GLU A N 1
ATOM 2792 C CA . GLU A 1 350 ? 13.822 -9.131 -30.560 1.00 91.38 350 GLU A CA 1
ATOM 2793 C C . GLU A 1 350 ? 13.490 -9.420 -32.026 1.00 91.38 350 GLU A C 1
ATOM 2795 O O . GLU A 1 350 ? 14.353 -9.901 -32.756 1.00 91.38 350 GLU A O 1
ATOM 2800 N N . ALA A 1 351 ? 12.298 -9.040 -32.497 1.00 91.69 351 ALA A N 1
ATOM 2801 C CA . ALA A 1 351 ? 11.926 -9.171 -33.903 1.00 91.69 351 ALA A CA 1
ATOM 2802 C C . ALA A 1 351 ? 12.864 -8.373 -34.827 1.00 91.69 351 ALA A C 1
ATOM 2804 O O . ALA A 1 351 ? 13.288 -8.887 -35.860 1.00 91.69 351 ALA A O 1
ATOM 2805 N N . ALA A 1 352 ? 13.244 -7.150 -34.440 1.00 94.00 352 ALA A N 1
ATOM 2806 C CA . ALA A 1 352 ? 14.199 -6.341 -35.194 1.00 94.00 352 ALA A CA 1
ATOM 2807 C C . ALA A 1 352 ? 15.593 -6.990 -35.241 1.00 94.00 352 ALA A C 1
ATOM 2809 O O . ALA A 1 352 ? 16.188 -7.080 -36.313 1.00 94.00 352 ALA A O 1
ATOM 2810 N N . ARG A 1 353 ? 16.097 -7.503 -34.109 1.00 92.06 353 ARG A N 1
ATOM 2811 C CA . ARG A 1 353 ? 17.372 -8.243 -34.057 1.00 92.06 353 ARG A CA 1
ATOM 2812 C C . ARG A 1 353 ? 17.326 -9.516 -34.895 1.00 92.06 353 ARG A C 1
ATOM 2814 O O . ARG A 1 353 ? 18.278 -9.805 -35.614 1.00 92.06 353 ARG A O 1
ATOM 2821 N N . ARG A 1 354 ? 16.216 -10.255 -34.827 1.00 91.62 354 ARG A N 1
ATOM 2822 C CA . ARG A 1 354 ? 15.985 -11.456 -35.633 1.00 91.62 354 ARG A CA 1
ATOM 2823 C C . ARG A 1 354 ? 16.051 -11.118 -37.119 1.00 91.62 354 ARG A C 1
ATOM 2825 O O . ARG A 1 354 ? 16.775 -11.787 -37.847 1.00 91.62 354 ARG A O 1
ATOM 2832 N N . GLN A 1 355 ? 15.368 -10.058 -37.552 1.00 91.06 355 GLN A N 1
ATOM 2833 C CA . GLN A 1 355 ? 15.403 -9.622 -38.947 1.00 91.06 355 GLN A CA 1
ATOM 2834 C C . GLN A 1 355 ? 16.815 -9.214 -39.382 1.00 91.06 355 GLN A C 1
ATOM 2836 O O . GLN A 1 355 ? 17.285 -9.663 -40.421 1.00 91.06 355 GLN A O 1
ATOM 2841 N N . GLN A 1 356 ? 17.536 -8.451 -38.555 1.00 93.19 356 GLN A N 1
ATOM 2842 C CA . GLN A 1 356 ? 18.926 -8.078 -38.837 1.00 93.19 356 GLN A CA 1
ATOM 2843 C C . GLN A 1 356 ? 19.837 -9.302 -39.000 1.00 93.19 356 GLN A C 1
ATOM 2845 O O . GLN A 1 356 ? 20.677 -9.324 -39.897 1.00 93.19 356 GLN A O 1
ATOM 2850 N N . ALA A 1 357 ? 19.665 -10.332 -38.166 1.00 92.44 357 ALA A N 1
ATOM 2851 C CA . ALA A 1 357 ? 20.413 -11.579 -38.286 1.00 92.44 357 ALA A CA 1
ATOM 2852 C C . ALA A 1 357 ? 20.072 -12.337 -39.582 1.00 92.44 357 ALA A C 1
ATOM 2854 O O . ALA A 1 357 ? 20.976 -12.861 -40.235 1.00 92.44 357 ALA A O 1
ATOM 2855 N N . ILE A 1 358 ? 18.792 -12.354 -39.983 1.00 91.75 358 ILE A N 1
ATOM 2856 C CA . ILE A 1 358 ? 18.356 -12.939 -41.261 1.00 91.75 358 ILE A CA 1
ATOM 2857 C C . ILE A 1 358 ? 19.003 -12.201 -42.434 1.00 91.75 358 ILE A C 1
ATOM 2859 O O . ILE A 1 358 ? 19.561 -12.840 -43.328 1.00 91.75 358 ILE A O 1
ATOM 2863 N N . ASP A 1 359 ? 18.957 -10.870 -42.429 1.00 92.12 359 ASP A N 1
ATO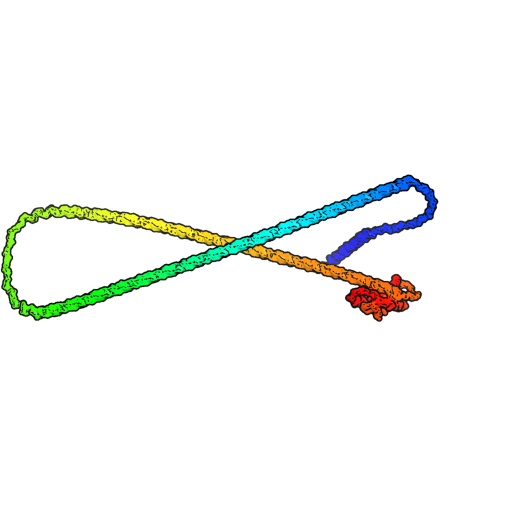M 2864 C CA . ASP A 1 359 ? 19.477 -10.038 -43.514 1.00 92.12 359 ASP A CA 1
ATOM 2865 C C . ASP A 1 359 ? 21.001 -10.176 -43.631 1.00 92.12 359 ASP A C 1
ATOM 2867 O O . ASP A 1 359 ? 21.532 -10.371 -44.729 1.00 92.12 359 ASP A O 1
ATOM 2871 N N . ALA A 1 360 ? 21.706 -10.159 -42.495 1.00 93.38 360 ALA A N 1
ATOM 2872 C CA . ALA A 1 360 ? 23.152 -10.342 -42.436 1.00 93.38 360 ALA A CA 1
ATOM 2873 C C . ALA A 1 360 ? 23.578 -11.719 -42.968 1.00 93.38 360 ALA A C 1
ATOM 2875 O O . ALA A 1 360 ? 24.486 -11.806 -43.799 1.00 93.38 360 ALA A O 1
ATOM 2876 N N . ALA A 1 361 ? 22.901 -12.793 -42.551 1.00 92.38 361 ALA A N 1
ATOM 2877 C CA . ALA A 1 361 ? 23.189 -14.134 -43.051 1.00 92.38 361 ALA A CA 1
ATOM 2878 C C . ALA A 1 361 ? 22.823 -14.291 -44.531 1.00 92.38 361 ALA A C 1
ATOM 2880 O O . ALA A 1 361 ? 23.602 -14.854 -45.297 1.00 92.38 361 ALA A O 1
ATOM 2881 N N . SER A 1 362 ? 21.696 -13.727 -44.971 1.00 91.94 362 SER A N 1
ATOM 2882 C CA . SER A 1 362 ? 21.294 -13.731 -46.382 1.00 91.94 362 SER A CA 1
ATOM 2883 C C . SER A 1 362 ? 22.332 -13.037 -47.265 1.00 91.94 362 SER A C 1
ATOM 2885 O O . SER A 1 362 ? 22.671 -13.537 -48.340 1.00 91.94 362 SER A O 1
ATOM 2887 N N . LEU A 1 363 ? 22.887 -11.910 -46.809 1.00 92.94 363 LEU A N 1
ATOM 2888 C CA . LEU A 1 363 ? 23.972 -11.216 -47.498 1.00 92.94 363 LEU A CA 1
ATOM 2889 C C . LEU A 1 363 ? 25.256 -12.055 -47.524 1.00 92.94 363 LEU A C 1
ATOM 2891 O O . LEU A 1 363 ? 25.875 -12.187 -48.581 1.00 92.94 363 LEU A O 1
ATOM 2895 N N . ALA A 1 364 ? 25.639 -12.657 -46.396 1.00 93.75 364 ALA A N 1
ATOM 2896 C CA . ALA A 1 364 ? 26.821 -13.513 -46.310 1.00 93.75 364 ALA A CA 1
ATOM 2897 C C . ALA A 1 364 ? 26.708 -14.744 -47.229 1.00 93.75 364 ALA A C 1
ATOM 2899 O O . ALA A 1 364 ? 27.671 -15.102 -47.913 1.00 93.75 364 ALA A O 1
ATOM 2900 N N . ILE A 1 365 ? 25.519 -15.351 -47.306 1.00 93.62 365 ILE A N 1
ATOM 2901 C CA . ILE A 1 365 ? 25.199 -16.439 -48.235 1.00 93.62 365 ILE A CA 1
ATOM 2902 C C . ILE A 1 365 ? 25.373 -15.966 -49.675 1.00 93.62 365 ILE A C 1
ATOM 2904 O O . ILE A 1 365 ? 26.138 -16.581 -50.418 1.00 93.62 365 ILE A O 1
ATOM 2908 N N . LYS A 1 366 ? 24.723 -14.857 -50.060 1.0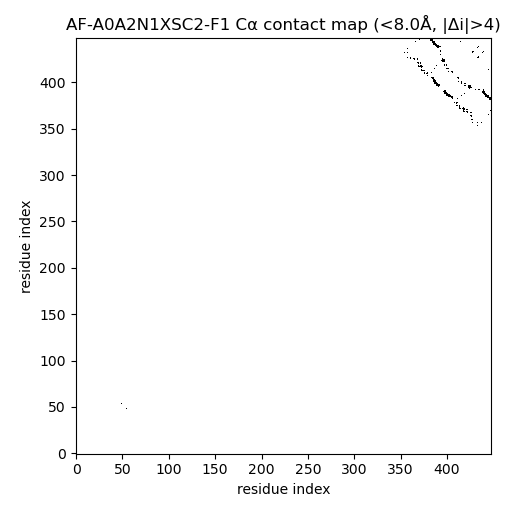0 92.44 366 LYS A N 1
ATOM 2909 C CA . LYS A 1 366 ? 24.839 -14.290 -51.412 1.00 92.44 366 LYS A CA 1
ATOM 2910 C C . LYS A 1 366 ? 26.302 -14.071 -51.787 1.00 92.44 366 LYS A C 1
ATOM 2912 O O . LYS A 1 366 ? 26.747 -14.559 -52.819 1.00 92.44 366 LYS A O 1
ATOM 2917 N N . GLN A 1 367 ? 27.079 -13.437 -50.911 1.00 94.00 367 GLN A N 1
ATOM 2918 C CA . GLN A 1 367 ? 28.503 -13.199 -51.142 1.00 94.00 367 GLN A CA 1
ATOM 2919 C C . GLN A 1 367 ? 29.303 -14.498 -51.301 1.00 94.00 367 GLN A C 1
ATOM 2921 O O . GLN A 1 367 ? 30.148 -14.58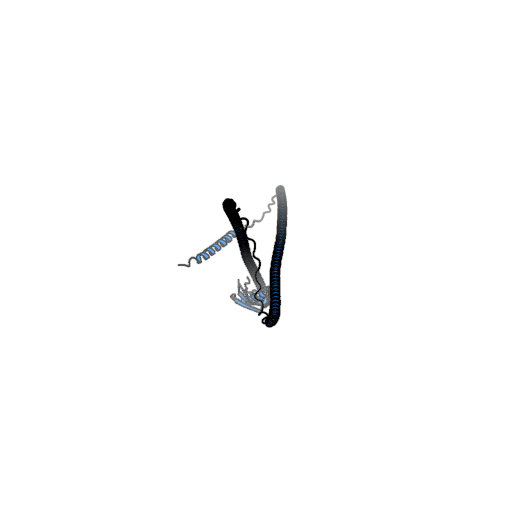3 -52.193 1.00 94.00 367 GLN A O 1
ATOM 2926 N N . LYS A 1 368 ? 29.060 -15.519 -50.468 1.00 95.12 368 LYS A N 1
ATOM 2927 C CA . LYS A 1 368 ? 29.779 -16.799 -50.561 1.00 95.12 368 LYS A CA 1
ATOM 2928 C C . LYS A 1 368 ? 29.435 -17.561 -51.841 1.00 95.12 368 LYS A C 1
ATOM 2930 O O . LYS A 1 368 ? 30.335 -18.118 -52.474 1.00 95.12 368 LYS A O 1
ATOM 2935 N N . VAL A 1 369 ? 28.166 -17.548 -52.246 1.00 94.81 369 VAL A N 1
ATOM 2936 C CA . VAL A 1 369 ? 27.710 -18.150 -53.506 1.00 94.81 369 VAL A CA 1
ATOM 2937 C C . VAL A 1 369 ? 28.327 -17.421 -54.696 1.00 94.81 369 VAL A C 1
ATOM 2939 O O . VAL A 1 369 ? 28.930 -18.075 -55.541 1.00 94.81 369 VAL A O 1
ATOM 2942 N N . THR A 1 370 ? 28.285 -16.086 -54.730 1.00 93.12 370 THR A N 1
ATOM 2943 C CA . THR A 1 370 ? 28.894 -15.293 -55.810 1.00 93.12 370 THR A CA 1
ATOM 2944 C C . THR A 1 370 ? 30.400 -15.537 -55.922 1.00 93.12 370 THR A C 1
ATOM 2946 O O . THR A 1 370 ? 30.902 -15.720 -57.024 1.00 93.12 370 THR A O 1
ATOM 2949 N N . ARG A 1 371 ? 31.128 -15.636 -54.799 1.00 94.06 371 ARG A N 1
ATOM 2950 C CA . ARG A 1 371 ? 32.566 -15.990 -54.799 1.00 94.06 371 ARG A CA 1
ATOM 2951 C C . ARG A 1 371 ? 32.841 -17.408 -55.308 1.00 94.06 371 ARG A C 1
ATOM 2953 O O . ARG A 1 371 ? 33.928 -17.675 -55.810 1.00 94.06 371 ARG A O 1
ATOM 2960 N N . SER A 1 372 ? 31.884 -18.318 -55.144 1.00 93.88 372 SER A N 1
ATOM 2961 C CA . SER A 1 372 ? 31.996 -19.714 -55.585 1.00 93.88 372 SER A CA 1
ATOM 2962 C C . SER A 1 372 ? 31.527 -19.917 -57.029 1.00 93.88 372 SER A C 1
ATOM 2964 O O . SER A 1 372 ? 31.763 -20.984 -57.603 1.00 93.88 372 SER A O 1
ATOM 2966 N N . TRP A 1 373 ? 30.867 -18.914 -57.616 1.00 94.62 373 TRP A N 1
ATOM 2967 C CA . TRP A 1 373 ? 30.305 -18.967 -58.958 1.00 94.62 373 TRP A CA 1
ATOM 2968 C C . TRP A 1 373 ? 31.383 -18.848 -60.033 1.00 94.62 373 TRP A C 1
ATOM 2970 O O . TRP A 1 373 ? 32.289 -18.021 -59.957 1.00 94.62 373 TRP A O 1
ATOM 2980 N N . ILE A 1 374 ? 31.267 -19.688 -61.059 1.00 90.50 374 ILE A N 1
ATOM 2981 C CA . ILE A 1 374 ? 32.138 -19.668 -62.232 1.00 90.50 374 ILE A CA 1
ATOM 2982 C C . ILE A 1 374 ? 31.317 -19.081 -63.375 1.00 90.50 374 ILE A C 1
ATOM 2984 O O . ILE A 1 374 ? 30.375 -19.719 -63.851 1.00 90.50 374 ILE A O 1
ATOM 2988 N N . ARG A 1 375 ? 31.667 -17.863 -63.803 1.00 87.38 375 ARG A N 1
ATOM 2989 C CA . ARG A 1 375 ? 30.957 -17.146 -64.870 1.00 87.38 375 ARG A CA 1
ATOM 2990 C C . ARG A 1 375 ? 31.070 -17.928 -66.192 1.00 87.38 375 ARG A C 1
ATOM 2992 O O . ARG A 1 375 ? 32.183 -18.075 -66.701 1.00 87.38 375 ARG A O 1
ATOM 2999 N N . PRO A 1 376 ? 29.959 -18.433 -66.762 1.00 85.25 376 PRO A N 1
ATOM 3000 C CA . PRO A 1 376 ? 29.986 -19.071 -68.073 1.00 85.25 376 PRO A CA 1
ATOM 3001 C C . PRO A 1 376 ? 30.302 -18.038 -69.156 1.00 85.25 376 PRO A C 1
ATOM 3003 O O . PRO A 1 376 ? 29.731 -16.952 -69.149 1.00 85.25 376 PRO A O 1
ATOM 3006 N N . VAL A 1 377 ? 31.152 -18.389 -70.123 1.00 79.19 377 VAL A N 1
ATOM 3007 C CA . VAL A 1 377 ? 31.528 -17.495 -71.240 1.00 79.19 377 VAL A CA 1
ATOM 3008 C C . VAL A 1 377 ? 30.341 -17.068 -72.114 1.00 79.19 377 VAL A C 1
ATOM 3010 O O . VAL A 1 377 ? 30.413 -16.044 -72.780 1.00 79.19 377 VAL A O 1
ATOM 3013 N N . ALA A 1 378 ? 29.250 -17.841 -72.099 1.00 72.69 378 ALA A N 1
ATOM 3014 C CA . ALA A 1 378 ? 28.028 -17.571 -72.855 1.00 72.69 378 ALA A CA 1
ATOM 3015 C C . ALA A 1 378 ? 27.048 -16.620 -72.137 1.00 72.69 378 ALA A C 1
ATOM 3017 O O . ALA A 1 378 ? 26.181 -16.036 -72.785 1.00 72.69 378 ALA A O 1
ATOM 3018 N N . ALA A 1 379 ? 27.180 -16.440 -70.817 1.00 70.19 379 ALA A N 1
ATOM 3019 C CA . ALA A 1 379 ? 26.256 -15.626 -70.034 1.00 70.19 379 ALA A CA 1
ATOM 3020 C C . ALA A 1 379 ? 26.574 -14.135 -70.231 1.00 70.19 379 ALA A C 1
ATOM 3022 O O . ALA A 1 379 ? 27.521 -13.605 -69.645 1.00 70.19 379 ALA A O 1
ATOM 3023 N N . THR A 1 380 ? 25.785 -13.464 -71.072 1.00 63.69 380 THR A N 1
ATOM 3024 C CA . THR A 1 380 ? 25.953 -12.041 -71.401 1.00 63.69 380 THR A CA 1
ATOM 3025 C C . THR A 1 380 ? 24.740 -11.251 -70.907 1.00 63.69 380 THR A C 1
ATOM 3027 O O . THR A 1 380 ? 23.623 -11.500 -71.350 1.00 63.69 380 THR A O 1
ATOM 3030 N N . GLY A 1 381 ? 24.951 -10.288 -70.005 1.00 70.31 381 GLY A N 1
ATOM 3031 C CA . GLY A 1 381 ? 23.903 -9.399 -69.485 1.00 70.31 381 GLY A CA 1
ATOM 3032 C C . GLY A 1 381 ? 23.493 -9.667 -68.031 1.00 70.31 381 GLY A C 1
ATOM 3033 O O . GLY A 1 381 ? 24.003 -10.578 -67.385 1.00 70.31 381 GLY A O 1
ATOM 3034 N N . LYS A 1 382 ? 22.554 -8.852 -67.528 1.00 81.25 382 LYS A N 1
ATOM 3035 C CA . LYS A 1 382 ? 22.061 -8.871 -66.137 1.00 81.25 382 LYS A CA 1
ATOM 3036 C C . LYS A 1 382 ? 21.048 -10.003 -65.913 1.00 81.25 382 LYS A C 1
ATOM 3038 O O . LYS A 1 382 ? 19.842 -9.763 -65.826 1.00 81.25 382 LYS A O 1
ATOM 3043 N N . LEU A 1 383 ? 21.531 -11.242 -65.885 1.00 88.50 383 LEU A N 1
ATOM 3044 C CA . LEU A 1 383 ? 20.709 -12.429 -65.638 1.00 88.50 383 LEU A CA 1
ATOM 3045 C C . LEU A 1 383 ? 20.508 -12.655 -64.135 1.00 88.50 383 LEU A C 1
ATOM 3047 O O . LEU A 1 383 ? 21.441 -12.527 -63.345 1.00 88.50 383 LEU A O 1
ATOM 3051 N N . HIS A 1 384 ? 19.290 -13.034 -63.749 1.00 92.38 384 HIS A N 1
ATOM 3052 C CA . HIS A 1 384 ? 18.949 -13.414 -62.381 1.00 92.38 384 HIS A CA 1
ATOM 3053 C C . HIS A 1 384 ? 18.090 -14.679 -62.385 1.00 92.38 384 HIS A C 1
ATOM 3055 O O . HIS A 1 384 ? 17.242 -14.859 -63.257 1.00 92.38 384 HIS A O 1
ATOM 3061 N N . CYS A 1 385 ? 18.297 -15.562 -61.410 1.00 93.50 385 CYS A N 1
ATOM 3062 C CA . CYS A 1 385 ? 17.446 -16.735 -61.199 1.00 93.50 385 CYS A CA 1
ATOM 3063 C C . CYS A 1 385 ? 17.088 -16.871 -59.715 1.00 93.50 385 CYS A C 1
ATOM 3065 O O . CYS A 1 385 ? 17.819 -16.411 -58.835 1.00 93.50 385 CYS A O 1
ATOM 3067 N N . THR A 1 386 ? 15.948 -17.494 -59.415 1.00 95.50 386 THR A N 1
ATOM 3068 C CA . THR A 1 386 ? 15.550 -17.787 -58.030 1.00 95.50 386 THR A CA 1
ATOM 3069 C C . THR A 1 386 ? 15.837 -19.244 -57.719 1.00 95.50 386 THR A C 1
ATOM 3071 O O . THR A 1 386 ? 15.263 -20.138 -58.345 1.00 95.50 386 THR A O 1
ATOM 3074 N N . ILE A 1 387 ? 16.684 -19.483 -56.720 1.00 95.31 387 ILE A N 1
ATOM 3075 C CA . ILE A 1 387 ? 17.118 -20.823 -56.319 1.00 95.31 387 ILE A CA 1
ATOM 3076 C C . ILE A 1 387 ? 16.515 -21.151 -54.958 1.00 95.31 387 ILE A C 1
ATOM 3078 O O . ILE A 1 387 ? 16.599 -20.352 -54.023 1.00 95.31 387 ILE A O 1
ATOM 3082 N N . ARG A 1 388 ? 15.919 -22.339 -54.837 1.00 95.75 388 ARG A N 1
ATOM 3083 C CA . ARG A 1 388 ? 15.553 -22.937 -53.551 1.00 95.75 388 ARG A CA 1
ATOM 3084 C C . ARG A 1 388 ? 16.710 -23.775 -53.044 1.00 95.75 388 ARG A C 1
ATOM 3086 O O . ARG A 1 388 ? 17.203 -24.643 -53.765 1.00 95.75 388 ARG A O 1
ATOM 3093 N N . VAL A 1 389 ? 17.099 -23.536 -51.800 1.00 95.69 389 VAL A N 1
ATOM 3094 C CA . VAL A 1 389 ? 18.200 -24.231 -51.141 1.00 95.69 389 VAL A CA 1
ATOM 3095 C C . VAL A 1 389 ? 17.683 -24.921 -49.893 1.00 95.69 389 VAL A C 1
ATOM 3097 O O . VAL A 1 389 ? 17.042 -24.289 -49.056 1.00 95.69 389 VAL A O 1
ATOM 3100 N N . ASN A 1 390 ? 17.998 -26.208 -49.766 1.00 94.94 390 ASN A N 1
ATOM 3101 C CA . ASN A 1 390 ? 17.746 -26.986 -48.561 1.00 94.94 390 ASN A CA 1
ATOM 3102 C C . ASN A 1 390 ? 19.068 -27.206 -47.832 1.00 94.94 390 ASN A C 1
ATOM 3104 O O . ASN A 1 390 ? 20.020 -27.721 -48.428 1.00 94.94 390 ASN A O 1
ATOM 3108 N N . LEU A 1 391 ? 19.107 -26.840 -46.555 1.00 93.19 391 LEU A N 1
ATOM 3109 C CA . LEU A 1 391 ? 20.295 -26.904 -45.713 1.00 93.19 391 LEU A CA 1
ATOM 3110 C C . LEU A 1 391 ? 20.092 -27.826 -44.512 1.00 93.19 391 LEU A C 1
ATOM 3112 O O . LEU A 1 391 ? 18.987 -27.967 -43.982 1.00 93.19 391 LEU A O 1
ATOM 3116 N N . LEU A 1 392 ? 21.196 -28.407 -44.054 1.00 91.94 392 LEU A N 1
ATOM 3117 C CA . LEU A 1 392 ? 21.314 -28.975 -42.717 1.00 91.94 392 LEU A CA 1
ATOM 3118 C C . LEU A 1 392 ? 21.635 -27.876 -41.692 1.00 91.94 392 LEU A C 1
ATOM 3120 O O . LEU A 1 392 ? 22.037 -26.766 -42.040 1.00 91.94 392 LEU A O 1
ATOM 3124 N N . SER A 1 393 ? 21.464 -28.190 -40.407 1.00 88.31 393 SER A N 1
ATOM 3125 C CA . SER A 1 393 ? 21.676 -27.239 -39.306 1.00 88.31 393 SER A CA 1
ATOM 3126 C C . SER A 1 393 ? 23.125 -26.745 -39.164 1.00 88.31 393 SER A C 1
ATOM 3128 O O . SER A 1 393 ? 23.358 -25.784 -38.441 1.00 88.31 393 SER A O 1
ATOM 3130 N N . ASP A 1 394 ? 24.084 -27.400 -39.821 1.00 90.81 394 ASP A N 1
ATOM 3131 C CA . ASP A 1 394 ? 25.508 -27.040 -39.887 1.00 90.81 394 ASP A CA 1
ATOM 3132 C C . ASP A 1 394 ? 25.852 -26.148 -41.100 1.00 90.81 394 ASP A C 1
ATOM 3134 O O . ASP A 1 394 ? 27.012 -25.791 -41.300 1.00 90.81 394 ASP A O 1
ATOM 3138 N N . GLY A 1 395 ? 24.859 -25.798 -41.927 1.00 90.69 395 GLY A N 1
ATOM 3139 C CA . GLY A 1 395 ? 25.045 -25.025 -43.156 1.00 90.69 395 GLY A CA 1
ATOM 3140 C C . GLY A 1 395 ? 25.392 -25.864 -44.385 1.00 90.69 395 GLY A C 1
ATOM 3141 O O . GLY A 1 395 ? 25.560 -25.300 -45.469 1.00 90.69 395 GLY A O 1
ATOM 3142 N N . THR A 1 396 ? 25.473 -27.192 -44.270 1.00 94.81 396 THR A N 1
ATOM 3143 C CA . THR A 1 396 ? 25.745 -28.074 -45.410 1.00 94.81 396 THR A CA 1
ATOM 3144 C C . THR A 1 396 ? 24.573 -28.073 -46.394 1.00 94.81 396 THR A C 1
ATOM 3146 O O . THR A 1 396 ? 23.414 -28.263 -46.013 1.00 94.81 396 THR A O 1
ATOM 3149 N N . VAL A 1 397 ? 24.869 -27.869 -47.682 1.00 95.94 397 VAL A N 1
ATOM 3150 C CA . VAL A 1 397 ? 23.857 -27.829 -48.748 1.00 95.94 397 VAL A CA 1
ATOM 3151 C C . VAL A 1 397 ? 23.407 -29.242 -49.107 1.00 95.94 397 VAL A C 1
ATOM 3153 O O . VAL A 1 397 ? 24.190 -30.027 -49.633 1.00 95.94 397 VAL A O 1
ATOM 3156 N N . MET A 1 398 ? 22.129 -29.556 -48.878 1.00 94.25 398 MET A N 1
ATOM 3157 C CA . MET A 1 398 ? 21.529 -30.833 -49.288 1.00 94.25 398 MET A CA 1
ATOM 3158 C C . MET A 1 398 ? 21.047 -30.801 -50.734 1.00 94.25 398 MET A C 1
ATOM 3160 O O . MET A 1 398 ? 21.259 -31.743 -51.491 1.00 94.25 398 MET A O 1
ATOM 3164 N N . ASN A 1 399 ? 20.350 -29.728 -51.107 1.00 94.31 399 ASN A N 1
ATOM 3165 C CA . ASN A 1 399 ? 19.809 -29.567 -52.447 1.00 94.31 399 ASN A CA 1
ATOM 3166 C C . ASN A 1 399 ? 19.787 -28.090 -52.846 1.00 94.31 399 ASN A C 1
ATOM 3168 O O . ASN A 1 399 ? 19.529 -27.222 -52.013 1.00 94.31 399 ASN A O 1
ATOM 3172 N N . ALA A 1 400 ? 20.019 -27.833 -54.129 1.00 95.38 400 ALA A N 1
ATOM 3173 C CA . ALA A 1 400 ? 19.873 -26.533 -54.765 1.00 95.38 400 ALA A CA 1
ATOM 3174 C C . ALA A 1 400 ? 19.158 -26.754 -56.098 1.00 95.38 400 ALA A C 1
ATOM 3176 O O . ALA A 1 400 ? 19.609 -27.580 -56.900 1.00 95.38 400 ALA A O 1
ATOM 3177 N N . THR A 1 401 ? 18.033 -26.069 -56.291 1.00 95.31 401 THR A N 1
ATOM 3178 C CA . THR A 1 401 ? 17.184 -26.212 -57.480 1.00 95.31 401 THR A CA 1
ATOM 3179 C C . THR A 1 401 ? 16.641 -24.853 -57.901 1.00 95.31 401 THR A C 1
ATOM 3181 O O . THR A 1 401 ? 16.116 -24.107 -57.068 1.00 95.31 401 THR A O 1
ATOM 3184 N N . VAL A 1 402 ? 16.735 -24.534 -59.189 1.00 96.19 402 VAL A N 1
ATOM 3185 C CA . VAL A 1 402 ? 16.131 -23.330 -59.766 1.00 96.19 402 VAL A CA 1
ATOM 3186 C C . VAL A 1 402 ? 14.605 -23.460 -59.761 1.00 96.19 402 VAL A C 1
ATOM 3188 O O . VAL A 1 402 ? 14.035 -24.384 -60.334 1.00 96.19 402 VAL A O 1
ATOM 3191 N N . VAL A 1 403 ? 13.932 -22.516 -59.100 1.00 95.75 403 VAL A N 1
ATOM 3192 C CA . VAL A 1 403 ? 12.461 -22.406 -59.075 1.00 95.75 403 VAL A CA 1
ATOM 3193 C C . VAL A 1 403 ? 11.974 -21.437 -60.148 1.00 95.75 403 VAL A C 1
ATOM 3195 O O . VAL A 1 403 ? 10.919 -21.647 -60.740 1.00 95.75 403 VAL A O 1
ATOM 3198 N N . LYS A 1 404 ? 12.747 -20.378 -60.409 1.00 95.19 404 LYS A N 1
ATOM 3199 C CA . LYS A 1 404 ? 12.480 -19.407 -61.472 1.00 95.19 404 LYS A CA 1
ATOM 3200 C C . LYS A 1 404 ? 13.737 -19.241 -62.317 1.00 95.19 404 LYS A C 1
ATOM 3202 O O . LYS A 1 404 ? 14.740 -18.729 -61.820 1.00 95.19 404 LYS A O 1
ATOM 3207 N N . SER A 1 405 ? 13.656 -19.710 -63.559 1.00 93.12 405 SER A N 1
ATOM 3208 C CA . SER A 1 405 ? 14.742 -19.647 -64.542 1.00 93.12 405 SER A CA 1
ATOM 3209 C C . SER A 1 405 ? 15.069 -18.207 -64.934 1.00 93.12 405 SER A C 1
ATOM 3211 O O . SER A 1 405 ? 14.177 -17.357 -64.986 1.00 93.12 405 SER A O 1
ATOM 3213 N N . SER A 1 406 ? 16.340 -17.960 -65.243 1.00 89.69 406 SER A N 1
ATOM 3214 C CA . SER A 1 406 ? 16.813 -16.711 -65.856 1.00 89.69 406 SER A CA 1
ATOM 3215 C C . SER A 1 406 ? 16.470 -16.586 -67.347 1.00 89.69 406 SER A C 1
ATOM 3217 O O . SER A 1 406 ? 16.645 -15.516 -67.926 1.00 89.69 406 SER A O 1
ATOM 3219 N N . GLY A 1 407 ? 15.996 -17.668 -67.978 1.00 88.81 407 GLY A N 1
ATOM 3220 C CA . GLY A 1 407 ? 15.862 -17.784 -69.432 1.00 88.81 407 GLY A CA 1
ATOM 3221 C C . GLY A 1 407 ? 17.095 -18.383 -70.123 1.00 88.81 407 GLY A C 1
ATOM 3222 O O . GLY A 1 407 ? 16.999 -18.729 -71.298 1.00 88.81 407 GLY A O 1
ATOM 3223 N N . ASP A 1 408 ? 18.213 -18.573 -69.408 1.00 89.81 408 ASP A N 1
ATOM 3224 C CA . ASP A 1 408 ? 19.412 -19.265 -69.898 1.00 89.81 408 ASP A CA 1
ATOM 3225 C C . ASP A 1 408 ? 19.716 -20.518 -69.040 1.00 89.81 408 ASP A C 1
ATOM 3227 O O . ASP A 1 408 ? 20.173 -20.404 -67.896 1.00 89.81 408 ASP A O 1
ATOM 3231 N N . PRO A 1 409 ? 19.526 -21.738 -69.582 1.00 90.81 409 PRO A N 1
ATOM 3232 C CA . PRO A 1 409 ? 19.816 -22.979 -68.865 1.00 90.81 409 PRO A CA 1
ATOM 3233 C C . PRO A 1 409 ? 21.286 -23.150 -68.446 1.00 90.81 409 PRO A C 1
ATOM 3235 O O . PRO A 1 409 ? 21.570 -23.864 -67.479 1.00 90.81 409 PRO A O 1
ATOM 3238 N N . ILE A 1 410 ? 22.234 -22.540 -69.169 1.00 91.56 410 ILE A N 1
ATOM 3239 C CA . ILE A 1 410 ? 23.666 -22.603 -68.841 1.00 91.56 410 ILE A CA 1
ATOM 3240 C C . ILE A 1 410 ? 23.942 -21.742 -67.608 1.00 91.56 410 ILE A C 1
ATOM 3242 O O . ILE A 1 410 ? 24.648 -22.183 -66.693 1.00 91.56 410 ILE A O 1
ATOM 3246 N N . PHE A 1 411 ? 23.352 -20.546 -67.558 1.00 92.81 411 PHE A N 1
ATOM 3247 C CA . PHE A 1 411 ? 23.398 -19.682 -66.383 1.00 92.81 411 PHE A CA 1
ATOM 3248 C C . PHE A 1 411 ? 22.764 -20.362 -65.165 1.00 92.81 411 PHE A C 1
ATOM 3250 O O . PHE A 1 411 ? 23.419 -20.465 -64.126 1.00 92.81 411 PHE A O 1
ATOM 3257 N N . ASP A 1 412 ? 21.550 -20.902 -65.307 1.00 93.25 412 ASP A N 1
ATOM 3258 C CA . ASP A 1 412 ? 20.821 -21.559 -64.217 1.00 93.25 412 ASP A CA 1
ATOM 3259 C C . ASP A 1 412 ? 21.620 -22.734 -63.628 1.00 93.25 412 ASP A C 1
ATOM 3261 O O . ASP A 1 412 ? 21.817 -22.820 -62.413 1.00 93.25 412 ASP A O 1
ATOM 3265 N N . ARG A 1 413 ? 22.176 -23.603 -64.486 1.00 93.56 413 ARG A N 1
ATOM 3266 C CA . ARG A 1 413 ? 23.011 -24.733 -64.045 1.00 93.56 413 ARG A CA 1
ATOM 3267 C C . ARG A 1 413 ? 24.294 -24.264 -63.356 1.00 93.56 413 ARG A C 1
ATOM 3269 O O . ARG A 1 413 ? 24.734 -24.879 -62.383 1.00 93.56 413 ARG A O 1
ATOM 3276 N N . SER A 1 414 ? 24.912 -23.190 -63.850 1.00 94.06 414 SER A N 1
ATOM 3277 C CA . SER A 1 414 ? 26.097 -22.611 -63.208 1.00 94.06 414 SER A CA 1
ATOM 3278 C C . SER A 1 414 ? 25.769 -22.041 -61.823 1.00 94.06 414 SER A C 1
ATOM 3280 O O . SER A 1 414 ? 26.529 -22.247 -60.874 1.00 94.06 414 SER A O 1
ATOM 3282 N N . ALA A 1 415 ? 24.612 -21.394 -61.673 1.00 93.81 415 ALA A N 1
ATOM 3283 C CA . ALA A 1 415 ? 24.152 -20.851 -60.402 1.00 93.81 415 ALA A CA 1
ATOM 3284 C C . ALA A 1 415 ? 23.823 -21.958 -59.374 1.00 93.81 415 ALA A C 1
ATOM 3286 O O . ALA A 1 415 ? 24.252 -21.868 -58.223 1.00 93.81 415 ALA A O 1
ATOM 3287 N N . GLU A 1 416 ? 23.174 -23.059 -59.779 1.00 95.12 416 GLU A N 1
ATOM 3288 C CA . GLU A 1 416 ? 22.968 -24.233 -58.906 1.00 95.12 416 GLU A CA 1
ATOM 3289 C C . GLU A 1 416 ? 24.294 -24.833 -58.416 1.00 95.12 416 GLU A C 1
ATOM 3291 O O . GLU A 1 416 ? 24.454 -25.148 -57.231 1.00 95.12 416 GLU A O 1
ATOM 3296 N N . ASN A 1 417 ? 25.271 -24.961 -59.318 1.00 95.19 417 ASN A N 1
ATOM 3297 C CA . ASN A 1 417 ? 26.596 -25.479 -58.986 1.00 95.19 417 ASN A CA 1
ATOM 3298 C C . ASN A 1 417 ? 27.357 -24.550 -58.032 1.00 95.19 417 ASN A C 1
ATOM 3300 O O . ASN A 1 417 ? 28.046 -25.036 -57.134 1.00 95.19 417 ASN A O 1
ATOM 3304 N N . ALA A 1 418 ? 27.208 -23.230 -58.177 1.00 95.44 418 ALA A N 1
ATOM 3305 C CA . ALA A 1 418 ? 27.803 -22.256 -57.265 1.00 95.44 418 ALA A CA 1
ATOM 3306 C C . ALA A 1 418 ? 27.282 -22.412 -55.836 1.00 95.44 418 ALA A C 1
ATOM 3308 O O . ALA A 1 418 ? 28.072 -22.386 -54.893 1.00 95.44 418 ALA A O 1
ATOM 3309 N N . VAL A 1 419 ? 25.974 -22.640 -55.672 1.00 95.88 419 VAL A N 1
ATOM 3310 C CA . VAL A 1 419 ? 25.372 -22.890 -54.355 1.00 95.88 419 VAL A CA 1
ATOM 3311 C C . VAL A 1 419 ? 25.935 -24.166 -53.733 1.00 95.88 419 VAL A C 1
ATOM 3313 O O . VAL A 1 419 ? 26.363 -24.142 -52.582 1.00 95.88 419 VAL A O 1
ATOM 3316 N N . ARG A 1 420 ? 26.007 -25.267 -54.493 1.00 95.62 420 ARG A N 1
ATOM 3317 C CA . ARG A 1 420 ? 26.577 -26.535 -53.999 1.00 95.62 420 ARG A CA 1
ATOM 3318 C C . ARG A 1 420 ? 28.053 -26.391 -53.618 1.00 95.62 420 ARG A C 1
ATOM 3320 O O . ARG A 1 420 ? 28.467 -26.898 -52.579 1.00 95.62 420 ARG A O 1
ATOM 3327 N N . LYS A 1 421 ? 28.836 -25.655 -54.414 1.00 95.94 421 LYS A N 1
ATOM 3328 C CA . LYS A 1 421 ? 30.263 -25.390 -54.160 1.00 95.94 421 LYS A CA 1
ATOM 3329 C C . LYS A 1 421 ? 30.501 -24.467 -52.960 1.00 95.94 421 LYS A C 1
ATOM 3331 O O . LYS A 1 421 ? 31.543 -24.563 -52.322 1.00 95.94 421 LYS A O 1
ATOM 3336 N N . ALA A 1 422 ? 29.542 -23.605 -52.632 1.00 95.31 422 ALA A N 1
ATOM 3337 C CA . ALA A 1 422 ? 29.612 -22.707 -51.483 1.00 95.31 422 ALA A CA 1
ATOM 3338 C C . ALA A 1 422 ? 29.375 -23.407 -50.127 1.00 95.31 422 ALA A C 1
ATOM 3340 O O . ALA A 1 422 ? 29.510 -22.759 -49.086 1.00 95.31 422 ALA A O 1
ATOM 3341 N N . SER A 1 423 ? 29.039 -24.704 -50.121 1.00 94.69 423 SER A N 1
ATOM 3342 C CA . SER A 1 423 ? 28.820 -25.494 -48.905 1.00 94.69 423 SER A CA 1
ATOM 3343 C C . SER A 1 423 ? 30.093 -25.597 -48.040 1.00 94.69 423 SER A C 1
ATOM 3345 O O . SER A 1 423 ? 31.167 -25.857 -48.586 1.00 94.69 423 SER A O 1
ATOM 3347 N N . PRO A 1 424 ? 30.007 -25.454 -46.702 1.00 94.00 424 PRO A N 1
ATOM 3348 C CA . PRO A 1 424 ? 28.822 -25.086 -45.918 1.00 94.00 424 PRO A CA 1
ATOM 3349 C C . PRO A 1 424 ? 28.549 -23.573 -45.957 1.00 94.00 424 PRO A C 1
ATOM 3351 O O . PRO A 1 424 ? 29.477 -22.766 -45.911 1.00 94.00 424 PRO A O 1
ATOM 3354 N N . LEU A 1 425 ? 27.285 -23.163 -46.036 1.00 93.88 425 LEU A N 1
ATOM 3355 C CA . LEU A 1 425 ? 26.886 -21.753 -46.069 1.00 93.88 425 LEU A CA 1
ATOM 3356 C C . LEU A 1 425 ? 26.990 -21.079 -44.683 1.00 93.88 425 LEU A C 1
ATOM 3358 O O . LEU A 1 425 ? 26.793 -21.747 -43.670 1.00 93.88 425 LEU A O 1
ATOM 3362 N N . PRO A 1 426 ? 27.296 -19.765 -44.615 1.00 92.00 426 PRO A N 1
ATOM 3363 C CA . PRO A 1 426 ? 27.331 -19.034 -43.351 1.00 92.00 426 PRO A CA 1
ATOM 3364 C C . PRO A 1 426 ? 25.907 -18.861 -42.810 1.00 92.00 426 PRO A C 1
ATOM 3366 O O . PRO A 1 426 ? 25.038 -18.340 -43.509 1.00 92.00 426 PRO A O 1
ATOM 3369 N N . LEU A 1 427 ? 25.679 -19.291 -41.571 1.00 91.69 427 LEU A N 1
ATOM 3370 C CA . LEU A 1 427 ? 24.388 -19.214 -40.889 1.00 91.69 427 LEU A CA 1
ATOM 3371 C C . LEU A 1 427 ? 24.494 -18.372 -39.605 1.00 91.69 427 LEU A C 1
ATOM 3373 O O . LEU A 1 427 ? 25.590 -18.264 -39.053 1.00 91.69 427 LEU A O 1
ATOM 3377 N N . PRO A 1 428 ? 23.387 -17.778 -39.117 1.00 89.44 428 PRO A N 1
ATOM 3378 C CA . PRO A 1 428 ? 23.348 -17.152 -37.795 1.00 89.44 428 PRO A CA 1
ATOM 3379 C C . PRO A 1 428 ? 23.593 -18.177 -36.678 1.00 89.44 428 PRO A C 1
ATOM 3381 O O . PRO A 1 428 ? 23.209 -19.331 -36.826 1.00 89.44 428 PRO A O 1
ATOM 3384 N N . ASP A 1 429 ? 24.114 -17.751 -35.525 1.00 87.25 429 ASP A N 1
ATOM 3385 C CA . ASP A 1 429 ? 24.335 -18.642 -34.367 1.00 87.25 429 ASP A CA 1
ATOM 3386 C C . ASP A 1 429 ? 23.027 -19.134 -33.702 1.00 87.25 429 ASP A C 1
ATOM 3388 O O . ASP A 1 429 ? 23.016 -20.123 -32.962 1.00 87.25 429 ASP A O 1
ATOM 3392 N N . ASP A 1 430 ? 21.905 -18.448 -33.948 1.00 88.25 430 ASP A N 1
ATOM 3393 C CA . ASP A 1 430 ? 20.603 -18.787 -33.371 1.00 88.25 430 ASP A CA 1
ATOM 3394 C C . ASP A 1 430 ? 19.996 -20.043 -34.026 1.00 88.25 430 ASP A C 1
ATOM 3396 O O . ASP A 1 430 ? 19.476 -20.022 -35.144 1.00 88.25 430 ASP A O 1
ATOM 3400 N N . LYS A 1 431 ? 19.994 -21.149 -33.274 1.00 89.19 431 LYS A N 1
ATOM 3401 C CA . LYS A 1 431 ? 19.451 -22.450 -33.694 1.00 89.19 431 LYS A CA 1
ATOM 3402 C C . LYS A 1 431 ? 17.971 -22.402 -34.080 1.00 89.19 431 LYS A C 1
ATOM 3404 O O . LYS A 1 431 ? 17.565 -23.122 -34.994 1.00 89.19 431 LYS A O 1
ATOM 3409 N N . ALA A 1 432 ? 17.162 -21.593 -33.394 1.00 89.00 432 ALA A N 1
ATOM 3410 C CA . ALA A 1 432 ? 15.739 -21.469 -33.701 1.00 89.00 432 ALA A CA 1
ATOM 3411 C C . ALA A 1 432 ? 15.539 -20.738 -35.034 1.00 89.00 432 ALA A C 1
ATOM 3413 O O . ALA A 1 432 ? 14.688 -21.126 -35.843 1.00 89.00 432 ALA A O 1
ATOM 3414 N N . LEU A 1 433 ? 16.375 -19.732 -35.297 1.00 88.56 433 LEU A N 1
ATOM 3415 C CA . LEU A 1 433 ? 16.390 -19.006 -36.560 1.00 88.56 433 LEU A CA 1
ATOM 3416 C C . LEU A 1 433 ? 16.803 -19.903 -37.730 1.00 88.56 433 LEU A C 1
ATOM 3418 O O . LEU A 1 433 ? 16.147 -19.891 -38.768 1.00 88.56 433 LEU A O 1
ATOM 3422 N N . ILE A 1 434 ? 17.830 -20.739 -37.543 1.00 90.69 434 ILE A N 1
ATOM 3423 C CA . ILE A 1 434 ? 18.262 -21.712 -38.557 1.00 90.69 434 ILE A CA 1
ATOM 3424 C C . ILE A 1 434 ? 17.116 -22.665 -38.916 1.00 90.69 434 ILE A C 1
ATOM 3426 O O . ILE A 1 434 ? 16.808 -22.867 -40.092 1.00 90.69 434 ILE A O 1
ATOM 3430 N N . ALA A 1 435 ? 16.475 -23.251 -37.900 1.00 88.94 435 ALA A N 1
ATOM 3431 C CA . ALA A 1 435 ? 15.433 -24.251 -38.098 1.00 88.94 435 ALA A CA 1
ATOM 3432 C C . ALA A 1 435 ? 14.178 -23.688 -38.783 1.00 88.94 435 ALA A C 1
ATOM 3434 O O . ALA A 1 435 ? 13.537 -24.419 -39.540 1.00 88.94 435 ALA A O 1
ATOM 3435 N N . SER A 1 436 ? 13.837 -22.423 -38.513 1.00 88.56 436 SER A N 1
ATOM 3436 C CA . SER A 1 436 ? 12.640 -21.762 -39.049 1.00 88.56 436 SER A CA 1
ATOM 3437 C C . SER A 1 436 ? 12.861 -21.113 -40.416 1.00 88.56 436 SER A C 1
ATOM 3439 O O . SER A 1 436 ? 12.049 -21.329 -41.309 1.00 88.56 436 SER A O 1
ATOM 3441 N N . GLU A 1 437 ? 13.951 -20.363 -40.599 1.00 90.19 437 GLU A N 1
ATOM 3442 C CA . GLU A 1 437 ? 14.146 -19.509 -41.782 1.00 90.19 437 GLU A CA 1
ATOM 3443 C C . GLU A 1 437 ? 15.172 -20.068 -42.781 1.00 90.19 437 GLU A C 1
ATOM 3445 O O . GLU A 1 437 ? 15.047 -19.825 -43.977 1.00 90.19 437 GLU A O 1
ATOM 3450 N N . PHE A 1 438 ? 16.178 -20.837 -42.336 1.00 91.38 438 PHE A N 1
ATOM 3451 C CA . PHE A 1 438 ? 17.315 -21.234 -43.191 1.00 91.38 438 PHE A CA 1
ATOM 3452 C C . PHE A 1 438 ? 17.351 -22.713 -43.596 1.00 91.38 438 PHE A C 1
ATOM 3454 O O . PHE A 1 438 ? 18.127 -23.083 -44.476 1.00 91.38 438 PHE A O 1
ATOM 3461 N N . ARG A 1 439 ? 16.502 -23.577 -43.024 1.00 91.56 439 ARG A N 1
ATOM 3462 C CA . ARG A 1 439 ? 16.442 -25.006 -43.398 1.00 91.56 439 ARG A CA 1
ATOM 3463 C C . ARG A 1 439 ? 15.991 -25.221 -44.847 1.00 91.56 439 ARG A C 1
ATOM 3465 O O . ARG A 1 439 ? 16.453 -26.145 -45.514 1.00 91.56 439 ARG A O 1
ATOM 3472 N N . SER A 1 440 ? 15.085 -24.371 -45.324 1.00 92.31 440 SER A N 1
ATOM 3473 C CA . SER A 1 440 ? 14.631 -24.319 -46.713 1.00 92.31 440 SER A CA 1
ATOM 3474 C C . SER A 1 440 ? 14.272 -22.879 -47.049 1.00 92.31 440 SER A C 1
ATOM 3476 O O . SER A 1 440 ? 13.196 -22.418 -46.674 1.00 92.31 440 SER A O 1
ATOM 3478 N N . PHE A 1 441 ? 15.134 -22.189 -47.788 1.00 93.38 441 PHE A N 1
ATOM 3479 C CA . PHE A 1 441 ? 14.898 -20.807 -48.200 1.00 93.38 441 PHE A CA 1
ATOM 3480 C C . PHE A 1 441 ? 15.052 -20.650 -49.709 1.00 93.38 441 PHE A C 1
ATOM 3482 O O . PHE A 1 441 ? 15.672 -21.466 -50.397 1.00 93.38 441 PHE A O 1
ATOM 3489 N N . THR A 1 442 ? 14.457 -19.588 -50.235 1.00 93.19 442 THR A N 1
ATOM 3490 C CA . THR A 1 442 ? 14.631 -19.169 -51.624 1.00 93.19 442 THR A CA 1
ATOM 3491 C C . THR A 1 442 ? 15.336 -17.835 -51.649 1.00 93.19 442 THR A C 1
ATOM 3493 O O . THR A 1 442 ? 14.930 -16.920 -50.935 1.00 93.19 442 THR A O 1
ATOM 3496 N N . PHE A 1 443 ? 16.343 -17.699 -52.499 1.00 92.12 443 PHE A N 1
ATOM 3497 C CA . PHE A 1 443 ? 16.969 -16.408 -52.730 1.00 92.12 443 PHE A CA 1
ATOM 3498 C C . PHE A 1 443 ? 17.168 -16.167 -54.222 1.00 92.12 443 PHE A C 1
ATOM 3500 O O . PHE A 1 443 ? 17.267 -17.094 -55.029 1.00 92.12 443 PHE A O 1
ATOM 3507 N N . GLU A 1 444 ? 17.182 -14.891 -54.578 1.00 93.50 444 GLU A N 1
ATOM 3508 C CA . GLU A 1 444 ? 17.497 -14.433 -55.920 1.00 93.50 444 GLU A CA 1
ATOM 3509 C C . GLU A 1 444 ? 19.012 -14.293 -56.068 1.00 93.50 444 GLU A C 1
ATOM 3511 O O . GLU A 1 444 ? 19.666 -13.588 -55.289 1.00 93.50 444 GLU A O 1
ATOM 3516 N N . PHE A 1 445 ? 19.559 -14.992 -57.058 1.00 93.12 445 PHE A N 1
ATOM 3517 C CA . PHE A 1 445 ? 20.956 -14.907 -57.440 1.00 93.12 445 PHE A CA 1
ATOM 3518 C C . PHE A 1 445 ? 21.096 -13.953 -58.629 1.00 93.12 445 PHE A C 1
ATOM 3520 O O . PHE A 1 445 ? 20.643 -14.272 -59.727 1.00 93.12 445 PHE A O 1
ATOM 3527 N N . SER A 1 446 ? 21.737 -12.806 -58.387 1.00 90.19 446 SER A N 1
ATOM 3528 C CA . SER A 1 446 ? 22.189 -11.841 -59.395 1.00 90.19 446 SER A CA 1
ATOM 3529 C C . SER A 1 446 ? 23.681 -11.585 -59.162 1.00 90.19 446 SER A C 1
ATOM 3531 O O . SER A 1 446 ? 24.039 -11.127 -58.073 1.00 90.19 446 SER A O 1
ATOM 3533 N N . PRO A 1 447 ? 24.564 -11.932 -60.111 1.00 81.19 447 PRO A N 1
ATOM 3534 C CA . PRO A 1 447 ? 26.005 -11.751 -59.956 1.00 81.19 447 PRO A CA 1
ATOM 3535 C C . PRO A 1 447 ? 26.506 -10.337 -60.289 1.00 81.19 447 PRO A C 1
ATOM 3537 O O . PRO A 1 447 ? 27.665 -10.049 -59.984 1.00 81.19 447 PRO A O 1
ATOM 3540 N N . ASP A 1 448 ? 25.671 -9.504 -60.917 1.00 73.44 448 ASP A N 1
ATOM 3541 C CA . ASP A 1 448 ? 25.973 -8.126 -61.335 1.00 73.44 448 ASP A CA 1
ATOM 3542 C C . ASP A 1 448 ? 25.247 -7.077 -60.481 1.00 73.44 448 ASP A C 1
ATOM 3544 O O . ASP A 1 448 ? 24.142 -7.389 -59.960 1.00 73.44 448 ASP A O 1
#

Nearest PDB structures (foldseek):
  6s3w-assembly1_A  TM=8.593E-01  e=1.455E-07  Pseudomonas aeruginosa